Protein AF-0000000078669704 (afdb_homodimer)

Nearest PDB structures (foldseek):
  6pbd-assembly1_B  TM=8.732E-01  e=8.768E-22  Caulobacter vibrioides
  1g60-assembly1_A  TM=8.357E-01  e=9.131E-20  Moraxella bovis
  9c3u-assembly1_A  TM=8.288E-01  e=6.163E-18  Burkholderia cenocepacia
  8urk-assembly1_B  TM=8.280E-01  e=6.557E-18  Burkholderia cenocepacia
  9c3u-assembly2_D  TM=8.184E-01  e=2.239E-16  Burkholderia cenocepacia

Radius of gyration: 27.83 Å; Cα contacts (8 Å, |Δi|>4): 1128; chains: 2; bounding box: 75×80×88 Å

Solvent-accessible surface area (backbone atoms only — not comparable to full-atom values): 35049 Å² total; per-residue (Å²): 135,93,58,70,44,77,43,81,37,57,42,81,72,49,45,73,76,47,71,66,30,33,31,34,48,42,56,62,86,82,52,76,56,54,91,47,95,80,48,84,24,68,56,55,69,68,57,48,51,52,52,47,40,52,49,52,34,40,51,50,71,26,35,32,85,15,14,38,38,38,43,43,46,57,57,92,47,46,46,58,54,51,48,43,39,50,76,52,62,36,32,79,67,43,77,26,36,39,30,29,80,59,87,52,63,84,49,81,67,45,58,17,65,44,54,32,34,32,39,33,26,14,39,50,93,52,48,69,43,51,48,75,49,13,32,65,68,80,68,55,89,80,51,84,62,83,61,91,63,38,42,71,50,46,32,61,42,70,87,55,60,56,40,51,86,54,98,71,20,64,80,60,58,55,49,45,98,86,62,44,67,69,57,90,77,57,69,42,60,69,59,46,44,52,54,50,52,28,42,44,46,58,67,36,31,36,36,23,59,49,28,59,75,27,50,61,49,50,46,29,49,71,42,48,23,33,22,34,30,19,24,66,45,67,68,38,47,52,52,25,53,49,44,64,75,48,73,51,78,66,64,54,61,71,81,49,48,72,44,37,62,53,18,86,58,40,63,70,44,46,64,70,72,87,68,72,72,84,64,74,85,66,70,45,75,68,47,51,55,51,50,52,54,58,53,60,59,60,65,73,63,73,73,76,72,81,72,78,77,73,86,116,133,92,59,70,44,77,42,80,38,56,41,81,74,47,45,73,74,48,70,65,28,32,32,32,48,42,57,63,85,83,52,78,57,54,93,46,95,82,49,83,26,69,56,55,69,67,56,47,52,50,52,47,40,51,49,53,34,41,50,50,71,26,35,33,85,15,14,37,37,39,43,44,46,57,58,92,47,46,47,59,54,51,49,42,39,50,76,52,60,38,31,81,67,43,77,25,36,37,30,29,80,58,87,53,63,84,49,82,67,46,60,16,67,44,53,34,34,32,39,33,27,15,37,50,95,53,51,68,45,52,47,76,48,13,30,64,69,79,67,54,88,80,51,84,62,83,61,91,62,38,42,70,50,47,33,61,43,72,86,55,61,55,44,51,86,53,98,73,27,59,81,60,58,55,50,43,99,85,64,44,69,70,56,91,79,58,70,41,58,69,57,48,45,52,53,49,52,27,43,46,47,57,67,37,30,37,36,23,58,49,27,60,75,26,49,61,50,49,46,29,50,73,42,48,23,35,22,35,30,19,26,66,44,68,68,37,49,52,52,24,54,49,45,65,73,49,73,52,79,66,63,54,62,72,81,49,48,73,44,36,63,53,17,87,59,41,64,71,45,46,64,70,72,87,69,73,72,84,63,72,84,63,72,44,76,66,46,52,52,52,52,52,55,58,54,60,63,60,63,70,65,71,74,78,72,81,74,78,76,73,85,118

Sequence (624 aa):
MIIDEIILGDCLEWIPKLKGVHLSFLDPPFNQGKEYRFFNDNLSEEEYWGWMKEVVREIYKVTEKGGAIYFMQREKNTEWVLRILRETGWTLQNLIIWKKMASAVPQRYRFNKAYQIIAFATKGKKPRVFNKLRVDYPLAPWHKYPRENGIYLTDVWDDIRELTSGYFAGDEPLRDESGKRIHLQQSPVALLLRIILSSTMPGDLVLDPFAGTGTTLVVAKQLKRHYVGIEIDPHYVEVIKKRLSKLRKADDISRYREYYRFTENLEKIWPMPEKPLKIPKQKTLLDVELSKHSKHILKDGRATGIEENQLTMIIDEIILGDCLEWIPKLKGVHLSFLDPPFNQGKEYRFFNDNLSEEEYWGWMKEVVREIYKVTEKGGAIYFMQREKNTEWVLRILRETGWTLQNLIIWKKMASAVPQRYRFNKAYQIIAFATKGKKPRVFNKLRVDYPLAPWHKYPRENGIYLTDVWDDIRELTSGYFAGDEPLRDESGKRIHLQQSPVALLLRIILSSTMPGDLVLDPFAGTGTTLVVAKQLKRHYVGIEIDPHYVEVIKKRLSKLRKADDISRYREYYRFTENLEKIWPMPEKPLKIPKQKTLLDVELSKHSKHILKDGRATGIEENQLT

Foldseek 3Di:
DDWQDEAADALLVCLLVAAQAQEEEEDDQALPQDDDPQDGSPDDPVVVLVVVLSNLLSNLVRHDALGKYKHKYAPVCVVSVVVSCVVSQWAWDDFAWEQQPDDFDDDDPDDTGGTITITMTTRDDHHPFFFFFFFQDDDDPPPDDRDPQGHTDDRYHHPHHFCAPDPVVPPQFDAPPVRHGPDRGDDALVVLLVVCLGRHAQAHEYEYADCQQNSNSLSCVQQNYIYYYYHNDVVSSVNNVVCNVDPDPSSDCVVCLNRRVSRPCSCRRRPDDPDPPPPPPDQDPVRVVVVVVVVVVPPVPPPVPPPPPPPD/DDWQDEAADALLVCLLVAAQAQEEEEDDQALPQDDDPQDGSPDDPVVVLVVVLSNLLSNLVRHDALGKYKHKYAPVCVVSVVVSCVVSQWAWDDFAWEQQPDDFDDDDPDDTGGTITITMTTRDDHHPFFFFFFFQDDDDPPPDDRDPQGHTDDRYHHPHHFCAPDPVNPPQFDAPPVRHGPDRGDGALVVLLVVCLGRHFQAHEYEYADCQQNSNSLSCVQQNYIYYYYHNDVVSSVNNVVCNVDPDPSSDCVVCLNRRVSRPCSCRRRPDDPDPPPDPPDQDPVRVVVVVVVVVVPPVPPPPDPPPPPPD

pLDDT: mean 82.07, std 23.1, range [20.33, 98.94]

InterPro domains:
  IPR001091 Restriction/modification DNA-methyltransferase [PR00508] (20-34)
  IPR001091 Restriction/modification DNA-methyltransferase [PR00508] (55-75)
  IPR001091 Restriction/modification DNA-methyltransferase [PR00508] (183-200)
  IPR001091 Restriction/modification DNA-methyltransferase [PR00508] (202-220)
  IPR001091 Restriction/modification DNA-methyltransferase [PR00508] (225-245)
  IPR002941 DNA methylase N-4/N-6 [PF01555] (21-242)
  IPR029063 S-adenosyl-L-methionine-dependent methyltransferase superfamily [G3DSA:3.40.50.150] (1-250)
  IPR029063 S-adenosyl-L-methionine-dependent methyltransferase superfamily [SSF53335] (5-249)

Organism: Thermococcus barophilus (strain DSM 11836 / MP) (NCBI:txid391623)

Structure (mmCIF, N/CA/C/O backbone):
data_AF-0000000078669704-model_v1
#
loop_
_entity.id
_entity.type
_entity.pdbx_description
1 polymer 'Type II methyltransferase'
#
loop_
_atom_site.group_PDB
_atom_site.id
_atom_site.type_symbol
_atom_site.label_atom_id
_atom_site.label_alt_id
_atom_site.label_comp_id
_atom_site.label_asym_id
_atom_site.label_entity_id
_atom_site.label_seq_id
_atom_site.pdbx_PDB_ins_code
_atom_site.Cartn_x
_atom_site.Cartn_y
_atom_site.Cartn_z
_atom_site.occupancy
_atom_site.B_iso_or_equiv
_atom_site.auth_seq_id
_atom_site.auth_comp_id
_atom_site.auth_asym_id
_atom_site.auth_atom_id
_atom_site.pdbx_PDB_model_num
ATOM 1 N N . MET A 1 1 ? -2.561 38.312 5.742 1 80.81 1 MET A N 1
ATOM 2 C CA . MET A 1 1 ? -2.301 36.875 5.602 1 80.81 1 MET A CA 1
ATOM 3 C C . MET A 1 1 ? -3.109 36.094 6.613 1 80.81 1 MET A C 1
ATOM 5 O O . MET A 1 1 ? -3.195 36.469 7.785 1 80.81 1 MET A O 1
ATOM 9 N N . ILE A 1 2 ? -3.992 35.156 6.148 1 90.69 2 ILE A N 1
ATOM 10 C CA . ILE A 1 2 ? -4.848 34.344 7.012 1 90.69 2 ILE A CA 1
ATOM 11 C C . ILE A 1 2 ? -4.035 33.219 7.629 1 90.69 2 ILE A C 1
ATOM 13 O O . ILE A 1 2 ? -3.648 32.281 6.938 1 90.69 2 ILE A O 1
ATOM 17 N N . ILE A 1 3 ? -3.697 33.406 8.945 1 93.56 3 ILE A N 1
ATOM 18 C CA . ILE A 1 3 ? -2.943 32.344 9.633 1 93.56 3 ILE A CA 1
ATOM 19 C C . ILE A 1 3 ? -3.492 32.156 11.039 1 93.56 3 ILE A C 1
ATOM 21 O O . ILE A 1 3 ? -4.066 33.094 11.625 1 93.56 3 ILE A O 1
ATOM 25 N N . ASP A 1 4 ? -3.285 30.984 11.5 1 97.44 4 ASP A N 1
ATOM 26 C CA . ASP A 1 4 ? -3.66 30.594 12.859 1 97.44 4 ASP A CA 1
ATOM 27 C C . ASP A 1 4 ? -5.148 30.828 13.102 1 97.44 4 ASP A C 1
ATOM 29 O O . ASP A 1 4 ? -5.535 31.438 14.102 1 97.44 4 ASP A O 1
ATOM 33 N N .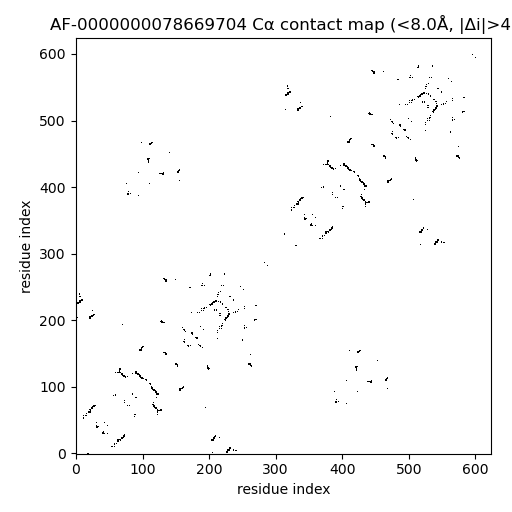 GLU A 1 5 ? -5.941 30.25 12.094 1 96.25 5 GLU A N 1
ATOM 34 C CA . GLU A 1 5 ? -7.391 30.438 12.133 1 96.25 5 GLU A CA 1
ATOM 35 C C . GLU A 1 5 ? -8.125 29.172 11.703 1 96.25 5 GLU A C 1
ATOM 37 O O . GLU A 1 5 ? -7.602 28.391 10.914 1 96.25 5 GLU A O 1
ATOM 42 N N . ILE A 1 6 ? -9.258 29 12.289 1 97.94 6 ILE A N 1
ATOM 43 C CA . ILE A 1 6 ? -10.25 28.062 11.781 1 97.94 6 ILE A CA 1
ATOM 44 C C . ILE A 1 6 ? -11.398 28.828 11.125 1 97.94 6 ILE A C 1
ATOM 46 O O . ILE A 1 6 ? -12.039 29.672 11.766 1 97.94 6 ILE A O 1
ATOM 50 N N . ILE A 1 7 ? -11.648 28.547 9.875 1 98.25 7 ILE A N 1
ATOM 51 C CA . ILE A 1 7 ? -12.625 29.266 9.07 1 98.25 7 ILE A CA 1
ATOM 52 C C . ILE A 1 7 ? -13.883 28.422 8.914 1 98.25 7 ILE A C 1
ATOM 54 O O . ILE A 1 7 ? -13.812 27.25 8.539 1 98.25 7 ILE A O 1
ATOM 58 N N . LEU A 1 8 ? -15 28.984 9.25 1 97.94 8 LEU A N 1
ATOM 59 C CA . LEU A 1 8 ? -16.281 28.375 8.945 1 97.94 8 LEU A CA 1
ATOM 60 C C . LEU A 1 8 ? -16.688 28.656 7.504 1 97.94 8 LEU A C 1
ATOM 62 O O . LEU A 1 8 ? -16.969 29.812 7.145 1 97.94 8 LEU A O 1
ATOM 66 N N . GLY A 1 9 ? -16.719 27.609 6.664 1 97.19 9 GLY A N 1
ATOM 67 C CA . GLY A 1 9 ? -17.109 27.844 5.285 1 97.19 9 GLY A CA 1
ATOM 68 C C . GLY A 1 9 ? -16.766 26.703 4.355 1 97.19 9 GLY A C 1
ATOM 69 O O . GLY A 1 9 ? -16.312 25.641 4.805 1 97.19 9 GLY A O 1
ATOM 70 N N . ASP A 1 10 ? -17.031 26.969 3.109 1 96.94 10 ASP A N 1
ATOM 71 C CA . ASP A 1 10 ? -16.719 26 2.051 1 96.94 10 ASP A CA 1
ATOM 72 C C . ASP A 1 10 ? -15.266 26.125 1.607 1 96.94 10 ASP A C 1
ATOM 74 O O . ASP A 1 10 ? -14.766 27.219 1.386 1 96.94 10 ASP A O 1
ATOM 78 N N . CYS A 1 11 ? -14.641 24.969 1.502 1 97.25 11 CYS A N 1
ATOM 79 C CA . CYS A 1 11 ? -13.211 24.984 1.216 1 97.25 11 CYS A CA 1
ATOM 80 C C . CYS A 1 11 ? -12.93 25.641 -0.132 1 97.25 11 CYS A C 1
ATOM 82 O O . CYS A 1 11 ? -11.938 26.359 -0.284 1 97.25 11 CYS A O 1
ATOM 84 N N . LEU A 1 12 ? -13.773 25.453 -1.139 1 97.75 12 LEU A N 1
ATOM 85 C CA . LEU A 1 12 ? -13.516 26 -2.469 1 97.75 12 LEU A CA 1
ATOM 86 C C . LEU A 1 12 ? -13.711 27.516 -2.482 1 97.75 12 LEU A C 1
ATOM 88 O O . LEU A 1 12 ? -13.203 28.203 -3.373 1 97.75 12 LEU A O 1
ATOM 92 N N . GLU A 1 13 ? -14.43 28.016 -1.547 1 97.88 13 GLU A N 1
ATOM 93 C CA . GLU A 1 13 ? -14.586 29.453 -1.401 1 97.88 13 GLU A CA 1
ATOM 94 C C . GLU A 1 13 ? -13.352 30.078 -0.75 1 97.88 13 GLU A C 1
ATOM 96 O O . GLU A 1 13 ? -12.961 31.203 -1.093 1 97.88 13 GLU A O 1
ATOM 101 N N . TRP A 1 14 ? -12.734 29.359 0.103 1 98.38 14 TRP A N 1
ATOM 102 C CA . TRP A 1 14 ? -11.75 29.984 0.977 1 98.38 14 TRP A CA 1
ATOM 103 C C . TRP A 1 14 ? -10.328 29.656 0.534 1 98.38 14 TRP A C 1
ATOM 105 O O . TRP A 1 14 ? -9.414 30.453 0.73 1 98.38 14 TRP A O 1
ATOM 115 N N . ILE A 1 15 ? -10.078 28.5 -0.101 1 98.62 15 ILE A N 1
ATOM 116 C CA . ILE A 1 15 ? -8.734 28.094 -0.474 1 98.62 15 ILE A CA 1
ATOM 117 C C . ILE A 1 15 ? -8.102 29.141 -1.386 1 98.62 15 ILE A C 1
ATOM 119 O O . ILE A 1 15 ? -6.977 29.578 -1.148 1 98.62 15 ILE A O 1
ATOM 123 N N . PRO A 1 16 ? -8.844 29.672 -2.387 1 98.19 16 PRO A N 1
ATOM 124 C CA . PRO A 1 16 ? -8.242 30.625 -3.322 1 98.19 16 PRO A CA 1
ATOM 125 C C . PRO A 1 16 ? -7.801 31.922 -2.646 1 98.19 16 PRO A C 1
ATOM 127 O O . PRO A 1 16 ? -7.027 32.688 -3.221 1 98.19 16 PRO A O 1
ATOM 130 N N . LYS A 1 17 ? -8.266 32.156 -1.464 1 98 17 LYS A N 1
ATOM 131 C CA . LYS A 1 17 ? -7.945 33.406 -0.748 1 98 17 LYS A CA 1
ATOM 132 C C . LYS A 1 17 ? -6.664 33.25 0.062 1 98 17 LYS A C 1
ATOM 134 O O . LYS A 1 17 ? -6.156 34.219 0.623 1 98 17 LYS A O 1
ATOM 139 N N . LEU A 1 18 ? -6.168 32.031 0.131 1 98.19 18 LEU A N 1
ATOM 140 C CA . LEU A 1 18 ? -4.961 31.75 0.9 1 98.19 18 LEU A CA 1
ATOM 141 C C . LEU A 1 18 ? -3.713 31.953 0.047 1 98.19 18 LEU A C 1
ATOM 143 O O . LEU A 1 18 ? -3.797 31.984 -1.183 1 98.19 18 LEU A O 1
ATOM 147 N N . LYS A 1 19 ? -2.59 32.156 0.708 1 96.81 19 LYS A N 1
ATOM 148 C CA . LYS A 1 19 ? -1.285 32.25 0.057 1 96.81 19 LYS A CA 1
ATOM 149 C C . LYS A 1 19 ? -0.19 31.641 0.936 1 96.81 19 LYS A C 1
ATOM 151 O O . LYS A 1 19 ? -0.318 31.609 2.162 1 96.81 19 LYS A O 1
ATOM 156 N N . GLY A 1 20 ? 0.812 31.109 0.262 1 97.44 20 GLY A N 1
ATOM 157 C CA . GLY A 1 20 ? 2.014 30.719 0.983 1 97.44 20 GLY A CA 1
ATOM 158 C C . GLY A 1 20 ? 1.855 29.422 1.762 1 97.44 20 GLY A C 1
ATOM 159 O O . GLY A 1 20 ? 2.453 29.266 2.826 1 97.44 20 GLY A O 1
ATOM 160 N N . VAL A 1 21 ? 1.009 28.531 1.265 1 98.75 21 VAL A N 1
ATOM 161 C CA . VAL A 1 21 ? 0.798 27.266 1.943 1 98.75 21 VAL A CA 1
ATOM 162 C C . VAL A 1 21 ? 2.008 26.359 1.73 1 98.75 21 VAL A C 1
ATOM 164 O O . VAL A 1 21 ? 2.508 26.234 0.61 1 98.75 21 VAL A O 1
ATOM 167 N N . HIS A 1 22 ? 2.498 25.766 2.818 1 98.94 22 HIS A N 1
ATOM 168 C CA . HIS A 1 22 ? 3.678 24.922 2.729 1 98.94 22 HIS A CA 1
ATOM 169 C C . HIS A 1 22 ? 3.293 23.438 2.746 1 98.94 22 HIS A C 1
ATOM 171 O O . HIS A 1 22 ? 3.973 22.609 2.137 1 98.94 22 HIS A O 1
ATOM 177 N N . LEU A 1 23 ? 2.271 23.094 3.451 1 98.94 23 LEU A N 1
ATOM 178 C CA . LEU A 1 23 ? 1.791 21.719 3.576 1 98.94 23 LEU A CA 1
ATOM 179 C C . LEU A 1 23 ? 0.269 21.688 3.664 1 98.94 23 LEU A C 1
ATOM 181 O O . LEU A 1 23 ? -0.334 22.469 4.391 1 98.94 23 LEU A O 1
ATOM 185 N N . SER A 1 24 ? -0.317 20.812 2.898 1 98.94 24 SER A N 1
ATOM 186 C CA . SER A 1 24 ? -1.743 20.531 3.031 1 98.94 24 SER A CA 1
ATOM 187 C C . SER A 1 24 ? -1.989 19.062 3.387 1 98.94 24 SER A C 1
ATOM 189 O O . SER A 1 24 ? -1.414 18.172 2.77 1 98.94 24 SER A O 1
ATOM 191 N N . PHE A 1 25 ? -2.723 18.891 4.418 1 98.81 25 PHE A N 1
ATOM 192 C CA . PHE A 1 25 ? -3.273 17.562 4.68 1 98.81 25 PHE A CA 1
ATOM 193 C C . PHE A 1 25 ? -4.715 17.469 4.199 1 98.81 25 PHE A C 1
ATOM 195 O O . PHE A 1 25 ? -5.582 18.203 4.676 1 98.81 25 PHE A O 1
ATOM 202 N N . LEU A 1 26 ? -4.938 16.594 3.279 1 98.38 26 LEU A N 1
ATOM 203 C CA . LEU A 1 26 ? -6.238 16.438 2.637 1 98.38 26 LEU A CA 1
ATOM 204 C C . LEU A 1 26 ? -6.887 15.117 3.043 1 98.38 26 LEU A C 1
ATOM 206 O O . LEU A 1 26 ? -6.555 14.062 2.496 1 98.38 26 LEU A O 1
ATOM 210 N N . ASP A 1 27 ? -7.793 15.18 3.957 1 96.75 27 ASP A N 1
ATOM 211 C CA . ASP A 1 27 ? -8.602 14.055 4.422 1 96.75 27 ASP A CA 1
ATOM 212 C C . ASP A 1 27 ? -10.086 14.305 4.188 1 96.75 27 ASP A C 1
ATOM 214 O O . ASP A 1 27 ? -10.828 14.586 5.129 1 96.75 27 ASP A O 1
ATOM 218 N N . PRO A 1 28 ? -10.586 14.133 3.031 1 95.31 28 PRO A N 1
ATOM 219 C CA . PRO A 1 28 ? -11.9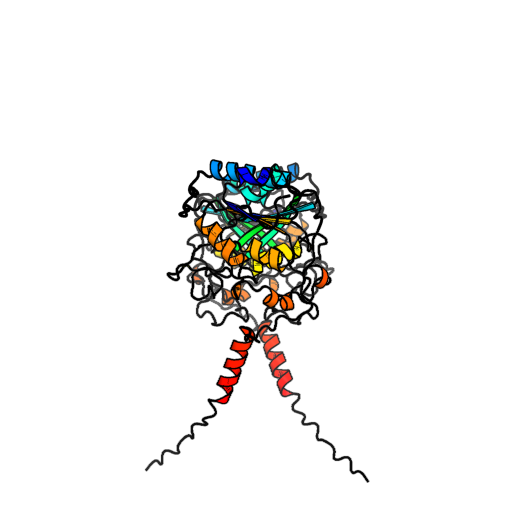69 14.445 2.676 1 95.31 28 PRO A CA 1
ATOM 220 C C . PRO A 1 28 ? -12.953 13.352 3.098 1 95.31 28 PRO A C 1
ATOM 222 O O . PRO A 1 28 ? -12.531 12.258 3.488 1 95.31 28 PRO A O 1
ATOM 225 N N . PRO A 1 29 ? -14.227 13.719 3.09 1 89.31 29 PRO A N 1
ATOM 226 C CA . PRO A 1 29 ? -15.195 12.633 3.176 1 89.31 29 PRO A CA 1
ATOM 227 C C . PRO A 1 29 ? -15.062 11.625 2.033 1 89.31 29 PRO A C 1
ATOM 229 O O . PRO A 1 29 ? -14.805 12.016 0.892 1 89.31 29 PRO A O 1
ATOM 232 N N . PHE A 1 30 ? -15.188 10.398 2.264 1 84.31 30 PHE A N 1
ATOM 233 C CA . PHE A 1 30 ? -14.836 9.359 1.303 1 84.31 30 PHE A CA 1
ATOM 234 C C . PHE A 1 30 ? -16.047 8.977 0.462 1 84.31 30 PHE A C 1
ATOM 236 O O . PHE A 1 30 ? -16 7.988 -0.275 1 84.31 30 PHE A O 1
ATOM 243 N N . ASN A 1 31 ? -17.109 9.703 0.492 1 83.75 31 ASN A N 1
ATOM 244 C CA . ASN A 1 31 ? -18.297 9.461 -0.327 1 83.75 31 ASN A CA 1
ATOM 245 C C . ASN A 1 31 ? -18.906 8.094 -0.047 1 83.75 31 ASN A C 1
ATOM 247 O O . ASN A 1 31 ? -19.219 7.348 -0.977 1 83.75 31 ASN A O 1
ATOM 251 N N . GLN A 1 32 ? -18.984 7.711 1.166 1 74.94 32 GLN A N 1
ATOM 252 C CA . GLN A 1 32 ? -19.469 6.398 1.577 1 74.94 32 GLN A CA 1
ATOM 253 C C . GLN A 1 32 ? -20.906 6.484 2.107 1 74.94 32 GLN A C 1
ATOM 255 O O . GLN A 1 32 ? -21.375 5.57 2.793 1 74.94 32 GLN A O 1
ATOM 260 N N . GLY A 1 33 ? -21.484 7.574 1.864 1 73.44 33 GLY A N 1
ATOM 261 C CA . GLY A 1 33 ? -22.859 7.723 2.277 1 73.44 33 GLY A CA 1
ATOM 262 C C . GLY A 1 33 ? -23.016 8 3.762 1 73.44 33 GLY A C 1
ATOM 263 O O . GLY A 1 33 ? -24.062 7.699 4.352 1 73.44 33 GLY A O 1
ATOM 264 N N . LYS A 1 34 ? -21.953 8.477 4.316 1 71.06 34 LYS A N 1
ATOM 265 C CA . LYS A 1 34 ? -22.047 8.844 5.727 1 71.06 34 LYS A CA 1
ATOM 266 C C . LYS A 1 34 ? -22.859 10.125 5.91 1 71.06 34 LYS A C 1
ATOM 268 O O . LYS A 1 34 ? -23.016 10.906 4.969 1 71.06 34 LYS A O 1
ATOM 273 N N . GLU A 1 35 ? -23.438 10.227 7.055 1 66.81 35 GLU A N 1
ATOM 274 C CA . GLU A 1 35 ? -24.297 11.375 7.344 1 66.81 35 GLU A CA 1
ATOM 275 C C . GLU A 1 35 ? -23.469 12.57 7.809 1 66.81 35 GLU A C 1
ATOM 277 O O . GLU A 1 35 ? -22.922 12.562 8.914 1 66.81 35 GLU A O 1
ATOM 282 N N . TYR A 1 36 ? -23.312 13.43 6.906 1 69.38 36 TYR A N 1
ATOM 283 C CA . TYR A 1 36 ? -22.766 14.734 7.262 1 69.38 36 TYR A CA 1
ATOM 284 C C . TYR A 1 36 ? -23.844 15.812 7.25 1 69.38 36 TYR A C 1
ATOM 286 O O . TYR A 1 36 ? -24.75 15.781 6.418 1 69.38 36 TYR A O 1
ATOM 294 N N . ARG A 1 37 ? -23.766 16.656 8.18 1 65.5 37 ARG A N 1
ATOM 295 C CA . ARG A 1 37 ? -24.812 17.656 8.312 1 65.5 37 ARG A CA 1
ATOM 296 C C . ARG A 1 37 ? -24.797 18.641 7.152 1 65.5 37 ARG A C 1
ATOM 298 O O . ARG A 1 37 ? -25.844 19.094 6.699 1 65.5 37 ARG A O 1
ATOM 305 N N . PHE A 1 38 ? -23.625 18.875 6.684 1 73.44 38 PHE A N 1
ATOM 306 C CA . PHE A 1 38 ? -23.547 19.984 5.734 1 73.44 38 PHE A CA 1
ATOM 307 C C . PHE A 1 38 ? -22.859 19.531 4.441 1 73.44 38 PHE A C 1
ATOM 309 O O . PHE A 1 38 ? -22.312 20.359 3.707 1 73.44 38 PHE A O 1
ATOM 316 N N . PHE A 1 39 ? -22.812 18.203 4.258 1 74.88 39 PHE A N 1
ATOM 317 C CA . PHE A 1 39 ? -22.172 17.656 3.064 1 74.88 39 PHE A CA 1
ATOM 318 C C . PHE A 1 39 ? -22.859 16.375 2.615 1 74.88 39 PHE A C 1
ATOM 320 O O . PHE A 1 39 ? -23.234 15.547 3.443 1 74.88 39 PHE A O 1
ATOM 327 N N . ASN A 1 40 ? -23.188 16.375 1.261 1 75.31 40 ASN A N 1
ATOM 328 C CA . ASN A 1 40 ? -23.719 15.141 0.681 1 75.31 40 ASN A CA 1
ATOM 329 C C . ASN A 1 40 ? -22.609 14.125 0.418 1 75.31 40 ASN A C 1
ATOM 331 O O . ASN A 1 40 ? -21.828 14.266 -0.533 1 75.31 40 ASN A O 1
ATOM 335 N N . ASP A 1 41 ? -22.562 13.07 1.158 1 77.88 41 ASP A N 1
ATOM 336 C CA . ASP A 1 41 ? -21.516 12.062 1.057 1 77.88 41 ASP A CA 1
ATOM 337 C C . ASP A 1 41 ? -21.953 10.898 0.171 1 77.88 41 ASP A C 1
ATOM 339 O O . ASP A 1 41 ? -21.562 9.75 0.397 1 77.88 41 ASP A O 1
ATOM 343 N N . ASN A 1 42 ? -22.875 11.133 -0.721 1 80.5 42 ASN A N 1
ATOM 344 C CA . ASN A 1 42 ? -23.391 10.133 -1.649 1 80.5 42 ASN A CA 1
ATOM 345 C C . ASN A 1 42 ? -23.531 10.695 -3.061 1 80.5 42 ASN A C 1
ATOM 347 O O . ASN A 1 42 ? -24.609 10.656 -3.643 1 80.5 42 ASN A O 1
ATOM 351 N N . LEU A 1 43 ? -22.469 11.164 -3.553 1 83.31 43 LEU A N 1
ATOM 352 C CA . LEU A 1 43 ? -22.406 11.688 -4.91 1 83.31 43 LEU A CA 1
ATOM 353 C C . LEU A 1 43 ? -22.016 10.594 -5.898 1 83.31 43 LEU A C 1
ATOM 355 O O . LEU A 1 43 ? -21.453 9.57 -5.508 1 83.31 43 LEU A O 1
ATOM 359 N N . SER A 1 44 ? -22.406 10.852 -7.109 1 88.75 44 SER A N 1
ATOM 360 C CA . SER A 1 44 ? -21.844 9.969 -8.133 1 88.75 44 SER A CA 1
ATOM 361 C C . SER A 1 44 ? -20.328 10.039 -8.148 1 88.75 44 SER A C 1
ATOM 363 O O . SER A 1 44 ? -19.734 11.039 -7.73 1 88.75 44 SER A O 1
ATOM 365 N N . GLU A 1 45 ? -19.719 8.992 -8.555 1 90.19 45 GLU A N 1
ATOM 366 C CA . GLU A 1 45 ? -18.266 8.945 -8.617 1 90.19 45 GLU A CA 1
ATOM 367 C C . GLU A 1 45 ? -17.703 10.109 -9.438 1 90.19 45 GLU A C 1
ATOM 369 O O . GLU A 1 45 ? -16.734 10.742 -9.031 1 90.19 45 GLU A O 1
ATOM 374 N N . GLU A 1 46 ? -18.281 10.375 -10.492 1 89.56 46 GLU A N 1
ATOM 375 C CA . GLU A 1 46 ? -17.828 11.445 -11.375 1 89.56 46 GLU A CA 1
ATOM 376 C C . GLU A 1 46 ? -17.953 12.805 -10.695 1 89.56 46 GLU A C 1
ATOM 378 O O . GLU A 1 46 ? -17.047 13.641 -10.781 1 89.56 46 GLU A O 1
ATOM 383 N N . GLU A 1 47 ? -19.016 13.039 -10.039 1 93.44 47 GLU A N 1
ATOM 384 C CA . GLU A 1 47 ? -19.234 14.312 -9.344 1 93.44 47 GLU A CA 1
ATOM 385 C C . GLU A 1 47 ? -18.25 14.477 -8.188 1 93.44 47 GLU A C 1
ATOM 387 O O . GLU A 1 47 ? -17.672 15.555 -8.016 1 93.44 47 GLU A O 1
ATOM 392 N N . TYR A 1 48 ? -18.141 13.438 -7.477 1 95.38 48 TYR A N 1
ATOM 393 C CA . TYR A 1 48 ? -17.25 13.492 -6.324 1 95.38 48 TYR A CA 1
ATOM 394 C C . TYR A 1 48 ? -15.812 13.766 -6.754 1 95.38 48 TYR A C 1
ATOM 396 O O . TYR A 1 48 ? -15.156 14.672 -6.227 1 95.38 48 TYR A O 1
ATOM 404 N N . TRP A 1 49 ? -15.367 13.047 -7.699 1 96.88 49 TRP A N 1
ATOM 405 C CA . TRP A 1 49 ? -13.969 13.172 -8.086 1 96.88 49 TRP A CA 1
ATOM 406 C C . TRP A 1 49 ? -13.742 14.422 -8.93 1 96.88 49 TRP A C 1
ATOM 408 O O . TRP A 1 49 ? -12.633 14.961 -8.961 1 96.88 49 TRP A O 1
ATOM 418 N N . GLY A 1 50 ? -14.758 14.906 -9.617 1 96.88 50 GLY A N 1
ATOM 419 C CA . GLY A 1 50 ? -14.672 16.219 -10.219 1 96.88 50 GLY A CA 1
ATOM 420 C C . GLY A 1 50 ? -14.477 17.328 -9.203 1 96.88 50 GLY A C 1
ATOM 421 O O . GLY A 1 50 ? -13.625 18.219 -9.391 1 96.88 50 GLY A O 1
ATOM 422 N N . TRP A 1 51 ? -15.297 17.281 -8.172 1 96.69 51 TRP A N 1
ATOM 423 C CA . TRP A 1 51 ? -15.18 18.219 -7.066 1 96.69 51 TRP A CA 1
ATOM 424 C C . TRP A 1 51 ? -13.805 18.125 -6.414 1 96.69 51 TRP A C 1
ATOM 426 O O . TRP A 1 51 ? -13.156 19.141 -6.164 1 96.69 51 TRP A O 1
ATOM 436 N N . MET A 1 52 ? -13.328 16.953 -6.211 1 97.88 52 MET A N 1
ATOM 437 C CA . MET A 1 52 ? -12.039 16.719 -5.578 1 97.88 52 MET A CA 1
ATOM 438 C C . MET A 1 52 ? -10.906 17.266 -6.445 1 97.88 52 MET A C 1
ATOM 440 O O . MET A 1 52 ? -9.922 17.797 -5.926 1 97.88 52 MET A O 1
ATOM 444 N N . LYS A 1 53 ? -11.016 17.062 -7.73 1 98.5 53 LYS A N 1
ATOM 445 C CA . LYS A 1 53 ? -10.023 17.594 -8.656 1 98.5 53 LYS A CA 1
ATOM 446 C C . LYS A 1 53 ? -9.922 19.125 -8.523 1 98.5 53 LYS A C 1
ATOM 448 O O . LYS A 1 53 ? -8.82 19.672 -8.523 1 98.5 53 LYS A O 1
ATOM 453 N N . GLU A 1 54 ? -11.047 19.75 -8.414 1 98.5 54 GLU A N 1
ATOM 454 C CA . GLU A 1 54 ? -11.062 21.203 -8.25 1 98.5 54 GLU A CA 1
ATOM 455 C C . GLU A 1 54 ? -10.391 21.609 -6.941 1 98.5 54 GLU A C 1
ATOM 457 O O . GLU A 1 54 ? -9.602 22.562 -6.918 1 98.5 54 GLU A O 1
ATOM 462 N N . VAL A 1 55 ? -10.703 20.906 -5.922 1 98.75 55 VAL A N 1
ATOM 463 C CA . VAL A 1 55 ? -10.117 21.188 -4.617 1 98.75 55 VAL A CA 1
ATOM 464 C C . VAL A 1 55 ? -8.602 21.062 -4.695 1 98.75 55 VAL A C 1
ATOM 466 O O . VAL A 1 55 ? -7.875 21.969 -4.273 1 98.75 55 VAL A O 1
ATOM 469 N N . VAL A 1 56 ? -8.125 19.984 -5.254 1 98.94 56 VAL A N 1
ATOM 470 C CA . VAL A 1 56 ? -6.691 19.703 -5.348 1 98.94 56 VAL A CA 1
ATOM 471 C C . VAL A 1 56 ? -6.016 20.734 -6.23 1 98.94 56 VAL A C 1
ATOM 473 O O . VAL A 1 56 ? -4.895 21.172 -5.949 1 98.94 56 VAL A O 1
ATOM 476 N N . ARG A 1 57 ? -6.676 21.172 -7.223 1 98.88 57 ARG A N 1
ATOM 477 C CA . ARG A 1 57 ? -6.168 22.203 -8.109 1 98.88 57 ARG A CA 1
ATOM 478 C C . ARG A 1 57 ? -5.996 23.531 -7.367 1 98.88 57 ARG A C 1
ATOM 480 O O . ARG A 1 57 ? -4.969 24.188 -7.504 1 98.88 57 ARG A O 1
ATOM 487 N N . GLU A 1 58 ? -7.016 23.938 -6.625 1 98.88 58 GLU A N 1
ATOM 488 C CA . GLU A 1 58 ? -6.941 25.188 -5.875 1 98.88 58 GLU A CA 1
ATOM 489 C C . GLU A 1 58 ? -5.836 25.125 -4.82 1 98.88 58 GLU A C 1
ATOM 491 O O . GLU A 1 58 ? -5.133 26.109 -4.598 1 98.88 58 GLU A O 1
ATOM 496 N N . ILE A 1 59 ? -5.688 23.953 -4.191 1 98.94 59 ILE A N 1
ATOM 497 C CA . ILE A 1 59 ? -4.605 23.781 -3.225 1 98.94 59 ILE A CA 1
ATOM 498 C C . ILE A 1 59 ? -3.26 23.969 -3.92 1 98.94 59 ILE A C 1
ATOM 500 O O . ILE A 1 59 ? -2.359 24.625 -3.383 1 98.94 59 ILE A O 1
ATOM 504 N N . TYR A 1 60 ? -3.111 23.391 -5.074 1 98.94 60 TYR A N 1
ATOM 505 C CA . TYR A 1 60 ? -1.877 23.516 -5.84 1 98.94 60 TYR A CA 1
ATOM 506 C C . TYR A 1 60 ? -1.526 24.984 -6.074 1 98.94 60 TYR A C 1
ATOM 508 O O . TYR A 1 60 ? -0.376 25.391 -5.895 1 98.94 60 TYR A O 1
ATOM 516 N N . LYS A 1 61 ? -2.49 25.797 -6.43 1 98.81 61 LYS A N 1
ATOM 517 C CA . LYS A 1 61 ? -2.281 27.203 -6.777 1 98.81 61 LYS A CA 1
ATOM 518 C C . LYS A 1 61 ? -1.742 27.984 -5.586 1 98.81 61 LYS A C 1
ATOM 520 O O . LYS A 1 61 ? -0.896 28.875 -5.75 1 98.81 61 LYS A O 1
ATOM 525 N N . VAL A 1 62 ? -2.18 27.672 -4.414 1 98.75 62 VAL A N 1
ATOM 526 C CA . VAL A 1 62 ? -1.837 28.5 -3.262 1 98.75 62 VAL A CA 1
ATOM 527 C C . VAL A 1 62 ? -0.614 27.906 -2.555 1 98.75 62 VAL A C 1
ATOM 529 O O . VAL A 1 62 ? -0.106 28.5 -1.597 1 98.75 62 VAL A O 1
ATOM 532 N N . THR A 1 63 ? -0.145 26.75 -2.957 1 98.88 63 THR A N 1
ATOM 533 C CA . THR A 1 63 ? 1 26.078 -2.352 1 98.88 63 THR A CA 1
ATOM 534 C C . THR A 1 63 ? 2.309 26.688 -2.852 1 98.88 63 THR A C 1
ATOM 536 O O . THR A 1 63 ? 2.453 26.969 -4.043 1 98.88 63 THR A O 1
ATOM 539 N N . GLU A 1 64 ? 3.238 26.891 -1.982 1 98.62 64 GLU A N 1
ATOM 540 C CA . GLU A 1 64 ? 4.566 27.391 -2.334 1 98.62 64 GLU A CA 1
ATOM 541 C C . GLU A 1 64 ? 5.336 26.359 -3.156 1 98.62 64 GLU A C 1
ATOM 543 O O . GLU A 1 64 ? 5.074 25.156 -3.064 1 98.62 64 GLU A O 1
ATOM 548 N N . LYS A 1 65 ? 6.293 26.875 -3.975 1 98.44 65 LYS A N 1
ATOM 549 C CA . LYS A 1 65 ? 7.18 25.953 -4.676 1 98.44 65 LYS A CA 1
ATOM 550 C C . LYS A 1 65 ? 7.863 24.984 -3.703 1 98.44 65 LYS A C 1
ATOM 552 O O . LYS A 1 65 ? 8.391 25.422 -2.676 1 98.44 65 LYS A O 1
ATOM 557 N N . GLY A 1 66 ? 7.77 23.688 -4.023 1 98.56 66 GLY A N 1
ATOM 558 C CA . GLY A 1 66 ? 8.344 22.672 -3.15 1 98.56 66 GLY A CA 1
ATOM 559 C C . GLY A 1 66 ? 7.43 22.281 -2.006 1 98.56 66 GLY A C 1
ATOM 560 O O . GLY A 1 66 ? 7.746 21.391 -1.23 1 98.56 66 GLY A O 1
ATOM 561 N N . GLY A 1 67 ? 6.301 23 -1.894 1 98.88 67 GLY A N 1
ATOM 562 C CA . GLY A 1 67 ? 5.328 22.625 -0.879 1 98.88 67 GLY A CA 1
ATOM 563 C C . GLY A 1 67 ? 4.727 21.25 -1.111 1 98.88 67 GLY A C 1
ATOM 564 O O . GLY A 1 67 ? 4.848 20.688 -2.203 1 98.88 67 GLY A O 1
ATOM 565 N N . ALA A 1 68 ? 4.078 20.703 -0.073 1 98.88 68 ALA A N 1
ATOM 566 C CA . ALA A 1 68 ? 3.658 19.312 -0.125 1 98.88 68 ALA A CA 1
ATOM 567 C C . ALA A 1 68 ? 2.156 19.188 0.11 1 98.88 68 ALA A C 1
ATOM 569 O O . ALA A 1 68 ? 1.54 20.062 0.722 1 98.88 68 ALA A O 1
ATOM 570 N N . ILE A 1 69 ? 1.59 18.094 -0.386 1 98.94 69 ILE A N 1
ATOM 571 C CA . ILE A 1 69 ? 0.237 17.641 -0.073 1 98.94 69 ILE A CA 1
ATOM 572 C C . ILE A 1 69 ? 0.26 16.172 0.345 1 98.94 69 ILE A C 1
ATOM 574 O O . ILE A 1 69 ? 1.004 15.375 -0.225 1 98.94 69 ILE A O 1
ATOM 578 N N . TYR A 1 70 ? -0.368 15.867 1.394 1 98.94 70 TYR A N 1
ATOM 579 C CA . TYR A 1 70 ? -0.687 14.5 1.795 1 98.94 70 TYR A CA 1
ATOM 580 C C . TYR A 1 70 ? -2.176 14.219 1.631 1 98.94 70 TYR A C 1
ATOM 582 O O . TYR A 1 70 ? -3 14.742 2.383 1 98.94 70 TYR A O 1
ATOM 590 N N . PHE A 1 71 ? -2.512 13.438 0.676 1 98.88 71 PHE A N 1
ATOM 591 C CA . PHE A 1 71 ? -3.877 13.141 0.262 1 98.88 71 PHE A CA 1
ATOM 592 C C . PHE A 1 71 ? -4.289 11.742 0.708 1 98.88 71 PHE A C 1
ATOM 594 O O . PHE A 1 71 ? -3.848 10.742 0.13 1 98.88 71 PHE A O 1
ATOM 601 N N . MET A 1 72 ? -5.129 11.695 1.69 1 98 72 MET A N 1
ATOM 602 C CA . MET A 1 72 ? -5.535 10.422 2.281 1 98 72 MET A CA 1
ATOM 603 C C . MET A 1 72 ? -6.848 9.938 1.674 1 98 72 MET A C 1
ATOM 605 O O . MET A 1 72 ? -7.777 10.719 1.479 1 98 72 MET A O 1
ATOM 609 N N . GLN A 1 73 ? -6.949 8.672 1.395 1 97.06 73 GLN A N 1
ATOM 610 C CA . GLN A 1 73 ? -8.141 8.039 0.828 1 97.06 73 GLN A CA 1
ATOM 611 C C . GLN A 1 73 ? -8.141 6.539 1.085 1 97.06 73 GLN A C 1
ATOM 613 O O . GLN A 1 73 ? -7.137 5.977 1.528 1 97.06 73 GLN A O 1
ATOM 618 N N . ARG A 1 74 ? -9.242 5.91 0.847 1 94.69 74 ARG A N 1
ATOM 619 C CA . ARG A 1 74 ? -9.328 4.453 0.829 1 94.69 74 ARG A CA 1
ATOM 620 C C . ARG A 1 74 ? -8.531 3.871 -0.331 1 94.69 74 ARG A C 1
ATOM 622 O O . ARG A 1 74 ? -8.406 4.5 -1.385 1 94.69 74 ARG A O 1
ATOM 629 N N . GLU A 1 75 ? -8.086 2.668 -0.127 1 95.31 75 GLU A N 1
ATOM 630 C CA . GLU A 1 75 ? -7.207 2.01 -1.088 1 95.31 75 GLU A CA 1
ATOM 631 C C . GLU A 1 75 ? -7.906 1.813 -2.432 1 95.31 75 GLU A C 1
ATOM 633 O O . GLU A 1 75 ? -7.266 1.86 -3.482 1 95.31 75 GLU A O 1
ATOM 638 N N . LYS A 1 76 ? -9.203 1.57 -2.451 1 93.5 76 LYS A N 1
ATOM 639 C CA . LYS A 1 76 ? -9.93 1.303 -3.684 1 93.5 76 LYS A CA 1
ATOM 640 C C . LYS A 1 76 ? -9.93 2.521 -4.602 1 93.5 76 LYS A C 1
ATOM 642 O O . LYS A 1 76 ? -10.188 2.402 -5.801 1 93.5 76 LYS A O 1
ATOM 647 N N . ASN A 1 77 ? -9.609 3.721 -4.062 1 96.69 77 ASN A N 1
ATOM 648 C CA . ASN A 1 77 ? -9.664 4.969 -4.816 1 96.69 77 ASN A CA 1
ATOM 649 C C . ASN A 1 77 ? -8.281 5.41 -5.277 1 96.69 77 ASN A C 1
ATOM 651 O O . ASN A 1 77 ? -8.109 6.535 -5.75 1 96.69 77 ASN A O 1
ATOM 655 N N . THR A 1 78 ? -7.34 4.562 -5.238 1 98.5 78 THR A N 1
ATOM 656 C CA . THR A 1 78 ? -5.945 4.902 -5.492 1 98.5 78 THR A CA 1
ATOM 657 C C . THR A 1 78 ? -5.77 5.441 -6.91 1 98.5 78 THR A C 1
ATOM 659 O O . THR A 1 78 ? -5.059 6.426 -7.121 1 98.5 78 THR A O 1
ATOM 662 N N . GLU A 1 79 ? -6.398 4.836 -7.863 1 98 79 GLU A N 1
ATOM 663 C CA . GLU A 1 79 ? -6.27 5.309 -9.234 1 98 79 GLU A CA 1
ATOM 664 C C . GLU A 1 79 ? -6.719 6.762 -9.367 1 98 79 GLU A C 1
ATOM 666 O O . GLU A 1 79 ? -6.031 7.578 -9.984 1 98 79 GLU A O 1
ATOM 671 N N . TRP A 1 80 ? -7.832 7.102 -8.812 1 98 80 TRP A N 1
ATOM 672 C CA . TRP A 1 80 ? -8.375 8.453 -8.859 1 98 80 TRP A CA 1
ATOM 673 C C . TRP A 1 80 ? -7.418 9.445 -8.203 1 98 80 TRP A C 1
ATOM 675 O O . TRP A 1 80 ? -7.137 10.508 -8.766 1 98 80 TRP A O 1
ATOM 685 N N . VAL A 1 81 ? -6.961 9.094 -7.062 1 98.69 81 VAL A N 1
ATOM 686 C CA . VAL A 1 81 ? -6.086 9.969 -6.285 1 98.69 81 VAL A CA 1
ATOM 687 C C . VAL A 1 81 ? -4.84 10.305 -7.098 1 98.69 81 VAL A C 1
ATOM 689 O O . VAL A 1 81 ? -4.492 11.477 -7.25 1 98.69 81 VAL A O 1
ATOM 692 N N . LEU A 1 82 ? -4.203 9.273 -7.629 1 98.81 82 LEU A N 1
ATOM 693 C CA . LEU A 1 82 ? -2.955 9.477 -8.359 1 98.81 82 LEU A CA 1
ATOM 694 C C . LEU A 1 82 ? -3.201 10.234 -9.656 1 98.81 82 LEU A C 1
ATOM 696 O O . LEU A 1 82 ? -2.408 11.102 -10.031 1 98.81 82 LEU A O 1
ATOM 700 N N . ARG A 1 83 ? -4.27 9.977 -10.297 1 98.25 83 ARG A N 1
ATOM 701 C CA . ARG A 1 83 ? -4.629 10.664 -11.531 1 98.25 83 ARG A CA 1
ATOM 702 C C . ARG A 1 83 ? -4.863 12.148 -11.281 1 98.25 83 ARG A C 1
ATOM 704 O O . ARG A 1 83 ? -4.359 13 -12.023 1 98.25 83 ARG A O 1
ATOM 711 N N . ILE A 1 84 ? -5.594 12.438 -10.273 1 98.69 84 ILE A N 1
ATOM 712 C CA . ILE A 1 84 ? -5.941 13.82 -9.961 1 98.69 84 ILE A CA 1
ATOM 713 C C . ILE A 1 84 ? -4.676 14.602 -9.602 1 98.69 84 ILE A C 1
ATOM 715 O O . ILE A 1 84 ? -4.492 15.734 -10.047 1 98.69 84 ILE A O 1
ATOM 719 N N . LEU A 1 85 ? -3.84 13.992 -8.805 1 98.81 85 LEU A N 1
ATOM 720 C CA . LEU A 1 85 ? -2.58 14.641 -8.461 1 98.81 85 LEU A CA 1
ATOM 721 C C . LEU A 1 85 ? -1.766 14.938 -9.719 1 98.81 85 LEU A C 1
ATOM 723 O O . LEU A 1 85 ? -1.274 16.047 -9.898 1 98.81 85 LEU A O 1
ATOM 727 N N . ARG A 1 86 ? -1.642 13.945 -10.562 1 98.31 86 ARG A N 1
ATOM 728 C CA . ARG A 1 86 ? -0.885 14.109 -11.797 1 98.31 86 ARG A CA 1
ATOM 729 C C . ARG A 1 86 ? -1.495 15.195 -12.672 1 98.31 86 ARG A C 1
ATOM 731 O O . ARG A 1 86 ? -0.789 16.094 -13.141 1 98.31 86 ARG A O 1
ATOM 738 N N . GLU A 1 87 ? -2.777 15.203 -12.844 1 98.5 87 GLU A N 1
ATOM 739 C CA . GLU A 1 87 ? -3.467 16.094 -13.766 1 98.5 87 GLU A CA 1
ATOM 740 C C . GLU A 1 87 ? -3.459 17.531 -13.242 1 98.5 87 GLU A C 1
ATOM 742 O O . GLU A 1 87 ? -3.65 18.484 -14.008 1 98.5 87 GLU A O 1
ATOM 747 N N . THR A 1 88 ? -3.346 17.703 -11.953 1 98.81 88 THR A N 1
ATOM 748 C CA . THR A 1 88 ? -3.373 19.047 -11.383 1 98.81 88 THR A CA 1
ATOM 749 C C . THR A 1 88 ? -1.956 19.562 -11.148 1 98.81 88 THR A C 1
ATOM 751 O O . THR A 1 88 ? -1.767 20.625 -10.555 1 98.81 88 THR A O 1
ATOM 754 N N . GLY A 1 89 ? -0.928 18.797 -11.484 1 98.62 89 GLY A N 1
ATOM 755 C CA . GLY A 1 89 ? 0.417 19.344 -11.578 1 98.62 89 GLY A CA 1
ATOM 756 C C . GLY A 1 89 ? 1.346 18.844 -10.492 1 98.62 89 GLY A C 1
ATOM 757 O O . GLY A 1 89 ? 2.531 19.172 -10.477 1 98.62 89 GLY A O 1
ATOM 758 N N . TRP A 1 90 ? 0.859 18.016 -9.609 1 98.81 90 TRP A N 1
ATOM 759 C CA . TRP A 1 90 ? 1.672 17.531 -8.5 1 98.81 90 TRP A CA 1
ATOM 760 C C . TRP A 1 90 ? 2.619 16.438 -8.953 1 98.81 90 TRP A C 1
ATOM 762 O O . TRP A 1 90 ? 2.303 15.68 -9.883 1 98.81 90 TRP A O 1
ATOM 772 N N . THR A 1 91 ? 3.748 16.312 -8.305 1 98.5 91 THR A N 1
ATOM 773 C CA . THR A 1 91 ? 4.672 15.203 -8.492 1 98.5 91 THR A CA 1
ATOM 774 C C . THR A 1 91 ? 4.598 14.227 -7.316 1 98.5 91 THR A C 1
ATOM 776 O O . THR A 1 91 ? 4.883 14.602 -6.176 1 98.5 91 THR A O 1
ATOM 779 N N . LEU A 1 92 ? 4.242 13.062 -7.645 1 98.38 92 LEU A N 1
ATOM 780 C CA . LEU A 1 92 ? 4.148 12.047 -6.598 1 98.38 92 LEU A CA 1
ATOM 781 C C . LEU A 1 92 ? 5.527 11.719 -6.035 1 98.38 92 LEU A C 1
ATOM 783 O O . LEU A 1 92 ? 6.473 11.492 -6.793 1 98.38 92 LEU A O 1
ATOM 787 N N . GLN A 1 93 ? 5.645 11.703 -4.719 1 97.94 93 GLN A N 1
ATOM 788 C CA . GLN A 1 93 ? 6.879 11.289 -4.062 1 97.94 93 GLN A CA 1
ATOM 789 C C . GLN A 1 93 ? 6.75 9.883 -3.477 1 97.94 93 GLN A C 1
ATOM 791 O O . GLN A 1 93 ? 7.594 9.023 -3.732 1 97.94 93 GLN A O 1
ATOM 796 N N . ASN A 1 94 ? 5.715 9.664 -2.73 1 97.81 94 ASN A N 1
ATOM 797 C CA . ASN A 1 94 ? 5.418 8.359 -2.148 1 97.81 94 ASN A CA 1
ATOM 798 C C . ASN A 1 94 ? 3.92 8.062 -2.168 1 97.81 94 ASN A C 1
ATOM 800 O O . ASN A 1 94 ? 3.102 8.969 -1.997 1 97.81 94 ASN A O 1
ATOM 804 N N . LEU A 1 95 ? 3.607 6.832 -2.418 1 98.56 95 LEU A N 1
ATOM 805 C CA . LEU A 1 95 ? 2.316 6.281 -2.021 1 98.56 95 LEU A CA 1
ATOM 806 C C . LEU A 1 95 ? 2.418 5.578 -0.671 1 98.56 95 LEU A C 1
ATOM 808 O O . LEU A 1 95 ? 2.791 4.402 -0.605 1 98.56 95 LEU A O 1
ATOM 812 N N . ILE A 1 96 ? 2.098 6.297 0.381 1 98.5 96 ILE A N 1
ATOM 813 C CA . ILE A 1 96 ? 2.279 5.812 1.746 1 98.5 96 ILE A CA 1
ATOM 814 C C . ILE A 1 96 ? 1.146 4.855 2.109 1 98.5 96 ILE A C 1
ATOM 816 O O . ILE A 1 96 ? -0.018 5.109 1.791 1 98.5 96 ILE A O 1
ATOM 820 N N . ILE A 1 97 ? 1.511 3.805 2.734 1 97.88 97 ILE A N 1
ATOM 821 C 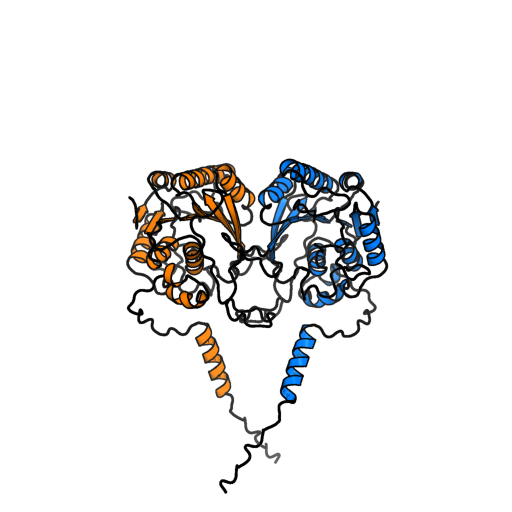CA . ILE A 1 97 ? 0.57 2.814 3.252 1 97.88 97 ILE A CA 1
ATOM 822 C C . ILE A 1 97 ? 0.43 2.977 4.762 1 97.88 97 ILE A C 1
ATOM 824 O O . ILE A 1 97 ? 1.387 2.752 5.508 1 97.88 97 ILE A O 1
ATOM 828 N N . TRP A 1 98 ? -0.727 3.387 5.207 1 96.62 98 TRP A N 1
ATOM 829 C CA . TRP A 1 98 ? -1.014 3.443 6.637 1 96.62 98 TRP A CA 1
ATOM 830 C C . TRP A 1 98 ? -1.83 2.232 7.078 1 96.62 98 TRP A C 1
ATOM 832 O O . TRP A 1 98 ? -3.043 2.182 6.859 1 96.62 98 TRP A O 1
ATOM 842 N N . LYS A 1 99 ? -1.203 1.253 7.621 1 93.12 99 LYS A N 1
ATOM 843 C CA . LYS A 1 99 ? -1.857 0.06 8.148 1 93.12 99 LYS A CA 1
ATOM 844 C C . LYS A 1 99 ? -2.543 0.352 9.477 1 93.12 99 LYS A C 1
ATOM 846 O O . LYS A 1 99 ? -1.88 0.502 10.508 1 93.12 99 LYS A O 1
ATOM 851 N N . LYS A 1 100 ? -3.771 0.528 9.57 1 83.5 100 LYS A N 1
ATOM 852 C CA . LYS A 1 100 ? -4.582 1.059 10.664 1 83.5 100 LYS A CA 1
ATOM 853 C C . LYS A 1 100 ? -4.605 0.097 11.852 1 83.5 100 LYS A C 1
ATOM 855 O O . LYS A 1 100 ? -4.84 0.51 12.984 1 83.5 100 LYS A O 1
ATOM 860 N N . MET A 1 101 ? -4.176 -1.097 11.859 1 69.12 101 MET A N 1
ATOM 861 C CA . MET A 1 101 ? -4.117 -2.107 12.914 1 69.12 101 MET A CA 1
ATOM 862 C C . MET A 1 101 ? -5.5 -2.34 13.516 1 69.12 101 MET A C 1
ATOM 864 O O . MET A 1 101 ? -5.633 -2.457 14.742 1 69.12 101 MET A O 1
ATOM 868 N N . ALA A 1 102 ? -6.535 -2.094 12.805 1 60.72 102 ALA A N 1
ATOM 869 C CA . ALA A 1 102 ? -7.895 -2.359 13.273 1 60.72 102 ALA A CA 1
ATOM 870 C C . ALA A 1 102 ? -8.359 -3.75 12.852 1 60.72 102 ALA A C 1
ATOM 872 O O . ALA A 1 102 ? -7.711 -4.402 12.023 1 60.72 102 ALA A O 1
ATOM 873 N N . SER A 1 103 ? -9.258 -4.234 13.648 1 58.97 103 SER A N 1
ATOM 874 C CA . SER A 1 103 ? -9.844 -5.516 13.273 1 58.97 103 SER A CA 1
ATOM 875 C C . SER A 1 103 ? -10.43 -5.465 11.859 1 58.97 103 SER A C 1
ATOM 877 O O . SER A 1 103 ? -11.203 -4.566 11.539 1 58.97 103 SER A O 1
ATOM 879 N N . ALA A 1 104 ? -9.781 -6.133 11.016 1 58.25 104 ALA A N 1
ATOM 880 C CA . ALA A 1 104 ? -10.281 -6.18 9.648 1 58.25 104 ALA A CA 1
ATOM 881 C C . ALA A 1 104 ? -11.609 -6.93 9.57 1 58.25 104 ALA A C 1
ATOM 883 O O . ALA A 1 104 ? -11.812 -7.922 10.281 1 58.25 104 ALA A O 1
ATOM 884 N N . VAL A 1 105 ? -12.625 -6.281 9.008 1 60.34 105 VAL A N 1
ATOM 885 C CA . VAL A 1 105 ? -13.875 -6.98 8.734 1 60.34 105 VAL A CA 1
ATOM 886 C C . VAL A 1 105 ? -13.641 -8.086 7.707 1 60.34 105 VAL A C 1
ATOM 888 O O . VAL A 1 105 ? -13.07 -7.84 6.641 1 60.34 105 VAL A O 1
ATOM 891 N N . PRO A 1 106 ? -14.008 -9.211 8.117 1 68.94 106 PRO A N 1
ATOM 892 C CA . PRO A 1 106 ? -13.781 -10.305 7.18 1 68.94 106 PRO A CA 1
ATOM 893 C C . PRO A 1 106 ? -14.508 -10.102 5.852 1 68.94 106 PRO A C 1
ATOM 895 O O . PRO A 1 106 ? -15.664 -9.664 5.836 1 68.94 106 PRO A O 1
ATOM 898 N N . GLN A 1 107 ? -13.828 -10.203 4.832 1 81.12 107 GLN A N 1
ATOM 899 C CA . GLN A 1 107 ? -14.359 -10.156 3.475 1 81.12 107 GLN A CA 1
ATOM 900 C C . GLN A 1 107 ? -14.609 -11.555 2.928 1 81.12 107 GLN A C 1
ATOM 902 O O . GLN A 1 107 ? -13.984 -12.523 3.365 1 81.12 107 GLN A O 1
ATOM 907 N N . ARG A 1 108 ? -15.5 -11.648 2.02 1 84.06 108 ARG A N 1
ATOM 908 C CA . ARG A 1 108 ? -15.914 -12.961 1.521 1 84.06 108 ARG A CA 1
ATOM 909 C C . ARG A 1 108 ? -15.055 -13.391 0.337 1 84.06 108 ARG A C 1
ATOM 911 O O . ARG A 1 108 ? -14.625 -14.547 0.257 1 84.06 108 ARG A O 1
ATOM 918 N N . TYR A 1 109 ? -14.758 -12.453 -0.491 1 92.25 109 TYR A N 1
ATOM 919 C CA . TYR A 1 109 ? -14.195 -12.914 -1.758 1 92.25 109 TYR A CA 1
ATOM 920 C C . TYR A 1 109 ? -12.883 -12.195 -2.064 1 92.25 109 TYR A C 1
ATOM 922 O O . TYR A 1 109 ? -12.438 -12.172 -3.213 1 92.25 109 TYR A O 1
ATOM 930 N N . ARG A 1 110 ? -12.336 -11.531 -1.04 1 95.44 110 ARG A N 1
ATOM 931 C CA . ARG A 1 110 ? -11.055 -10.844 -1.162 1 95.44 110 ARG A CA 1
ATOM 932 C C . ARG A 1 110 ? -10.359 -10.734 0.19 1 95.44 110 ARG A C 1
ATOM 934 O O . ARG A 1 110 ? -10.93 -11.102 1.219 1 95.44 110 ARG A O 1
ATOM 941 N N . PHE A 1 111 ? -9.18 -10.336 0.118 1 95.69 111 PHE A N 1
ATOM 942 C CA . PHE A 1 111 ? -8.438 -10.148 1.359 1 95.69 111 PHE A CA 1
ATOM 943 C C . PHE A 1 111 ? -9.047 -9.023 2.186 1 95.69 111 PHE A C 1
ATOM 945 O O . PHE A 1 111 ? -9.5 -8.016 1.635 1 95.69 111 PHE A O 1
ATOM 952 N N . ASN A 1 112 ? -8.984 -9.234 3.461 1 92.94 112 ASN A N 1
ATOM 953 C CA . ASN A 1 112 ? -9.453 -8.172 4.348 1 92.94 112 ASN A CA 1
ATOM 954 C C . ASN A 1 112 ? -8.617 -6.898 4.188 1 92.94 112 ASN A C 1
ATOM 956 O O . ASN A 1 112 ? -7.395 -6.961 4.098 1 92.94 112 ASN A O 1
ATOM 960 N N . LYS A 1 113 ? -9.281 -5.801 4.137 1 92.12 113 LYS A N 1
ATOM 961 C CA . LYS A 1 113 ? -8.625 -4.512 3.953 1 92.12 113 LYS A CA 1
ATOM 962 C C . LYS A 1 113 ? -8.023 -4.012 5.266 1 92.12 113 LYS A C 1
ATOM 964 O O . LYS A 1 113 ? -8.719 -3.908 6.273 1 92.12 113 LYS A O 1
ATOM 969 N N . ALA A 1 114 ? -6.758 -3.627 5.203 1 92.38 114 ALA A N 1
ATOM 970 C CA . ALA A 1 114 ? -6.086 -3.35 6.473 1 92.38 114 ALA A CA 1
ATOM 971 C C . ALA A 1 114 ? -5.457 -1.96 6.469 1 92.38 114 ALA A C 1
ATOM 973 O O . ALA A 1 114 ? -4.867 -1.535 7.465 1 92.38 114 ALA A O 1
ATOM 974 N N . TYR A 1 115 ? -5.617 -1.228 5.383 1 94.31 115 TYR A N 1
ATOM 975 C CA . TYR A 1 115 ? -4.848 0.012 5.328 1 94.31 115 TYR A CA 1
ATOM 976 C C . TYR A 1 115 ? -5.602 1.085 4.551 1 94.31 115 TYR A C 1
ATOM 978 O O . TYR A 1 115 ? -6.602 0.796 3.891 1 94.31 115 TYR A O 1
ATOM 986 N N . GLN A 1 116 ? -5.152 2.301 4.68 1 95.81 116 GLN A N 1
ATOM 987 C CA . GLN A 1 116 ? -5.484 3.438 3.83 1 95.81 116 GLN A CA 1
ATOM 988 C C . GLN A 1 116 ? -4.246 3.971 3.115 1 95.81 116 GLN A C 1
ATOM 990 O O . GLN A 1 116 ? -3.117 3.711 3.541 1 95.81 116 GLN A O 1
ATOM 995 N N . ILE A 1 117 ? -4.504 4.613 2.027 1 97.94 117 ILE A N 1
ATOM 996 C CA . ILE A 1 117 ? -3.379 5.223 1.326 1 97.94 117 ILE A CA 1
ATOM 997 C C . ILE A 1 117 ? -3.275 6.699 1.703 1 97.94 117 ILE A C 1
ATOM 999 O O . ILE A 1 117 ? -4.281 7.34 2.012 1 97.94 117 ILE A O 1
ATOM 1003 N N . ILE A 1 118 ? -2.105 7.203 1.713 1 98.75 118 ILE A N 1
ATOM 1004 C CA . ILE A 1 118 ? -1.781 8.625 1.79 1 98.75 118 ILE A CA 1
ATOM 1005 C C . ILE A 1 118 ? -0.788 8.984 0.689 1 98.75 118 ILE A C 1
ATOM 1007 O O . ILE A 1 118 ? 0.386 8.617 0.757 1 98.75 118 ILE A O 1
ATOM 1011 N N . ALA A 1 119 ? -1.255 9.703 -0.277 1 98.88 119 ALA A N 1
ATOM 1012 C CA . ALA A 1 119 ? -0.375 10.102 -1.371 1 98.88 119 ALA A CA 1
ATOM 1013 C C . ALA A 1 119 ? 0.384 11.383 -1.025 1 98.88 119 ALA A C 1
ATOM 1015 O O . ALA A 1 119 ? -0.219 12.445 -0.869 1 98.88 119 ALA A O 1
ATOM 1016 N N . PHE A 1 120 ? 1.698 11.266 -0.854 1 98.88 120 PHE A N 1
ATOM 1017 C CA . PHE A 1 120 ? 2.607 12.383 -0.648 1 98.88 120 PHE A CA 1
ATOM 1018 C C . PHE A 1 120 ? 3.113 12.922 -1.981 1 98.88 120 PHE A C 1
ATOM 1020 O O . PHE A 1 120 ? 3.793 12.219 -2.727 1 98.88 120 PHE A O 1
ATOM 1027 N N . ALA A 1 121 ? 2.795 14.18 -2.262 1 98.88 121 ALA A N 1
ATOM 1028 C CA . ALA A 1 121 ? 3.201 14.82 -3.512 1 98.88 121 ALA A CA 1
ATOM 1029 C C . ALA A 1 121 ? 3.684 16.25 -3.271 1 98.88 121 ALA A C 1
ATOM 1031 O O . ALA A 1 121 ? 3.404 16.828 -2.223 1 98.88 121 ALA A O 1
ATOM 1032 N N . THR A 1 122 ? 4.438 16.781 -4.25 1 98.75 122 THR A N 1
ATOM 1033 C CA . THR A 1 122 ? 5.02 18.109 -4.078 1 98.75 122 THR A CA 1
ATOM 1034 C C . THR A 1 122 ? 4.758 18.984 -5.309 1 98.75 122 THR A C 1
ATOM 1036 O O . THR A 1 122 ? 4.586 18.469 -6.414 1 98.75 122 THR A O 1
ATOM 1039 N N . LYS A 1 123 ? 4.637 20.234 -5.082 1 98.75 123 LYS A N 1
ATOM 1040 C CA . LYS A 1 123 ? 4.688 21.188 -6.184 1 98.75 123 LYS A CA 1
ATOM 1041 C C . LYS A 1 123 ? 6.113 21.359 -6.703 1 98.75 123 LYS A C 1
ATOM 1043 O O . LYS A 1 123 ? 6.957 21.953 -6.023 1 98.75 123 LYS A O 1
ATOM 1048 N N . GLY A 1 124 ? 6.316 20.828 -7.875 1 97.88 124 GLY A N 1
ATOM 1049 C CA . GLY A 1 124 ? 7.68 20.703 -8.367 1 97.88 124 GLY A CA 1
ATOM 1050 C C . GLY A 1 124 ? 8.25 19.312 -8.211 1 97.88 124 GLY A C 1
ATOM 1051 O O . GLY A 1 124 ? 7.605 18.422 -7.633 1 97.88 124 GLY A O 1
ATOM 1052 N N . LYS A 1 125 ? 9.469 19.031 -8.602 1 95.5 125 LYS A N 1
ATOM 1053 C CA . LYS A 1 125 ? 10.07 17.703 -8.664 1 95.5 125 LYS A CA 1
ATOM 1054 C C . LYS A 1 125 ? 10.562 17.25 -7.289 1 95.5 125 LYS A C 1
ATOM 1056 O O . LYS A 1 125 ? 10.57 16.062 -6.984 1 95.5 125 LYS A O 1
ATOM 1061 N N . LYS A 1 126 ? 10.93 18.297 -6.516 1 95.69 126 LYS A N 1
ATOM 1062 C CA . LYS A 1 126 ? 11.492 17.984 -5.203 1 95.69 126 LYS A CA 1
ATOM 1063 C C . LYS A 1 126 ? 10.828 18.812 -4.109 1 95.69 126 LYS A C 1
ATOM 1065 O O . LYS A 1 126 ? 10.43 19.969 -4.352 1 95.69 126 LYS A O 1
ATOM 1070 N N . PRO A 1 127 ? 10.781 18.281 -2.908 1 98.12 127 PRO A N 1
ATOM 1071 C CA . PRO A 1 127 ? 10.242 19.062 -1.798 1 98.12 127 PRO A CA 1
ATOM 1072 C C . PRO A 1 127 ? 11.211 20.141 -1.314 1 98.12 127 PRO A C 1
ATOM 1074 O O . PRO A 1 127 ? 12.422 19.938 -1.32 1 98.12 127 PRO A O 1
ATOM 1077 N N . ARG A 1 128 ? 10.609 21.203 -0.944 1 97.81 128 ARG A N 1
ATOM 1078 C CA . ARG A 1 128 ? 11.391 22.25 -0.276 1 97.81 128 ARG A CA 1
ATOM 1079 C C . ARG A 1 128 ? 11.922 21.75 1.066 1 97.81 128 ARG A C 1
ATOM 1081 O O . ARG A 1 128 ? 13.055 22.047 1.438 1 97.81 128 ARG A O 1
ATOM 1088 N N . VAL A 1 129 ? 11.117 21.016 1.728 1 98.06 129 VAL A N 1
ATOM 1089 C CA . VAL A 1 129 ? 11.453 20.469 3.037 1 98.06 129 VAL A CA 1
ATOM 1090 C C . VAL A 1 129 ? 11.133 18.969 3.076 1 98.06 129 VAL A C 1
ATOM 1092 O O . VAL A 1 129 ? 10.047 18.562 2.668 1 98.06 129 VAL A O 1
ATOM 1095 N N . PHE A 1 130 ? 12.047 18.203 3.52 1 98.25 130 PHE A N 1
ATOM 1096 C CA . PHE A 1 130 ? 11.836 16.812 3.891 1 98.25 130 PHE A CA 1
ATOM 1097 C C . PHE A 1 130 ? 12.797 16.391 5 1 98.25 130 PHE A C 1
ATOM 1099 O O . PHE A 1 130 ? 13.992 16.219 4.758 1 98.25 130 PHE A O 1
ATOM 1106 N N . ASN A 1 131 ? 12.273 16.25 6.113 1 97.5 131 ASN A N 1
ATOM 1107 C CA . ASN A 1 131 ? 13.062 15.812 7.258 1 97.5 131 ASN A CA 1
ATOM 1108 C C . ASN A 1 131 ? 13.094 14.289 7.379 1 97.5 131 ASN A C 1
ATOM 1110 O O . ASN A 1 131 ? 12.055 13.664 7.562 1 97.5 131 ASN A O 1
ATOM 1114 N N . LYS A 1 132 ? 14.227 13.734 7.289 1 95.38 132 LYS A N 1
ATOM 1115 C CA . LYS A 1 132 ? 14.375 12.281 7.367 1 95.38 132 LYS A CA 1
ATOM 1116 C C . LYS A 1 132 ? 14.219 11.789 8.805 1 95.38 132 LYS A C 1
ATOM 1118 O O . LYS A 1 132 ? 15.203 11.648 9.531 1 95.38 132 LYS A O 1
ATOM 1123 N N . LEU A 1 133 ? 13.055 11.438 9.109 1 95.62 133 LEU A N 1
ATOM 1124 C CA . LEU A 1 133 ? 12.758 11.008 10.477 1 95.62 133 LEU A CA 1
ATOM 1125 C C . LEU A 1 133 ? 13.328 9.617 10.742 1 95.62 133 LEU A C 1
ATOM 1127 O O . LEU A 1 133 ? 13.289 8.75 9.867 1 95.62 133 LEU A O 1
ATOM 1131 N N . ARG A 1 134 ? 13.797 9.445 11.875 1 93 134 ARG A N 1
ATOM 1132 C CA . ARG A 1 134 ? 14.25 8.156 12.391 1 93 134 ARG A CA 1
ATOM 1133 C C . ARG A 1 134 ? 13.492 7.777 13.656 1 93 134 ARG A C 1
ATOM 1135 O O . ARG A 1 134 ? 13.367 8.586 14.578 1 93 134 ARG A O 1
ATOM 1142 N N . VAL A 1 135 ? 12.977 6.562 13.641 1 91.62 135 VAL A N 1
ATOM 1143 C CA . VAL A 1 135 ? 12.094 6.188 14.742 1 91.62 135 VAL A CA 1
ATOM 1144 C C . VAL A 1 135 ? 12.672 4.977 15.477 1 91.62 135 VAL A C 1
ATOM 1146 O O . VAL A 1 135 ? 13.461 4.219 14.914 1 91.62 135 VAL A O 1
ATOM 1149 N N . ASP A 1 136 ? 12.297 4.91 16.703 1 85.19 136 ASP A N 1
ATOM 1150 C CA . ASP A 1 136 ? 12.672 3.775 17.547 1 85.19 136 ASP A CA 1
ATOM 1151 C C . ASP A 1 136 ? 11.648 2.648 17.422 1 85.19 136 ASP A C 1
ATOM 1153 O O . ASP A 1 136 ? 10.922 2.361 18.375 1 85.19 136 ASP A O 1
ATOM 1157 N N . TYR A 1 137 ? 11.586 2.049 16.297 1 75.38 137 TYR A N 1
ATOM 1158 C CA . TYR A 1 137 ? 10.609 1.021 15.953 1 75.38 137 TYR A CA 1
ATOM 1159 C C . TYR A 1 137 ? 10.844 -0.247 16.766 1 75.38 137 TYR A C 1
ATOM 1161 O O . TYR A 1 137 ? 11.977 -0.721 16.875 1 75.38 137 TYR A O 1
ATOM 1169 N N . PRO A 1 138 ? 9.805 -0.651 17.547 1 61.88 138 PRO A N 1
ATOM 1170 C CA . PRO A 1 138 ? 10.039 -1.929 18.219 1 61.88 138 PRO A CA 1
ATOM 1171 C C . PRO A 1 138 ? 10.344 -3.066 17.25 1 61.88 138 PRO A C 1
ATOM 1173 O O . PRO A 1 138 ? 9.805 -3.1 16.141 1 61.88 138 PRO A O 1
ATOM 1176 N N . LEU A 1 139 ? 11.438 -3.656 17.375 1 56.41 139 LEU A N 1
ATOM 1177 C CA . LEU A 1 139 ? 11.883 -4.695 16.453 1 56.41 139 LEU A CA 1
ATOM 1178 C C . LEU A 1 139 ? 10.992 -5.93 16.547 1 56.41 139 LEU A C 1
ATOM 1180 O O . LEU A 1 139 ? 10.5 -6.258 17.641 1 56.41 139 LEU A O 1
ATOM 1184 N N . ALA A 1 140 ? 10.516 -6.293 15.391 1 54.75 140 ALA A N 1
ATOM 1185 C CA . ALA A 1 140 ? 9.906 -7.617 15.367 1 54.75 140 ALA A CA 1
ATOM 1186 C C . ALA A 1 140 ? 10.828 -8.664 15.984 1 54.75 140 ALA A C 1
ATOM 1188 O O . ALA A 1 140 ? 12.047 -8.484 16.016 1 54.75 140 ALA A O 1
ATOM 1189 N N . PRO A 1 141 ? 10.203 -9.602 16.641 1 46.59 141 PRO A N 1
ATOM 1190 C CA . PRO A 1 141 ? 11 -10.641 17.312 1 46.59 141 PRO A CA 1
ATOM 1191 C C . PRO A 1 141 ? 12.133 -11.172 16.438 1 46.59 141 PRO A C 1
ATOM 1193 O O . PRO A 1 141 ? 13.148 -11.641 16.953 1 46.59 141 PRO A O 1
ATOM 1196 N N . TRP A 1 142 ? 11.922 -11.039 15.133 1 46.44 142 TRP A N 1
ATOM 1197 C CA . TRP A 1 142 ? 12.898 -11.68 14.266 1 46.44 142 TRP A CA 1
ATOM 1198 C C . TRP A 1 142 ? 14.086 -10.758 14.008 1 46.44 142 TRP A C 1
ATOM 1200 O O . TRP A 1 142 ? 15.07 -11.164 13.383 1 46.44 142 TRP A O 1
ATOM 1210 N N . HIS A 1 143 ? 13.812 -9.578 14.438 1 50.44 143 HIS A N 1
ATOM 1211 C CA . HIS A 1 143 ? 14.945 -8.695 14.234 1 50.44 143 HIS A CA 1
ATOM 1212 C C . HIS A 1 143 ? 16.016 -8.914 15.297 1 50.44 143 HIS A C 1
ATOM 1214 O O . HIS A 1 143 ? 15.734 -8.852 16.5 1 50.44 143 HIS A O 1
ATOM 1220 N N . LYS A 1 144 ? 17.094 -9.469 14.906 1 47.97 144 LYS A N 1
ATOM 1221 C CA . LYS A 1 144 ? 18.188 -9.945 15.75 1 47.97 144 LYS A CA 1
ATOM 1222 C C . LYS A 1 144 ? 18.781 -8.805 16.562 1 47.97 144 LYS A C 1
ATOM 1224 O O . LYS A 1 144 ? 19.203 -9 17.719 1 47.97 144 LYS A O 1
ATOM 1229 N N . TYR A 1 145 ? 19 -7.66 16 1 51.38 145 TYR A N 1
ATOM 1230 C CA . TYR A 1 145 ? 19.828 -6.672 16.688 1 51.38 145 TYR A CA 1
ATOM 1231 C C . TYR A 1 145 ? 19.078 -5.355 16.844 1 51.38 145 TYR A C 1
ATOM 1233 O O . TYR A 1 145 ? 18.406 -4.902 15.914 1 51.38 145 TYR A O 1
ATOM 1241 N N . PRO A 1 146 ? 18.875 -5.09 18.156 1 53.09 146 PRO A N 1
ATOM 1242 C CA . PRO A 1 146 ? 18.375 -3.727 18.312 1 53.09 146 PRO A CA 1
ATOM 1243 C C . PRO A 1 146 ? 19.125 -2.709 17.469 1 53.09 146 PRO A C 1
ATOM 1245 O O . PRO A 1 146 ? 20.344 -2.814 17.312 1 53.09 146 PRO A O 1
ATOM 1248 N N . ARG A 1 147 ? 18.391 -2.078 16.656 1 61.97 147 ARG A N 1
ATOM 1249 C CA . ARG A 1 147 ? 19.094 -1.067 15.883 1 61.97 147 ARG A CA 1
ATOM 1250 C C . ARG A 1 147 ? 19.484 0.119 16.766 1 61.97 147 ARG A C 1
ATOM 1252 O O . ARG A 1 147 ? 18.625 0.764 17.359 1 61.97 147 ARG A O 1
ATOM 1259 N N . GLU A 1 148 ? 20.781 0.317 17.094 1 66.44 148 GLU A N 1
ATOM 1260 C CA . GLU A 1 148 ? 21.344 1.327 17.984 1 66.44 148 GLU A CA 1
ATOM 1261 C C . GLU A 1 148 ? 20.938 2.732 17.547 1 66.44 148 GLU A C 1
ATOM 1263 O O . GLU A 1 148 ? 20.828 3.637 18.375 1 66.44 148 GLU A O 1
ATOM 1268 N N . ASN A 1 149 ? 20.516 2.949 16.312 1 79.94 149 ASN A N 1
ATOM 1269 C CA . ASN A 1 149 ? 20.312 4.32 15.852 1 79.94 149 ASN A CA 1
ATOM 1270 C C . ASN A 1 149 ? 18.938 4.5 15.211 1 79.94 149 ASN A C 1
ATOM 1272 O O . ASN A 1 149 ? 18.75 5.383 14.375 1 79.94 149 ASN A O 1
ATOM 1276 N N . GLY A 1 150 ? 17.984 3.619 15.656 1 85.62 150 GLY A N 1
ATOM 1277 C CA . GLY A 1 150 ? 16.672 3.738 15.062 1 85.62 150 GLY A CA 1
ATOM 1278 C C . GLY A 1 150 ? 16.641 3.363 13.594 1 85.62 150 GLY A C 1
ATOM 1279 O O . GLY A 1 150 ? 17.625 2.852 13.055 1 85.62 150 GLY A O 1
ATOM 1280 N N . ILE A 1 151 ? 15.516 3.498 13.008 1 86.25 151 ILE A N 1
ATOM 1281 C CA . ILE A 1 151 ? 15.367 3.172 11.594 1 86.25 151 ILE A CA 1
ATOM 1282 C C . ILE A 1 151 ? 14.703 4.34 10.859 1 86.25 151 ILE A C 1
ATOM 1284 O O . ILE A 1 151 ? 13.781 4.969 11.391 1 86.25 151 ILE A O 1
ATOM 1288 N N . TYR A 1 152 ? 15.195 4.578 9.711 1 91.06 152 TYR A N 1
ATOM 1289 C CA . TYR A 1 152 ? 14.555 5.586 8.875 1 91.06 152 TYR A CA 1
ATOM 1290 C C . TYR A 1 152 ? 13.117 5.191 8.555 1 91.06 152 TYR A C 1
ATOM 1292 O O . TYR A 1 152 ? 12.836 4.023 8.273 1 91.06 152 TYR A O 1
ATOM 1300 N N . LEU A 1 153 ? 12.312 6.133 8.625 1 92.38 153 LEU A N 1
ATOM 1301 C CA . LEU A 1 153 ? 10.914 5.891 8.273 1 92.38 153 LEU A CA 1
ATOM 1302 C C . LEU A 1 153 ? 10.789 5.5 6.805 1 92.38 153 LEU A C 1
ATOM 1304 O O . LEU A 1 153 ? 11.445 6.09 5.941 1 92.38 153 LEU A O 1
ATOM 1308 N N . THR A 1 154 ? 9.922 4.543 6.602 1 93.5 154 THR A N 1
ATOM 1309 C CA . THR A 1 154 ? 9.609 4.109 5.242 1 93.5 154 THR A CA 1
ATOM 1310 C C . THR A 1 154 ? 8.203 4.535 4.848 1 93.5 154 THR A C 1
ATOM 1312 O O . THR A 1 154 ? 7.539 5.266 5.586 1 93.5 154 THR A O 1
ATOM 1315 N N . ASP A 1 155 ? 7.762 4.113 3.678 1 95.81 155 ASP A N 1
ATOM 1316 C CA . ASP A 1 155 ? 6.441 4.5 3.186 1 95.81 155 ASP A CA 1
ATOM 1317 C C . ASP A 1 155 ? 5.379 3.49 3.607 1 95.81 155 ASP A C 1
ATOM 1319 O O . ASP A 1 155 ? 4.25 3.521 3.107 1 95.81 155 ASP A O 1
ATOM 1323 N N . VAL A 1 156 ? 5.684 2.633 4.492 1 95.31 156 VAL A N 1
ATOM 1324 C CA . VAL A 1 156 ? 4.703 1.777 5.152 1 95.31 156 VAL A CA 1
ATOM 1325 C C . VAL A 1 156 ? 4.645 2.107 6.641 1 95.31 156 VAL A C 1
ATOM 1327 O O . VAL A 1 156 ? 5.613 1.875 7.371 1 95.31 156 VAL A O 1
ATOM 1330 N N . TRP A 1 157 ? 3.553 2.65 7.062 1 95.19 157 TRP A N 1
ATOM 1331 C CA . TRP A 1 157 ? 3.348 3.062 8.445 1 95.19 157 TRP A CA 1
ATOM 1332 C C . TRP A 1 157 ? 2.428 2.088 9.172 1 95.19 157 TRP A C 1
ATOM 1334 O O . TRP A 1 157 ? 1.204 2.158 9.031 1 95.19 157 TRP A O 1
ATOM 1344 N N . ASP A 1 158 ? 2.965 1.206 9.938 1 91.12 158 ASP A N 1
ATOM 1345 C CA . ASP A 1 158 ? 2.189 0.18 10.625 1 91.12 158 ASP A CA 1
ATOM 1346 C C . ASP A 1 158 ? 2.314 0.324 12.141 1 91.12 158 ASP A C 1
ATOM 1348 O O . ASP A 1 158 ? 2.035 -0.618 12.883 1 91.12 158 ASP A O 1
ATOM 1352 N N . ASP A 1 159 ? 2.73 1.46 12.609 1 90.06 159 ASP A N 1
ATOM 1353 C CA . ASP A 1 159 ? 2.986 1.689 14.031 1 90.06 159 ASP A CA 1
ATOM 1354 C C . ASP A 1 159 ? 2.031 2.738 14.594 1 90.06 159 ASP A C 1
ATOM 1356 O O . ASP A 1 159 ? 2.195 3.186 15.734 1 90.06 159 ASP A O 1
ATOM 1360 N N . ILE A 1 160 ? 1.089 3.199 13.789 1 91.38 160 ILE A N 1
ATOM 1361 C CA . ILE A 1 160 ? 0.101 4.176 14.227 1 91.38 160 ILE A CA 1
ATOM 1362 C C . ILE A 1 160 ? -1.298 3.57 14.141 1 91.38 160 ILE A C 1
ATOM 1364 O O . ILE A 1 160 ? -1.782 3.264 13.047 1 91.38 160 ILE A O 1
ATOM 1368 N N . ARG A 1 161 ? -1.937 3.475 15.18 1 86.62 161 ARG A N 1
ATOM 1369 C CA . ARG A 1 161 ? -3.254 2.852 15.234 1 86.62 161 ARG A CA 1
ATOM 1370 C C . ARG A 1 161 ? -4.352 3.857 14.898 1 86.62 161 ARG A C 1
ATOM 1372 O O . ARG A 1 161 ? -4.273 5.023 15.289 1 86.62 161 ARG A O 1
ATOM 1379 N N . GLU A 1 162 ? -5.324 3.342 14.211 1 85.75 162 GLU A N 1
ATOM 1380 C CA . GLU A 1 162 ? -6.523 4.145 14.008 1 85.75 162 GLU A CA 1
ATOM 1381 C C . GLU A 1 162 ? -7.301 4.32 15.305 1 85.75 162 GLU A C 1
ATOM 1383 O O . GLU A 1 162 ? -7.258 3.451 16.188 1 85.75 162 GLU A O 1
ATOM 1388 N N . LEU A 1 163 ? -8.008 5.488 15.469 1 74.5 163 LEU A N 1
ATOM 1389 C CA . LEU A 1 163 ? -8.742 5.773 16.703 1 74.5 163 LEU A CA 1
ATOM 1390 C C . LEU A 1 163 ? -10.07 5.035 16.719 1 74.5 163 LEU A C 1
ATOM 1392 O O . LEU A 1 163 ? -10.805 5.094 17.703 1 74.5 163 LEU A O 1
ATOM 1396 N N . THR A 1 164 ? -10.281 3.939 15.992 1 61.03 164 THR A N 1
ATOM 1397 C CA . THR A 1 164 ? -11.57 3.287 15.812 1 61.03 164 THR A CA 1
ATOM 1398 C C . THR A 1 164 ? -12.203 2.953 17.172 1 61.03 164 THR A C 1
ATOM 1400 O O . THR A 1 164 ? -11.523 2.994 18.188 1 61.03 164 THR A O 1
ATOM 1403 N N . SER A 1 165 ? -13.578 2.861 17.125 1 51.44 165 SER A N 1
ATOM 1404 C CA . SER A 1 165 ? -14.633 2.844 18.141 1 51.44 165 SER A CA 1
ATOM 1405 C C . SER A 1 165 ? -14.336 1.818 19.234 1 51.44 165 SER A C 1
ATOM 1407 O O . SER A 1 165 ? -14.867 1.908 20.344 1 51.44 165 SER A O 1
ATOM 1409 N N . GLY A 1 166 ? -13.516 0.876 18.859 1 45.38 166 GLY A N 1
ATOM 1410 C CA . GLY A 1 166 ? -13.719 -0.144 19.875 1 45.38 166 GLY A CA 1
ATOM 1411 C C . GLY A 1 166 ? -13.023 0.177 21.188 1 45.38 166 GLY A C 1
ATOM 1412 O O . GLY A 1 166 ? -12.648 1.326 21.438 1 45.38 166 GLY A O 1
ATOM 1413 N N . TYR A 1 167 ? -13 -0.688 22.047 1 44.22 167 TYR A N 1
ATOM 1414 C CA . TYR A 1 167 ? -12.43 -0.737 23.391 1 44.22 167 TYR A CA 1
ATOM 1415 C C . TYR A 1 167 ? -11.047 -0.091 23.422 1 44.22 167 TYR A C 1
ATOM 1417 O O . TYR A 1 167 ? -10.609 0.401 24.453 1 44.22 167 TYR A O 1
ATOM 1425 N N . PHE A 1 168 ? -10.656 0.211 22.141 1 43.5 168 PHE A N 1
ATOM 1426 C CA . PHE A 1 168 ? -9.25 0.598 22.203 1 43.5 168 PHE A CA 1
ATOM 1427 C C . PHE A 1 168 ? -9.07 2.057 21.797 1 43.5 168 PHE A C 1
ATOM 1429 O O . PHE A 1 168 ? -7.945 2.518 21.609 1 43.5 168 PHE A O 1
ATOM 1436 N N . ALA A 1 169 ? -10.234 2.699 21.469 1 52.62 169 ALA A N 1
ATOM 1437 C CA . ALA A 1 169 ? -10.117 4.078 21 1 52.62 169 ALA A CA 1
ATOM 1438 C C . ALA A 1 169 ? -9.617 4.992 22.125 1 52.62 169 ALA A C 1
ATOM 1440 O O . ALA A 1 169 ? -9.141 6.098 21.859 1 52.62 169 ALA A O 1
ATOM 1441 N N . GLY A 1 170 ? -8.969 4.512 22.969 1 55.81 170 GLY A N 1
ATOM 1442 C CA . GLY A 1 170 ? -8.422 5.285 24.078 1 55.81 170 GLY A CA 1
ATOM 1443 C C . GLY A 1 170 ? -9.109 6.621 24.266 1 55.81 170 GLY A C 1
ATOM 1444 O O . GLY A 1 170 ? -10.281 6.781 23.906 1 55.81 170 GLY A O 1
ATOM 1445 N N . ASP A 1 171 ? -8.523 7.59 24.859 1 64 171 ASP A N 1
ATOM 1446 C CA . ASP A 1 171 ? -9.055 8.891 25.266 1 64 171 ASP A CA 1
ATOM 1447 C C . ASP A 1 171 ? -8.914 9.914 24.141 1 64 171 ASP A C 1
ATOM 1449 O O . ASP A 1 171 ? -9.391 11.039 24.266 1 64 171 ASP A O 1
ATOM 1453 N N . GLU A 1 172 ? -8.492 9.43 23.031 1 74.06 172 GLU A N 1
ATOM 1454 C CA . GLU A 1 172 ? -8.172 10.406 21.984 1 74.06 172 GLU A CA 1
ATOM 1455 C C . GLU A 1 172 ? -9.414 10.789 21.188 1 74.06 172 GLU A C 1
ATOM 1457 O O . GLU A 1 172 ? -9.609 11.953 20.844 1 74.06 172 GLU A O 1
ATOM 1462 N N . PRO A 1 173 ? -10.227 9.805 20.922 1 71.81 173 PRO A N 1
ATOM 1463 C CA . PRO A 1 173 ? -11.422 10.219 20.188 1 71.81 173 PRO A CA 1
ATOM 1464 C C . PRO A 1 173 ? -12.242 11.266 20.922 1 71.81 173 PRO A C 1
ATOM 1466 O O . PRO A 1 173 ? -12.414 11.18 22.141 1 71.81 173 PRO A O 1
ATOM 1469 N N . LEU A 1 174 ? -12.703 12.297 20.203 1 72.75 174 LEU A N 1
ATOM 1470 C CA . LEU A 1 174 ? -13.531 13.328 20.812 1 72.75 174 LEU A CA 1
ATOM 1471 C C . LEU A 1 174 ? -14.953 12.828 21.016 1 72.75 174 LEU A C 1
ATOM 1473 O O . LEU A 1 174 ? -15.516 12.156 20.156 1 72.75 174 LEU A O 1
ATOM 1477 N N . ARG A 1 175 ? -15.359 13 22.172 1 69.38 175 ARG A N 1
ATOM 1478 C CA . ARG A 1 175 ? -16.703 12.586 22.547 1 69.38 175 ARG A CA 1
ATOM 1479 C C . ARG A 1 175 ? -17.531 13.781 23.016 1 69.38 175 ARG A C 1
ATOM 1481 O O . ARG A 1 175 ? -17 14.742 23.562 1 69.38 175 ARG A O 1
ATOM 1488 N N . ASP A 1 176 ? -18.734 13.805 22.625 1 65.69 176 ASP A N 1
ATOM 1489 C CA . ASP A 1 176 ? -19.625 14.859 23.109 1 65.69 176 ASP A CA 1
ATOM 1490 C C . ASP A 1 176 ? -20.031 14.625 24.562 1 65.69 176 ASP A C 1
ATOM 1492 O O . ASP A 1 176 ? -19.484 13.734 25.219 1 65.69 176 ASP A O 1
ATOM 1496 N N . GLU A 1 177 ? -20.844 15.547 25.047 1 65.81 177 GLU A N 1
ATOM 1497 C CA . GLU A 1 177 ? -21.25 15.516 26.438 1 65.81 177 GLU A CA 1
ATOM 1498 C C . GLU A 1 177 ? -21.922 14.188 26.797 1 65.81 177 GLU A C 1
ATOM 1500 O O . GLU A 1 177 ? -21.906 13.766 27.953 1 65.81 177 GLU A O 1
ATOM 1505 N N . SER A 1 178 ? -22.438 13.523 25.781 1 66.44 178 SER A N 1
ATOM 1506 C CA . SER A 1 178 ? -23.141 12.258 26 1 66.44 178 SER A CA 1
ATOM 1507 C C . SER A 1 178 ? -22.188 11.078 25.859 1 66.44 178 SER A C 1
ATOM 1509 O O . SER A 1 178 ? -22.578 9.922 26.031 1 66.44 178 SER A O 1
ATOM 1511 N N . GLY A 1 179 ? -20.922 11.383 25.609 1 65.25 179 GLY A N 1
ATOM 1512 C CA . GLY A 1 179 ? -19.906 10.344 25.5 1 65.25 179 GLY A CA 1
ATOM 1513 C C . GLY A 1 179 ? -19.797 9.766 24.094 1 65.25 179 GLY A C 1
ATOM 1514 O O . GLY A 1 179 ? -18.984 8.875 23.844 1 65.25 179 GLY A O 1
ATOM 1515 N N . LYS A 1 180 ? -20.656 10.219 23.266 1 65.25 180 LYS A N 1
ATOM 1516 C CA . LYS A 1 180 ? -20.641 9.719 21.891 1 65.25 180 LYS A CA 1
ATOM 1517 C C . LYS A 1 180 ? -19.531 10.391 21.078 1 65.25 180 LYS A C 1
ATOM 1519 O O . LYS A 1 180 ? -19.266 11.586 21.266 1 65.25 180 LYS A O 1
ATOM 1524 N N . ARG A 1 181 ? -19.031 9.562 20.234 1 67.12 181 ARG A N 1
ATOM 1525 C CA . ARG A 1 181 ? -17.984 10.109 19.375 1 67.12 181 ARG A CA 1
ATOM 1526 C C . ARG A 1 181 ? -18.531 11.242 18.5 1 67.12 181 ARG A C 1
ATOM 1528 O O . ARG A 1 181 ? -19.609 11.125 17.938 1 67.12 181 ARG A O 1
ATOM 1535 N N . ILE A 1 182 ? -17.781 12.297 18.531 1 60.72 182 ILE A N 1
ATOM 1536 C CA . ILE A 1 182 ? -18.188 13.477 17.766 1 60.72 182 ILE A CA 1
ATOM 1537 C C . ILE A 1 182 ? -17.969 13.211 16.281 1 60.72 182 ILE A C 1
ATOM 1539 O O . ILE A 1 182 ? -18.781 13.625 15.445 1 60.72 182 ILE A O 1
ATOM 1543 N N . HIS A 1 183 ? -16.875 12.539 15.992 1 66.44 183 HIS A N 1
ATOM 1544 C CA . HIS A 1 183 ? -16.5 12.242 14.617 1 66.44 183 HIS A CA 1
ATOM 1545 C C . HIS A 1 183 ? -16.016 10.805 14.477 1 66.44 183 HIS A C 1
ATOM 1547 O O . HIS A 1 183 ? -15.164 10.352 15.234 1 66.44 183 HIS A O 1
ATOM 1553 N N . LEU A 1 184 ? -16.578 10.203 13.531 1 60.81 184 LEU A N 1
ATOM 1554 C CA . LEU A 1 184 ? -16.312 8.781 13.367 1 60.81 184 LEU A CA 1
ATOM 1555 C C . LEU A 1 184 ? -14.914 8.555 12.789 1 60.81 184 LEU A C 1
ATOM 1557 O O . LEU A 1 184 ? -14.297 7.512 13.031 1 60.81 184 LEU A O 1
ATOM 1561 N N . GLN A 1 185 ? -14.32 9.555 12.156 1 72.81 185 GLN A N 1
ATOM 1562 C CA . GLN A 1 185 ? -13.078 9.297 11.445 1 72.81 185 GLN A CA 1
ATOM 1563 C C . GLN A 1 185 ? -12 10.312 11.828 1 72.81 185 GLN A C 1
ATOM 1565 O O . GLN A 1 185 ? -11.406 10.961 10.961 1 72.81 185 GLN A O 1
ATOM 1570 N N . GLN A 1 186 ? -11.758 10.414 13.039 1 82.19 186 GLN A N 1
ATOM 1571 C CA . GLN A 1 186 ? -10.711 11.305 13.523 1 82.19 186 GLN A CA 1
ATOM 1572 C C . GLN A 1 186 ? -9.32 10.719 13.281 1 82.19 186 GLN A C 1
ATOM 1574 O O . GLN A 1 186 ? -9.062 9.562 13.633 1 82.19 186 GLN A O 1
ATOM 1579 N N . SER A 1 187 ? -8.484 11.477 12.625 1 91.44 187 SER A N 1
ATOM 1580 C CA . SER A 1 187 ? -7.102 11.055 12.453 1 91.44 187 SER A CA 1
ATOM 1581 C C . SER A 1 187 ? -6.32 11.148 13.758 1 91.44 187 SER A C 1
ATOM 1583 O O . SER A 1 187 ? -6.488 12.102 14.516 1 91.44 187 SER A O 1
ATOM 1585 N N . PRO A 1 188 ? -5.469 10.227 14.062 1 93.31 188 PRO A N 1
ATOM 1586 C CA . PRO A 1 188 ? -4.68 10.266 15.297 1 93.31 188 PRO A CA 1
ATOM 1587 C C . PRO A 1 188 ? -3.65 11.391 15.305 1 93.31 188 PRO A C 1
ATOM 1589 O O . PRO A 1 188 ? -3.105 11.742 14.25 1 93.31 188 PRO A O 1
ATOM 1592 N N . VAL A 1 189 ? -3.373 11.844 16.453 1 95.5 189 VAL A N 1
ATOM 1593 C CA . VAL A 1 189 ? -2.365 12.875 16.672 1 95.5 189 VAL A CA 1
ATOM 1594 C C . VAL A 1 189 ? -1.018 12.398 16.125 1 95.5 189 VAL A C 1
ATOM 1596 O O . VAL A 1 189 ? -0.308 13.156 15.461 1 95.5 189 VAL A O 1
ATOM 1599 N N . ALA A 1 190 ? -0.684 11.141 16.297 1 96.19 190 ALA A N 1
ATOM 1600 C CA . ALA A 1 190 ? 0.594 10.578 15.883 1 96.19 190 ALA A CA 1
ATOM 1601 C C . ALA A 1 190 ? 0.754 10.641 14.367 1 96.19 190 ALA A C 1
ATOM 1603 O O . ALA A 1 190 ? 1.862 10.836 13.859 1 96.19 190 ALA A O 1
ATOM 1604 N N . LEU A 1 191 ? -0.304 10.453 13.68 1 97 191 LEU A N 1
ATOM 1605 C CA . LEU A 1 191 ? -0.272 10.492 12.227 1 97 191 LEU A CA 1
ATOM 1606 C C . LEU A 1 191 ? 0.088 11.891 11.727 1 97 191 LEU A C 1
ATOM 1608 O O . LEU A 1 191 ? 0.997 12.039 10.906 1 97 191 LEU A O 1
ATOM 1612 N N . LEU A 1 192 ? -0.622 12.898 12.211 1 98.38 192 LEU A N 1
ATOM 1613 C CA . LEU A 1 192 ? -0.386 14.266 11.766 1 98.38 192 LEU A CA 1
ATOM 1614 C C . LEU A 1 192 ? 0.968 14.773 12.258 1 98.38 192 LEU A C 1
ATOM 1616 O O . LEU A 1 192 ? 1.625 15.562 11.578 1 98.38 192 LEU A O 1
ATOM 1620 N N . LEU A 1 193 ? 1.331 14.336 13.477 1 98.5 193 LEU A N 1
ATOM 1621 C CA . LEU A 1 193 ? 2.664 14.656 13.977 1 98.5 193 LEU A CA 1
ATOM 1622 C C . LEU A 1 193 ? 3.736 14.219 12.977 1 98.5 193 LEU A C 1
ATOM 1624 O O . LEU A 1 193 ? 4.605 15.008 12.609 1 98.5 193 LEU A O 1
ATOM 1628 N N . ARG A 1 194 ? 3.672 13.023 12.508 1 98.62 194 ARG A N 1
ATOM 1629 C CA . ARG A 1 194 ? 4.645 12.469 11.57 1 98.62 194 ARG A CA 1
ATOM 1630 C C . ARG A 1 194 ? 4.648 13.25 10.258 1 98.62 194 ARG A C 1
ATOM 1632 O O . ARG A 1 194 ? 5.715 13.586 9.734 1 98.62 194 ARG A O 1
ATOM 1639 N N . ILE A 1 195 ? 3.494 13.523 9.766 1 98.88 195 ILE A N 1
ATOM 1640 C CA . ILE A 1 195 ? 3.355 14.203 8.477 1 98.88 195 ILE A CA 1
ATOM 1641 C C . ILE A 1 195 ? 3.943 15.609 8.57 1 98.88 195 ILE A C 1
ATOM 1643 O O . ILE A 1 195 ? 4.742 16.016 7.727 1 98.88 195 ILE A O 1
ATOM 1647 N N . ILE A 1 196 ? 3.594 16.344 9.586 1 98.88 196 ILE A N 1
ATOM 1648 C CA . ILE A 1 196 ? 4.031 17.734 9.719 1 98.88 196 ILE A CA 1
ATOM 1649 C C . ILE A 1 196 ? 5.531 17.766 9.992 1 98.88 196 ILE A C 1
ATOM 1651 O O . ILE A 1 196 ? 6.25 18.594 9.422 1 98.88 196 ILE A O 1
ATOM 1655 N N . LEU A 1 197 ? 6.059 16.859 10.82 1 98.69 197 LEU A N 1
ATOM 1656 C CA . LEU A 1 197 ? 7.492 16.797 11.078 1 98.69 197 LEU A CA 1
ATOM 1657 C C . LEU A 1 197 ? 8.266 16.484 9.797 1 98.69 197 LEU A C 1
ATOM 1659 O O . LEU A 1 197 ? 9.359 17.016 9.586 1 98.69 197 LEU A O 1
ATOM 1663 N N . SER A 1 198 ? 7.742 15.719 8.984 1 98.5 198 SER A N 1
ATOM 1664 C CA . SER A 1 198 ? 8.445 15.242 7.793 1 98.5 198 SER A CA 1
ATOM 1665 C C . SER A 1 198 ? 8.562 16.344 6.742 1 98.5 198 SER A C 1
ATOM 1667 O O . SER A 1 198 ? 9.57 16.422 6.035 1 98.5 198 SER A O 1
ATOM 1669 N N . SER A 1 199 ? 7.539 17.266 6.711 1 98.75 199 SER A N 1
ATOM 1670 C CA . SER A 1 199 ? 7.441 18.047 5.48 1 98.75 199 SER A CA 1
ATOM 1671 C C . SER A 1 199 ? 7.402 19.547 5.781 1 98.75 199 SER A C 1
ATOM 1673 O O . SER A 1 199 ? 7.082 20.359 4.902 1 98.75 199 SER A O 1
ATOM 1675 N N . THR A 1 200 ? 7.645 19.953 7.051 1 98.75 200 THR A N 1
ATOM 1676 C CA . THR A 1 200 ? 7.598 21.375 7.367 1 98.75 200 THR A CA 1
ATOM 1677 C C . THR A 1 200 ? 8.695 21.75 8.359 1 98.75 200 THR A C 1
ATOM 1679 O O . THR A 1 200 ? 9.367 20.875 8.906 1 98.75 200 THR A O 1
ATOM 1682 N N . MET A 1 201 ? 8.93 22.969 8.492 1 98.69 201 MET A N 1
ATOM 1683 C CA . MET A 1 201 ? 9.75 23.625 9.508 1 98.69 201 MET A CA 1
ATOM 1684 C C . MET A 1 201 ? 8.906 24.562 10.375 1 98.69 201 MET A C 1
ATOM 1686 O O . MET A 1 201 ? 7.848 25.016 9.945 1 98.69 201 MET A O 1
ATOM 1690 N N . PRO A 1 202 ? 9.406 24.781 11.648 1 98.62 202 PRO A N 1
ATOM 1691 C CA . PRO A 1 202 ? 8.703 25.797 12.43 1 98.62 202 PRO A CA 1
ATOM 1692 C C . PRO A 1 202 ? 8.5 27.094 11.648 1 98.62 202 PRO A C 1
ATOM 1694 O O . PRO A 1 202 ? 9.406 27.531 10.922 1 98.62 202 PRO A O 1
ATOM 1697 N N . GLY A 1 203 ? 7.285 27.641 11.734 1 98.44 203 GLY A N 1
ATOM 1698 C CA . GLY A 1 203 ? 6.965 28.875 11.031 1 98.44 203 GLY A CA 1
ATOM 1699 C C . GLY A 1 203 ? 6.227 28.641 9.727 1 98.44 203 GLY A C 1
ATOM 1700 O O . GLY A 1 203 ? 5.617 29.562 9.172 1 98.44 203 GLY A O 1
ATOM 1701 N N . ASP A 1 204 ? 6.254 27.406 9.195 1 98.81 204 ASP A N 1
ATOM 1702 C CA . ASP A 1 204 ? 5.566 27.078 7.949 1 98.81 204 ASP A CA 1
ATOM 1703 C C . ASP A 1 204 ? 4.051 27.094 8.141 1 98.81 204 ASP A C 1
ATOM 1705 O O . ASP A 1 204 ? 3.561 26.891 9.258 1 98.81 204 ASP A O 1
ATOM 1709 N N . LEU A 1 205 ? 3.311 27.234 7.078 1 98.88 205 LEU A N 1
ATOM 1710 C CA . LEU A 1 205 ? 1.854 27.266 7.117 1 98.88 205 LEU A CA 1
ATOM 1711 C C . LEU A 1 205 ? 1.27 25.922 6.695 1 98.88 205 LEU A C 1
ATOM 1713 O O . LEU A 1 205 ? 1.538 25.438 5.59 1 98.88 205 LEU A O 1
ATOM 1717 N N . VAL A 1 206 ? 0.458 25.344 7.555 1 98.94 206 VAL A N 1
ATOM 1718 C CA . VAL A 1 206 ? -0.21 24.062 7.32 1 98.94 206 VAL A CA 1
ATOM 1719 C C . VAL A 1 206 ? -1.696 24.297 7.059 1 98.94 206 VAL A C 1
ATOM 1721 O O . VAL A 1 206 ? -2.367 24.984 7.828 1 98.94 206 VAL A O 1
ATOM 1724 N N . LEU A 1 207 ? -2.189 23.703 5.984 1 98.94 207 LEU A N 1
ATOM 1725 C CA . LEU A 1 207 ? -3.592 23.828 5.605 1 98.94 207 LEU A CA 1
ATOM 1726 C C . LEU A 1 207 ? -4.332 22.516 5.785 1 98.94 207 LEU A C 1
ATOM 1728 O O . LEU A 1 207 ? -3.84 21.453 5.363 1 98.94 207 LEU A O 1
ATOM 1732 N N . ASP A 1 208 ? -5.465 22.578 6.406 1 98.81 208 ASP A N 1
ATOM 1733 C CA . ASP A 1 208 ? -6.441 21.484 6.434 1 98.81 208 ASP A CA 1
ATOM 1734 C C . ASP A 1 208 ? -7.801 21.953 5.922 1 98.81 208 ASP A C 1
AT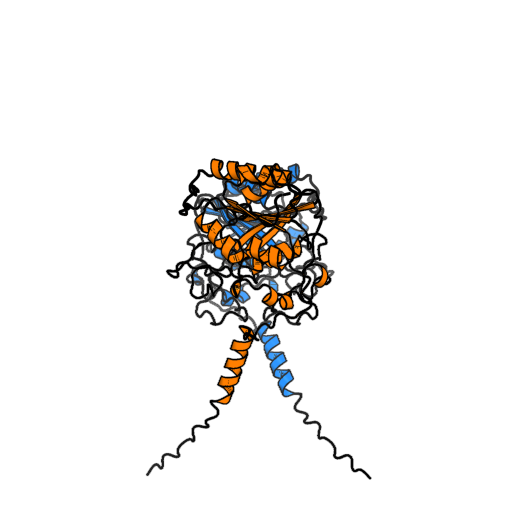OM 1736 O O . ASP A 1 208 ? -8.57 22.578 6.66 1 98.81 208 ASP A O 1
ATOM 1740 N N . PRO A 1 209 ? -8.094 21.656 4.703 1 98.56 209 PRO A N 1
ATOM 1741 C CA . PRO A 1 209 ? -9.336 22.172 4.125 1 98.56 209 PRO A CA 1
ATOM 1742 C C . PRO A 1 209 ? -10.562 21.391 4.578 1 98.56 209 PRO A C 1
ATOM 1744 O O . PRO A 1 209 ? -11.695 21.75 4.238 1 98.56 209 PRO A O 1
ATOM 1747 N N . PHE A 1 210 ? -10.375 20.297 5.242 1 96.94 210 PHE A N 1
ATOM 1748 C CA . PHE A 1 210 ? -11.398 19.469 5.879 1 96.94 210 PHE A CA 1
ATOM 1749 C C . PHE A 1 210 ? -11.055 19.219 7.344 1 96.94 210 PHE A C 1
ATOM 1751 O O . PHE A 1 210 ? -10.773 18.094 7.734 1 96.94 210 PHE A O 1
ATOM 1758 N N . ALA A 1 211 ? -11.219 20.203 8.141 1 96.31 211 ALA A N 1
ATOM 1759 C CA . ALA A 1 211 ? -10.555 20.25 9.438 1 96.31 211 ALA A CA 1
ATOM 1760 C C . ALA A 1 211 ? -11.156 19.25 10.406 1 96.31 211 ALA A C 1
ATOM 1762 O O . ALA A 1 211 ? -10.477 18.766 11.312 1 96.31 211 ALA A O 1
ATOM 1763 N N . GLY A 1 212 ? -12.477 18.953 10.195 1 92.5 212 GLY A N 1
ATOM 1764 C CA . GLY A 1 212 ? -13.094 17.953 11.062 1 92.5 212 GLY A CA 1
ATOM 1765 C C . GLY A 1 212 ? -12.961 18.281 12.539 1 92.5 212 GLY A C 1
ATOM 1766 O O . GLY A 1 212 ? -13.445 19.312 13 1 92.5 212 GLY A O 1
ATOM 1767 N N . THR A 1 213 ? -12.109 17.5 13.258 1 91.19 213 THR A N 1
ATOM 1768 C CA . THR A 1 213 ? -11.945 17.688 14.695 1 91.19 213 THR A CA 1
ATOM 1769 C C . THR A 1 213 ? -10.695 18.516 14.992 1 91.19 213 THR A C 1
ATOM 1771 O O . THR A 1 213 ? -10.359 18.734 16.156 1 91.19 213 THR A O 1
ATOM 1774 N N . GLY A 1 214 ? -9.977 18.844 14.031 1 95.81 214 GLY A N 1
ATOM 1775 C CA . GLY A 1 214 ? -8.93 19.844 14.164 1 95.81 214 GLY A CA 1
ATOM 1776 C C . GLY A 1 214 ? -7.59 19.25 14.562 1 95.81 214 GLY A C 1
ATOM 1777 O O . GLY A 1 214 ? -6.699 19.969 15.016 1 95.81 214 GLY A O 1
ATOM 1778 N N . THR A 1 215 ? -7.414 17.953 14.383 1 95.94 215 THR A N 1
ATOM 1779 C CA . THR A 1 215 ? -6.172 17.312 14.789 1 95.94 215 THR A CA 1
ATOM 1780 C C . THR A 1 215 ? -4.973 17.969 14.109 1 95.94 215 THR A C 1
ATOM 1782 O O . THR A 1 215 ? -3.955 18.234 14.758 1 95.94 215 THR A O 1
ATOM 1785 N N . THR A 1 216 ? -5.113 18.281 12.875 1 98.19 216 THR A N 1
ATOM 1786 C CA . THR A 1 216 ? -4.043 18.906 12.109 1 98.19 216 THR A CA 1
ATOM 1787 C C . THR A 1 216 ? -3.639 20.234 12.75 1 98.19 216 THR A C 1
ATOM 1789 O O . THR A 1 216 ? -2.449 20.516 12.938 1 98.19 216 THR A O 1
ATOM 1792 N N . LEU A 1 217 ? -4.582 21.047 13.109 1 98.25 217 LEU A N 1
ATOM 1793 C CA . LEU A 1 217 ? -4.332 22.391 13.648 1 98.25 217 LEU A CA 1
ATOM 1794 C C . LEU A 1 217 ? -3.682 22.297 15.023 1 98.25 217 LEU A C 1
ATOM 1796 O O . LEU A 1 217 ? -2.736 23.031 15.312 1 98.25 217 LEU A O 1
ATOM 1800 N N . VAL A 1 218 ? -4.18 21.406 15.812 1 97.12 218 VAL A N 1
ATOM 1801 C CA . VAL A 1 218 ? -3.68 21.234 17.172 1 97.12 218 VAL A CA 1
ATOM 1802 C C . VAL A 1 218 ? -2.211 20.812 17.141 1 97.12 218 VAL A C 1
ATOM 1804 O O . VAL A 1 218 ? -1.386 21.359 17.875 1 97.12 218 VAL A O 1
ATOM 1807 N N . VAL A 1 219 ? -1.892 19.891 16.281 1 98.06 219 VAL A N 1
ATOM 1808 C CA . VAL A 1 219 ? -0.526 19.391 16.172 1 98.06 219 VAL A CA 1
ATOM 1809 C C . VAL A 1 219 ? 0.378 20.469 15.586 1 98.06 219 VAL A C 1
ATOM 1811 O O . VAL A 1 219 ? 1.487 20.703 16.078 1 98.06 219 VAL A O 1
ATOM 1814 N N . ALA A 1 220 ? -0.068 21.156 14.57 1 98.62 220 ALA A N 1
ATOM 1815 C CA . ALA A 1 220 ? 0.704 22.234 13.953 1 98.62 220 ALA A CA 1
ATOM 1816 C C . ALA A 1 220 ? 1.066 23.312 14.984 1 98.62 220 ALA A C 1
ATOM 1818 O O . ALA A 1 220 ? 2.219 23.75 15.055 1 98.62 220 ALA A O 1
ATOM 1819 N N . LYS A 1 221 ? 0.107 23.688 15.773 1 97.94 221 LYS A N 1
ATOM 1820 C CA . LYS A 1 221 ? 0.313 24.703 16.797 1 97.94 221 LYS A CA 1
ATOM 1821 C C . LYS A 1 221 ? 1.405 24.281 17.781 1 97.94 221 LYS A C 1
ATOM 1823 O O . LYS A 1 221 ? 2.312 25.062 18.078 1 97.94 221 LYS A O 1
ATOM 1828 N N . GLN A 1 222 ? 1.314 23.062 18.219 1 97.25 222 GLN A N 1
ATOM 1829 C CA . GLN A 1 222 ? 2.27 22.578 19.203 1 97.25 222 GLN A CA 1
ATOM 1830 C C . GLN A 1 222 ? 3.676 22.5 18.609 1 97.25 222 GLN A C 1
ATOM 1832 O O . GLN A 1 222 ? 4.664 22.641 19.328 1 97.25 222 GLN A O 1
ATOM 1837 N N . LEU A 1 223 ? 3.791 22.312 17.328 1 98.25 223 LEU A N 1
ATOM 1838 C CA . LEU A 1 223 ? 5.078 22.203 16.656 1 98.25 223 LEU A CA 1
ATOM 1839 C C . LEU A 1 223 ? 5.562 23.578 16.188 1 98.25 223 LEU A C 1
ATOM 1841 O O . LEU A 1 223 ? 6.547 23.672 15.445 1 98.25 223 LEU A O 1
ATOM 1845 N N . LYS A 1 224 ? 4.836 24.641 16.516 1 97.94 224 LYS A N 1
ATOM 1846 C CA . LYS A 1 224 ? 5.168 26.031 16.219 1 97.94 224 LYS A CA 1
ATOM 1847 C C . LYS A 1 224 ? 5.078 26.297 14.719 1 97.94 224 LYS A C 1
ATOM 1849 O O . LYS A 1 224 ? 5.922 27 14.156 1 97.94 224 LYS A O 1
ATOM 1854 N N . ARG A 1 225 ? 4.199 25.594 14.086 1 98.56 225 ARG A N 1
ATOM 1855 C CA . ARG A 1 225 ? 3.801 25.938 12.727 1 98.56 225 ARG A CA 1
ATOM 1856 C C . ARG A 1 225 ? 2.549 26.812 12.727 1 98.56 225 ARG A C 1
ATOM 1858 O O . ARG A 1 225 ? 1.744 26.75 13.664 1 98.56 225 ARG A O 1
ATOM 1865 N N . HIS A 1 226 ? 2.438 27.672 11.742 1 98.69 226 HIS A N 1
ATOM 1866 C CA . HIS A 1 226 ? 1.156 28.312 11.5 1 98.69 226 HIS A CA 1
ATOM 1867 C C . HIS A 1 226 ? 0.15 27.344 10.891 1 98.69 226 HIS A C 1
ATOM 1869 O O . HIS A 1 226 ? 0.535 26.328 10.305 1 98.69 226 HIS A O 1
ATOM 1875 N N . TYR A 1 227 ? -1.161 27.641 11.062 1 98.75 227 TYR A N 1
ATOM 1876 C CA . TYR A 1 227 ? -2.184 26.734 10.57 1 98.75 227 TYR A CA 1
ATOM 1877 C C . TYR A 1 227 ? -3.396 27.5 10.055 1 98.75 227 TYR A C 1
ATOM 1879 O O . TYR A 1 227 ? -3.643 28.625 10.469 1 98.75 227 TYR A O 1
ATOM 1887 N N . VAL A 1 228 ? -4.078 26.906 9.125 1 98.81 228 VAL A N 1
ATOM 1888 C CA . VAL A 1 228 ? -5.406 27.344 8.695 1 98.81 228 VAL A CA 1
ATOM 1889 C C . VAL A 1 228 ? -6.289 26.109 8.453 1 98.81 228 VAL A C 1
ATOM 1891 O O . VAL A 1 228 ? -5.891 25.188 7.75 1 98.81 228 VAL A O 1
ATOM 1894 N N . GLY A 1 229 ? -7.371 26.047 9.078 1 98.62 229 GLY A N 1
ATOM 1895 C CA . GLY A 1 229 ? -8.391 25.031 8.859 1 98.62 229 GLY A CA 1
ATOM 1896 C C . GLY A 1 229 ? -9.672 25.594 8.273 1 98.62 229 GLY A C 1
ATOM 1897 O O . GLY A 1 229 ? -10.047 26.734 8.562 1 98.62 229 GLY A O 1
ATOM 1898 N N . ILE A 1 230 ? -10.305 24.844 7.441 1 98.5 230 ILE A N 1
ATOM 1899 C CA . ILE A 1 230 ? -11.617 25.172 6.906 1 98.5 230 ILE A CA 1
ATOM 1900 C C . ILE A 1 230 ? -12.609 24.062 7.23 1 98.5 230 ILE A C 1
ATOM 1902 O O . ILE A 1 230 ? -12.297 22.875 7.051 1 98.5 230 ILE A O 1
ATOM 1906 N N . GLU A 1 231 ? -13.664 24.422 7.754 1 96.88 231 GLU A N 1
ATOM 1907 C CA . GLU A 1 231 ? -14.703 23.469 8.141 1 96.88 231 GLU A CA 1
ATOM 1908 C C . GLU A 1 231 ? -16.094 24.031 7.887 1 96.88 231 GLU A C 1
ATOM 1910 O O . GLU A 1 231 ? -16.375 25.188 8.242 1 96.88 231 GLU A O 1
ATOM 1915 N N . ILE A 1 232 ? -16.906 23.203 7.328 1 95.56 232 ILE A N 1
ATOM 1916 C CA . ILE A 1 232 ? -18.219 23.672 6.883 1 95.56 232 ILE A CA 1
ATOM 1917 C C . ILE A 1 232 ? -19.234 23.547 8.023 1 95.56 232 ILE A C 1
ATOM 1919 O O . ILE A 1 232 ? -20.234 24.25 8.039 1 95.56 232 ILE A O 1
ATOM 1923 N N . ASP A 1 233 ? -19.031 22.641 8.938 1 93.06 233 ASP A N 1
ATOM 1924 C CA . ASP A 1 233 ? -19.953 22.391 10.039 1 93.06 233 ASP A CA 1
ATOM 1925 C C . ASP A 1 233 ? -19.641 23.297 11.234 1 93.06 233 ASP A C 1
ATOM 1927 O O . ASP A 1 233 ? -18.578 23.172 11.852 1 93.06 233 ASP A O 1
ATOM 1931 N N . PRO A 1 234 ? -20.547 24.156 11.641 1 94.62 234 PRO A N 1
ATOM 1932 C CA . PRO A 1 234 ? -20.297 25.062 12.75 1 94.62 234 PRO A CA 1
ATOM 1933 C C . PRO A 1 234 ? -20.016 24.344 14.062 1 94.62 234 PRO A C 1
ATOM 1935 O O . PRO A 1 234 ? -19.25 24.844 14.891 1 94.62 234 PRO A O 1
ATOM 1938 N N . HIS A 1 235 ? -20.609 23.25 14.211 1 91.31 235 HIS A N 1
ATOM 1939 C CA . HIS A 1 235 ? -20.375 22.484 15.422 1 91.31 235 HIS A CA 1
ATOM 1940 C C . HIS A 1 235 ? -18.906 22.062 15.531 1 91.31 235 HIS A C 1
ATOM 1942 O O . HIS A 1 235 ? -18.297 22.203 16.594 1 91.31 235 HIS A O 1
ATOM 1948 N N . TYR A 1 236 ? -18.359 21.594 14.461 1 92.25 236 TYR A N 1
ATOM 1949 C CA . TYR A 1 236 ? -16.969 21.172 14.453 1 92.25 236 TYR A CA 1
ATOM 1950 C C . TYR A 1 236 ? -16.031 22.359 14.641 1 92.25 236 TYR A C 1
ATOM 1952 O O . TYR A 1 236 ? -14.992 22.25 15.297 1 92.25 236 TYR A O 1
ATOM 1960 N N . VAL A 1 237 ? -16.406 23.438 14.102 1 95.69 237 VAL A N 1
ATOM 1961 C CA . VAL A 1 237 ? -15.609 24.641 14.242 1 95.69 237 VAL A CA 1
ATOM 1962 C C . VAL A 1 237 ? -15.484 25.016 15.719 1 95.69 237 VAL A C 1
ATOM 1964 O O . VAL A 1 237 ? -14.398 25.328 16.188 1 95.69 237 VAL A O 1
ATOM 1967 N N . GLU A 1 238 ? -16.578 24.906 16.422 1 94.12 238 GLU A N 1
ATOM 1968 C CA . GLU A 1 238 ? -16.578 25.219 17.844 1 94.12 238 GLU A CA 1
ATOM 1969 C C . GLU A 1 238 ? -15.711 24.234 18.625 1 94.12 238 GLU A C 1
ATOM 1971 O O . GLU A 1 238 ? -14.977 24.625 19.531 1 94.12 238 GLU A O 1
ATOM 1976 N N . VAL A 1 239 ? -15.828 23 18.234 1 91.12 239 VAL A N 1
ATOM 1977 C CA . VAL A 1 239 ? -15.039 21.953 18.875 1 91.12 239 VAL A CA 1
ATOM 1978 C C . VAL A 1 239 ? -13.547 22.234 18.672 1 91.12 239 VAL A C 1
ATOM 1980 O O . VAL A 1 239 ? -12.758 22.141 19.625 1 91.12 239 VAL A O 1
ATOM 1983 N N . ILE A 1 240 ? -13.188 22.641 17.547 1 95.31 240 ILE A N 1
ATOM 1984 C CA . ILE A 1 240 ? -11.797 22.906 17.203 1 95.31 240 ILE A CA 1
ATOM 1985 C C . ILE A 1 240 ? -11.297 24.109 17.969 1 95.31 240 ILE A C 1
ATOM 1987 O O . ILE A 1 240 ? -10.188 24.094 18.516 1 95.31 240 ILE A O 1
ATOM 1991 N N . LYS A 1 241 ? -12.086 25.156 18.031 1 95.75 241 LYS A N 1
ATOM 1992 C CA . LYS A 1 241 ? -11.703 26.359 18.766 1 95.75 241 LYS A CA 1
ATOM 1993 C C . LYS A 1 241 ? -11.414 26.031 20.219 1 95.75 241 LYS A C 1
ATOM 1995 O O . LYS A 1 241 ? -10.422 26.5 20.781 1 95.75 241 LYS A O 1
ATOM 2000 N N . LYS A 1 242 ? -12.258 25.297 20.766 1 93.06 242 LYS A N 1
ATOM 2001 C CA . LYS A 1 242 ? -12.078 24.891 22.156 1 93.06 242 LYS A CA 1
ATOM 2002 C C . LYS A 1 242 ? -10.797 24.078 22.328 1 93.06 242 LYS A C 1
ATOM 2004 O O . LYS A 1 242 ? -10.031 24.297 23.266 1 93.06 242 LYS A O 1
ATOM 2009 N N . ARG A 1 243 ? -10.641 23.125 21.406 1 91.12 243 ARG A N 1
ATOM 2010 C CA . ARG A 1 243 ? -9.469 22.266 21.422 1 91.12 243 ARG A CA 1
ATOM 2011 C C . ARG A 1 243 ? -8.188 23.062 21.297 1 91.12 243 ARG A C 1
ATOM 2013 O O . ARG A 1 243 ? -7.184 22.766 21.953 1 91.12 243 ARG A O 1
ATOM 2020 N N . LEU A 1 244 ? -8.203 24.109 20.516 1 95.25 244 LEU A N 1
ATOM 2021 C CA . LEU A 1 244 ? -7.039 24.953 20.281 1 95.25 244 LEU A CA 1
ATOM 2022 C C . LEU A 1 244 ? -6.777 25.859 21.484 1 95.25 244 LEU A C 1
ATOM 2024 O O . LEU A 1 244 ? -5.629 26.219 21.766 1 95.25 244 LEU A O 1
ATOM 2028 N N . SER A 1 245 ? -7.82 26.219 22.188 1 94.56 245 SER A N 1
ATOM 2029 C CA . SER A 1 245 ? -7.691 27.094 23.344 1 94.56 245 SER A CA 1
ATOM 2030 C C . SER A 1 245 ? -7.164 26.328 24.562 1 94.56 245 SER A C 1
ATOM 2032 O O . SER A 1 245 ? -6.41 26.875 25.359 1 94.56 245 SER A O 1
ATOM 2034 N N . LYS A 1 246 ? -7.629 25.047 24.641 1 92.56 246 LYS A N 1
ATOM 2035 C CA . LYS A 1 246 ? -7.211 24.203 25.75 1 92.56 246 LYS A CA 1
ATOM 2036 C C . LYS A 1 246 ? -6.914 22.781 25.266 1 92.56 246 LYS A C 1
ATOM 2038 O O . LYS A 1 246 ? -7.832 21.984 25.078 1 92.56 246 LYS A O 1
ATOM 2043 N N . LEU A 1 247 ? -5.742 22.562 25.25 1 89.56 247 LEU A N 1
ATOM 2044 C CA . LEU A 1 247 ? -5.316 21.25 24.797 1 89.56 247 LEU A CA 1
ATOM 2045 C C . LEU A 1 247 ? -5.715 20.172 25.781 1 89.56 247 LEU A C 1
ATOM 2047 O O . LEU A 1 247 ? -5.602 20.359 27 1 89.56 247 LEU A O 1
ATOM 2051 N N . ARG A 1 248 ? -6.164 19.078 25.25 1 88.06 248 ARG A N 1
ATOM 2052 C CA . ARG A 1 248 ? -6.418 17.891 26.062 1 88.06 248 ARG A CA 1
ATOM 2053 C C . ARG A 1 248 ? -5.145 17.078 26.266 1 88.06 248 ARG A C 1
ATOM 2055 O O . ARG A 1 248 ? -4.172 17.25 25.531 1 88.06 248 ARG A O 1
ATOM 2062 N N . LYS A 1 249 ? -5.156 16.203 27.203 1 87.81 249 LYS A N 1
ATOM 2063 C CA . LYS A 1 249 ? -4.027 15.305 27.453 1 87.81 249 LYS A CA 1
ATOM 2064 C C . LYS A 1 249 ? -3.711 14.461 26.219 1 87.81 249 LYS A C 1
ATOM 2066 O O . LYS A 1 249 ? -2.543 14.266 25.891 1 87.81 249 LYS A O 1
ATOM 2071 N N . ALA A 1 250 ? -4.754 14.039 25.578 1 88.31 250 ALA A N 1
ATOM 2072 C CA . ALA A 1 250 ? -4.598 13.172 24.406 1 88.31 250 ALA A CA 1
ATOM 2073 C C . ALA A 1 250 ? -4 13.945 23.234 1 88.31 250 ALA A C 1
ATOM 2075 O O . ALA A 1 250 ? -3.529 13.344 22.266 1 88.31 250 ALA A O 1
ATOM 2076 N N . ASP A 1 251 ? -4.016 15.234 23.344 1 92.38 251 ASP A N 1
ATOM 2077 C CA . ASP A 1 251 ? -3.494 16.078 22.266 1 92.38 251 ASP A CA 1
ATOM 2078 C C . ASP A 1 251 ? -1.994 16.312 22.438 1 92.38 251 ASP A C 1
ATOM 2080 O O . ASP A 1 251 ? -1.333 16.797 21.516 1 92.38 251 ASP A O 1
ATOM 2084 N N . ASP A 1 252 ? -1.429 15.953 23.562 1 93.5 252 ASP A N 1
ATOM 2085 C CA . ASP A 1 252 ? -0.044 16.281 23.906 1 93.5 252 ASP A CA 1
ATOM 2086 C C . ASP A 1 252 ? 0.928 15.484 23.031 1 93.5 252 ASP A C 1
ATOM 2088 O O . ASP A 1 252 ? 1.048 14.266 23.172 1 93.5 252 ASP A O 1
ATOM 2092 N N . ILE A 1 253 ? 1.645 16.156 22.25 1 95.62 253 ILE A N 1
ATOM 2093 C CA . ILE A 1 253 ? 2.516 15.484 21.297 1 95.62 253 ILE A CA 1
ATOM 2094 C C . ILE A 1 253 ? 3.857 15.172 21.953 1 95.62 253 ILE A C 1
ATOM 2096 O O . ILE A 1 253 ? 4.652 14.391 21.422 1 95.62 253 ILE A O 1
ATOM 2100 N N . SER A 1 254 ? 4.164 15.781 23.031 1 94.56 254 SER A N 1
ATOM 2101 C CA . SER A 1 254 ? 5.461 15.594 23.672 1 94.56 254 SER A CA 1
ATOM 2102 C C . SER A 1 254 ? 5.703 14.133 24.031 1 94.56 254 SER A C 1
ATOM 2104 O O . SER A 1 254 ? 6.852 13.688 24.109 1 94.56 254 SER A O 1
ATOM 2106 N N . ARG A 1 255 ? 4.648 13.406 24.188 1 91.94 255 ARG A N 1
ATOM 2107 C CA . ARG A 1 255 ? 4.766 12 24.562 1 91.94 255 ARG A CA 1
ATOM 2108 C C . ARG A 1 255 ? 5.426 11.195 23.438 1 91.94 255 ARG A C 1
ATOM 2110 O O . ARG A 1 255 ? 5.875 10.07 23.656 1 91.94 255 ARG A O 1
ATOM 2117 N N . TYR A 1 256 ? 5.504 11.797 22.266 1 94.94 256 TYR A N 1
ATOM 2118 C CA . TYR A 1 256 ? 6.055 11.078 21.125 1 94.94 256 TYR A CA 1
ATOM 2119 C C . TYR A 1 256 ? 7.504 11.484 20.875 1 94.94 256 TYR A C 1
ATOM 2121 O O . TYR A 1 256 ? 8.172 10.93 20 1 94.94 256 TYR A O 1
ATOM 2129 N N . ARG A 1 257 ? 7.992 12.398 21.531 1 95.44 257 ARG A N 1
ATOM 2130 C CA . ARG A 1 257 ? 9.297 12.977 21.203 1 95.44 257 ARG A CA 1
ATOM 2131 C C . ARG A 1 257 ? 10.391 11.922 21.281 1 95.44 257 ARG A C 1
ATOM 2133 O O . ARG A 1 257 ? 11.281 11.875 20.438 1 95.44 257 ARG A O 1
ATOM 2140 N N . GLU A 1 258 ? 10.359 11.094 22.328 1 92.94 258 GLU A N 1
ATOM 2141 C CA . GLU A 1 258 ? 11.367 10.047 22.5 1 92.94 258 GLU A CA 1
ATOM 2142 C C . GLU A 1 258 ? 11.367 9.078 21.328 1 92.94 258 GLU A C 1
ATOM 2144 O O . GLU A 1 258 ? 12.414 8.547 20.953 1 92.94 258 GLU A O 1
ATOM 2149 N N . TYR A 1 259 ? 10.273 8.891 20.781 1 93.62 259 TYR A N 1
ATOM 2150 C CA . TYR A 1 259 ? 10.125 7.977 19.656 1 93.62 259 TYR A CA 1
ATOM 2151 C C . TYR A 1 259 ? 10.922 8.461 18.453 1 93.62 259 TYR A C 1
ATOM 2153 O O . TYR A 1 259 ? 11.406 7.656 17.656 1 93.62 259 TYR A O 1
ATOM 2161 N N . TYR A 1 260 ? 11.148 9.742 18.344 1 95.88 260 TYR A N 1
ATOM 2162 C CA . TYR A 1 260 ? 11.828 10.336 17.203 1 95.88 260 TYR A CA 1
ATOM 2163 C C . TYR A 1 260 ? 13.242 10.781 17.578 1 95.88 260 TYR A C 1
ATOM 2165 O O . TYR A 1 260 ? 13.883 11.516 16.828 1 95.88 260 TYR A O 1
ATOM 2173 N N . ARG A 1 261 ? 13.75 10.305 18.656 1 94 261 ARG A N 1
ATOM 2174 C CA . ARG A 1 261 ? 14.977 10.828 19.25 1 94 261 ARG A CA 1
ATOM 2175 C C . ARG A 1 261 ? 16.172 10.609 18.328 1 94 261 ARG A C 1
ATOM 2177 O O . ARG A 1 261 ? 17.172 11.32 18.438 1 94 261 ARG A O 1
ATOM 2184 N N . PHE A 1 262 ? 16.094 9.688 17.422 1 93 262 PHE A N 1
ATOM 2185 C CA . PHE A 1 262 ? 17.234 9.367 16.562 1 93 262 PHE A CA 1
ATOM 2186 C C . PHE A 1 262 ? 17.234 10.25 15.32 1 93 262 PHE A C 1
ATOM 2188 O O . PHE A 1 262 ? 18.141 10.172 14.5 1 93 262 PHE A O 1
ATOM 2195 N N . THR A 1 263 ? 16.25 11.109 15.164 1 95.06 263 THR A N 1
ATOM 2196 C CA . THR A 1 263 ? 16.203 12.047 14.047 1 95.06 263 THR A CA 1
ATOM 2197 C C . THR A 1 263 ? 17.281 13.117 14.188 1 95.06 263 THR A C 1
ATOM 2199 O O . THR A 1 263 ? 17.344 13.812 15.203 1 95.06 263 THR A O 1
ATOM 2202 N N . GLU A 1 264 ? 18.094 13.281 13.242 1 94.12 264 GLU A N 1
ATOM 2203 C CA . GLU A 1 264 ? 19.297 14.109 13.312 1 94.12 264 GLU A CA 1
ATOM 2204 C C . GLU A 1 264 ? 18.938 15.562 13.617 1 94.12 264 GLU A C 1
ATOM 2206 O O . GLU A 1 264 ? 19.594 16.203 14.445 1 94.12 264 GLU A O 1
ATOM 2211 N N . ASN A 1 265 ? 17.938 16.094 13.023 1 96.38 265 ASN A N 1
ATOM 2212 C CA . ASN A 1 265 ? 17.609 17.5 13.18 1 96.38 265 ASN A CA 1
ATOM 2213 C C . ASN A 1 265 ? 16.375 17.703 14.047 1 96.38 265 ASN A C 1
ATOM 2215 O O . ASN A 1 265 ? 15.609 18.656 13.844 1 96.38 265 ASN A O 1
ATOM 2219 N N . LEU A 1 266 ? 16.125 16.828 14.93 1 96.94 266 LEU A N 1
ATOM 2220 C CA . LEU A 1 266 ? 14.891 16.844 15.711 1 96.94 266 LEU A CA 1
ATOM 2221 C C . LEU A 1 266 ? 14.711 18.172 16.438 1 96.94 266 LEU A C 1
ATOM 2223 O O . LEU A 1 266 ? 13.617 18.734 16.422 1 96.94 266 LEU A O 1
ATOM 2227 N N . GLU A 1 267 ? 15.711 18.766 17.062 1 96.56 267 GLU A N 1
ATOM 2228 C CA . GLU A 1 267 ? 15.609 20 17.828 1 96.56 267 GLU A CA 1
ATOM 2229 C C . GLU A 1 267 ? 15.219 21.172 16.922 1 96.56 267 GLU A C 1
ATOM 2231 O O . GLU A 1 267 ? 14.516 22.078 17.359 1 96.56 267 GLU A O 1
ATOM 2236 N N . LYS A 1 268 ? 15.68 21.047 15.719 1 97.5 268 LYS A N 1
ATOM 2237 C CA . LYS A 1 268 ? 15.398 22.109 14.773 1 97.5 268 LYS A CA 1
ATOM 2238 C C . LYS A 1 268 ? 13.938 22.078 14.312 1 97.5 268 LYS A C 1
ATOM 2240 O O . LYS A 1 268 ? 13.305 23.109 14.164 1 97.5 268 LYS A O 1
ATOM 2245 N N . ILE A 1 269 ? 13.43 20.859 14.164 1 98.25 269 ILE A N 1
ATOM 2246 C CA . ILE A 1 269 ? 12.109 20.75 13.562 1 98.25 269 ILE A CA 1
ATOM 2247 C C . ILE A 1 269 ? 11.047 20.656 14.656 1 98.25 269 ILE A C 1
ATOM 2249 O O . ILE A 1 269 ? 9.852 20.812 14.391 1 98.25 269 ILE A O 1
ATOM 2253 N N . TRP A 1 270 ? 11.398 20.391 15.789 1 97.69 270 TRP A N 1
ATOM 2254 C CA . TRP A 1 270 ? 10.539 20.297 16.969 1 97.69 270 TRP A CA 1
ATOM 2255 C C . TRP A 1 270 ? 11.172 21.031 18.156 1 97.69 270 TRP A C 1
ATOM 2257 O O . TRP A 1 270 ? 11.562 20.391 19.141 1 97.69 270 TRP A O 1
ATOM 2267 N N . PRO A 1 271 ? 11.18 22.312 18.109 1 93 271 PRO A N 1
ATOM 2268 C CA . PRO A 1 271 ? 11.789 23.062 19.219 1 93 271 PRO A CA 1
ATOM 2269 C C . PRO A 1 271 ? 10.992 22.984 20.516 1 93 271 PRO A C 1
ATOM 2271 O O . PRO A 1 271 ? 9.758 23.047 20.484 1 93 271 PRO A O 1
ATOM 2274 N N . MET A 1 272 ? 11.531 22.5 21.609 1 82.31 272 MET A N 1
ATOM 2275 C CA . MET A 1 272 ? 10.875 22.391 22.906 1 82.31 272 MET A CA 1
ATOM 2276 C C . MET A 1 272 ? 11.039 23.688 23.719 1 82.31 272 MET A C 1
ATOM 2278 O O . MET A 1 272 ? 12.047 24.375 23.578 1 82.31 272 MET A O 1
ATOM 2282 N N . PRO A 1 273 ? 9.883 24.078 24.375 1 67.81 273 PRO A N 1
ATOM 2283 C CA . PRO A 1 273 ? 10.039 25.25 25.234 1 67.81 273 PRO A CA 1
ATOM 2284 C C . PRO A 1 273 ? 11.07 25.031 26.344 1 67.81 273 PRO A C 1
ATOM 2286 O O . PRO A 1 273 ? 11.32 23.891 26.734 1 67.81 273 PRO A O 1
ATOM 2289 N N . GLU A 1 274 ? 12.016 25.891 26.578 1 56.12 274 GLU A N 1
ATOM 2290 C CA . GLU A 1 274 ? 13.008 25.859 27.656 1 56.12 274 GLU A CA 1
ATOM 2291 C C . GLU A 1 274 ? 12.422 25.25 28.922 1 56.12 274 GLU A C 1
ATOM 2293 O O . GLU A 1 274 ? 13.156 24.703 29.75 1 56.12 274 GLU A O 1
ATOM 2298 N N . LYS A 1 275 ? 11.219 25.578 29.453 1 50.16 275 LYS A N 1
ATOM 2299 C CA . LYS A 1 275 ? 10.766 25.094 30.75 1 50.16 275 LYS A CA 1
ATOM 2300 C C . LYS A 1 275 ? 10.078 23.734 30.594 1 50.16 275 LYS A C 1
ATOM 2302 O O . LYS A 1 275 ? 9.133 23.578 29.828 1 50.16 275 LYS A O 1
ATOM 2307 N N . PRO A 1 276 ? 10.711 22.625 30.969 1 46.03 276 PRO A N 1
ATOM 2308 C CA . PRO A 1 276 ? 10.102 21.312 30.844 1 46.03 276 PRO A CA 1
ATOM 2309 C C . PRO A 1 276 ? 8.664 21.266 31.344 1 46.03 276 PRO A C 1
ATOM 2311 O O . PRO A 1 276 ? 8.375 21.797 32.438 1 46.03 276 PRO A O 1
ATOM 2314 N N . LEU A 1 277 ? 7.727 21.234 30.562 1 41.41 277 LEU A N 1
ATOM 2315 C CA . LEU A 1 277 ? 6.406 21.031 31.141 1 41.41 277 LEU A CA 1
ATOM 2316 C C . LEU A 1 277 ? 6.434 19.906 32.188 1 41.41 277 LEU A C 1
ATOM 2318 O O . LEU A 1 277 ? 7.051 18.859 31.938 1 41.41 277 LEU A O 1
ATOM 2322 N N . LYS A 1 278 ? 6.348 20.172 33.438 1 39.03 278 LYS A N 1
ATOM 2323 C CA . LYS A 1 278 ? 6.195 19.172 34.469 1 39.03 278 LYS A CA 1
ATOM 2324 C C . LYS A 1 278 ? 5.164 18.125 34.062 1 39.03 278 LYS A C 1
ATOM 2326 O O . LYS A 1 278 ? 3.959 18.359 34.156 1 39.03 278 LYS A O 1
ATOM 2331 N N . ILE A 1 279 ? 5.488 17.422 33.094 1 37.69 279 ILE A N 1
ATOM 2332 C CA . ILE A 1 279 ? 4.5 16.406 32.781 1 37.69 279 ILE A CA 1
ATOM 2333 C C . ILE A 1 279 ? 4.516 15.305 33.844 1 37.69 279 ILE A C 1
ATOM 2335 O O . ILE A 1 279 ? 5.574 14.758 34.156 1 37.69 279 ILE A O 1
ATOM 2339 N N . PRO A 1 280 ? 3.486 15.203 34.594 1 32.69 280 PRO A N 1
ATOM 2340 C CA . PRO A 1 280 ? 3.484 14.094 35.531 1 32.69 280 PRO A CA 1
ATOM 2341 C C . PRO A 1 280 ? 3.801 12.75 34.875 1 32.69 280 PRO A C 1
ATOM 2343 O O . PRO A 1 280 ? 3.494 12.547 33.719 1 32.69 280 PRO A O 1
ATOM 2346 N N . LYS A 1 281 ? 4.746 12.094 35.375 1 35.72 281 LYS A N 1
ATOM 2347 C CA . LYS A 1 281 ? 5.188 10.773 34.969 1 35.72 281 LYS A CA 1
ATOM 2348 C C . LYS A 1 281 ? 3.998 9.867 34.656 1 35.72 281 LYS A C 1
ATOM 2350 O O . LYS A 1 281 ? 3.293 9.43 35.562 1 35.72 281 LYS A O 1
ATOM 2355 N N . GLN A 1 282 ? 3.232 10.203 33.719 1 29.38 282 GLN A N 1
ATOM 2356 C CA . GLN A 1 282 ? 2.215 9.18 33.469 1 29.38 282 GLN A CA 1
ATOM 2357 C C . GLN A 1 282 ? 2.844 7.883 32.969 1 29.38 282 GLN A C 1
ATOM 2359 O O . GLN A 1 282 ? 3.738 7.906 32.125 1 29.38 282 GLN A O 1
ATOM 2364 N N . LYS A 1 283 ? 2.664 6.77 33.531 1 34.12 283 LYS A N 1
ATOM 2365 C CA . LYS A 1 283 ? 3.117 5.414 33.25 1 34.12 283 LYS A CA 1
ATOM 2366 C C . LYS A 1 283 ? 2.809 5.027 31.812 1 34.12 283 LYS A C 1
ATOM 2368 O O . LYS A 1 283 ? 1.671 5.168 31.359 1 34.12 283 LYS A O 1
ATOM 2373 N N . THR A 1 284 ? 3.754 5.16 30.984 1 31.47 284 THR A N 1
ATOM 2374 C CA . THR A 1 284 ? 3.559 4.742 29.609 1 31.47 284 THR A CA 1
ATOM 2375 C C . THR A 1 284 ? 2.932 3.355 29.547 1 31.47 284 THR A C 1
ATOM 2377 O O . THR A 1 284 ? 3.049 2.57 30.484 1 31.47 284 THR A O 1
ATOM 2380 N N . LEU A 1 285 ? 2.092 3.125 28.562 1 33.38 285 LEU A N 1
ATOM 2381 C CA . LEU A 1 285 ? 1.482 1.802 28.484 1 33.38 285 LEU A CA 1
ATOM 2382 C C . LEU A 1 285 ? 2.539 0.709 28.609 1 33.38 285 LEU A C 1
ATOM 2384 O O . LEU A 1 285 ? 2.234 -0.412 29.016 1 33.38 285 LEU A O 1
ATOM 2388 N N . LEU A 1 286 ? 3.744 1.039 28.219 1 33.81 286 LEU A N 1
ATOM 2389 C CA . LEU A 1 286 ? 4.832 0.093 28.438 1 33.81 286 LEU A CA 1
ATOM 2390 C C . LEU A 1 286 ? 5.113 -0.06 29.938 1 33.81 286 LEU A C 1
ATOM 2392 O O . LEU A 1 286 ? 5.391 -1.165 30.406 1 33.81 286 LEU A O 1
ATOM 2396 N N . ASP A 1 287 ? 4.996 0.988 30.609 1 35.34 287 ASP A N 1
ATOM 2397 C CA . ASP A 1 287 ? 5.297 0.956 32.031 1 35.34 287 ASP A CA 1
ATOM 2398 C C . ASP A 1 287 ? 4.191 0.248 32.812 1 35.34 287 ASP A C 1
ATOM 2400 O O . ASP A 1 287 ? 4.457 -0.396 33.844 1 35.34 287 ASP A O 1
ATOM 2404 N N . VAL A 1 288 ? 3.031 0.41 32.438 1 34.28 288 VAL A N 1
ATOM 2405 C CA . VAL A 1 288 ? 1.922 -0.226 33.125 1 34.28 288 VAL A CA 1
ATOM 2406 C C . VAL A 1 288 ? 1.992 -1.74 32.938 1 34.28 288 VAL A C 1
ATOM 2408 O O . VAL A 1 288 ? 1.746 -2.5 33.875 1 34.28 288 VAL A O 1
ATOM 2411 N N . GLU A 1 289 ? 2.383 -2.154 31.703 1 34 289 GLU A N 1
ATOM 2412 C CA . GLU A 1 289 ? 2.475 -3.596 31.5 1 34 289 GLU A CA 1
ATOM 2413 C C . GLU A 1 289 ? 3.713 -4.176 32.156 1 34 289 GLU A C 1
ATOM 2415 O O . GLU A 1 289 ? 3.668 -5.285 32.719 1 34 289 GLU A O 1
ATOM 2420 N N . LEU A 1 290 ? 4.746 -3.424 32.25 1 33.06 290 LEU A N 1
ATOM 2421 C CA . LEU A 1 290 ? 5.895 -3.926 33 1 33.06 290 LEU A CA 1
ATOM 2422 C C . LEU A 1 290 ? 5.582 -3.998 34.5 1 33.06 290 LEU A C 1
ATOM 2424 O O . LEU A 1 290 ? 6.035 -4.91 35.188 1 33.06 290 LEU A O 1
ATOM 2428 N N . SER A 1 291 ? 4.852 -3.057 34.938 1 34.78 291 SER A N 1
ATOM 2429 C CA . SER A 1 291 ? 4.586 -3.023 36.375 1 34.78 291 SER A CA 1
ATOM 2430 C C . SER A 1 291 ? 3.631 -4.137 36.781 1 34.78 291 SER A C 1
ATOM 2432 O O . SER A 1 291 ? 3.697 -4.637 37.906 1 34.78 291 SER A O 1
ATOM 2434 N N . LYS A 1 292 ? 2.713 -4.473 35.938 1 35.78 292 LYS A N 1
ATOM 2435 C CA . LYS A 1 292 ? 1.815 -5.562 36.344 1 35.78 292 LYS A CA 1
ATOM 2436 C C . LYS A 1 292 ? 2.533 -6.906 36.281 1 35.78 292 LYS A C 1
ATOM 2438 O O . LYS A 1 292 ? 2.211 -7.816 37.062 1 35.78 292 LYS A O 1
ATOM 2443 N N . HIS A 1 293 ? 3.436 -7.027 35.344 1 32.69 293 HIS A N 1
ATOM 2444 C CA . HIS A 1 293 ? 4.172 -8.289 35.312 1 32.69 293 HIS A CA 1
ATOM 2445 C C . HIS A 1 293 ? 5.09 -8.43 36.5 1 32.69 293 HIS A C 1
ATOM 2447 O O . HIS A 1 293 ? 5.316 -9.539 37 1 32.69 293 HIS A O 1
ATOM 2453 N N . SER A 1 294 ? 5.578 -7.32 36.938 1 32.66 294 SER A N 1
ATOM 2454 C CA . SER A 1 294 ? 6.445 -7.453 38.094 1 32.66 294 SER A CA 1
ATOM 2455 C C . SER A 1 294 ? 5.645 -7.812 39.344 1 32.66 294 SER A C 1
ATOM 2457 O O . SER A 1 294 ? 6.18 -8.398 40.281 1 32.66 294 SER A O 1
ATOM 2459 N N . LYS A 1 295 ? 4.43 -7.254 39.406 1 34.72 295 LYS A N 1
ATOM 2460 C CA . LYS A 1 295 ? 3.713 -7.512 40.656 1 34.72 295 LYS A CA 1
ATOM 2461 C C . LYS A 1 295 ? 3.201 -8.945 40.719 1 34.72 295 LYS A C 1
ATOM 2463 O O . LYS A 1 295 ? 2.951 -9.477 41.812 1 34.72 295 LYS A O 1
ATOM 2468 N N . HIS A 1 296 ? 2.863 -9.469 39.5 1 32 296 HIS A N 1
ATOM 2469 C CA . HIS A 1 296 ? 2.271 -10.805 39.594 1 32 296 HIS A CA 1
ATOM 2470 C C . HIS A 1 296 ? 3.326 -11.852 39.938 1 32 296 HIS A C 1
ATOM 2472 O O . HIS A 1 296 ? 3 -13.023 40.125 1 32 296 HIS A O 1
ATOM 2478 N N . ILE A 1 297 ? 4.59 -11.453 39.625 1 31.72 297 ILE A N 1
ATOM 2479 C CA . ILE A 1 297 ? 5.551 -12.484 40 1 31.72 297 ILE A CA 1
ATOM 2480 C C . ILE A 1 297 ? 5.586 -12.656 41.5 1 31.72 297 ILE A C 1
ATOM 2482 O O . ILE A 1 297 ? 5.816 -13.758 42 1 31.72 297 ILE A O 1
ATOM 2486 N N . LEU A 1 298 ? 5.414 -11.508 42.125 1 28.55 298 LEU A N 1
ATOM 2487 C CA . LEU A 1 298 ? 5.785 -11.648 43.531 1 28.55 298 LEU A CA 1
ATOM 2488 C C . LEU A 1 298 ? 4.711 -12.414 44.312 1 28.55 298 LEU A C 1
ATOM 2490 O O . LEU A 1 298 ? 4.945 -12.844 45.438 1 28.55 298 LEU A O 1
ATOM 2494 N N . LYS A 1 299 ? 3.518 -12.211 43.906 1 30.33 299 LYS A N 1
ATOM 2495 C CA . LYS A 1 299 ? 2.615 -12.609 45 1 30.33 299 LYS A CA 1
ATOM 2496 C C . LYS A 1 299 ? 2.514 -14.133 45.094 1 30.33 299 LYS A C 1
ATOM 2498 O O . LYS A 1 299 ? 2.098 -14.664 46.125 1 30.33 299 LYS A O 1
ATOM 2503 N N . ASP A 1 300 ? 2.59 -14.812 43.875 1 26.78 300 ASP A N 1
ATOM 2504 C CA . ASP A 1 300 ? 2.146 -16.188 44.031 1 26.78 300 ASP A CA 1
ATOM 2505 C C . ASP A 1 300 ? 3.238 -17.047 44.656 1 26.78 300 ASP A C 1
ATOM 2507 O O . ASP A 1 300 ? 3.977 -17.75 43.969 1 26.78 300 ASP A O 1
ATOM 2511 N N . GLY A 1 301 ? 4.031 -16.562 45.594 1 28.16 301 GLY A N 1
ATOM 2512 C CA . GLY A 1 301 ? 4.941 -17.312 46.438 1 28.16 301 GLY A CA 1
ATOM 2513 C C . GLY A 1 301 ? 4.281 -18.5 47.125 1 28.16 301 GLY A C 1
ATOM 2514 O O . GLY A 1 301 ? 4.828 -19.047 48.094 1 28.16 301 GLY A O 1
ATOM 2515 N N . ARG A 1 302 ? 2.938 -18.625 47.25 1 26.75 302 ARG A N 1
ATOM 2516 C CA . ARG A 1 302 ? 2.492 -19.609 48.219 1 26.75 302 ARG A CA 1
ATOM 2517 C C . ARG A 1 302 ? 2.875 -21.016 47.781 1 26.75 302 ARG A C 1
ATOM 2519 O O . ARG A 1 302 ? 2.529 -21.438 46.656 1 26.75 302 ARG A O 1
ATOM 2526 N N . ALA A 1 303 ? 4.07 -21.516 48.062 1 26.89 303 ALA A N 1
ATOM 2527 C CA . ALA A 1 303 ? 4.445 -22.938 48.156 1 26.89 303 ALA A CA 1
ATOM 2528 C C . ALA A 1 303 ? 3.342 -23.75 48.844 1 26.89 303 ALA A C 1
ATOM 2530 O O . ALA A 1 303 ? 3.033 -23.531 50 1 26.89 303 ALA A O 1
ATOM 2531 N N . THR A 1 304 ? 2.16 -23.844 48.188 1 24.97 304 THR A N 1
ATOM 2532 C CA . THR A 1 304 ? 1.162 -24.703 48.812 1 24.97 304 THR A CA 1
ATOM 2533 C C . THR A 1 304 ? 1.791 -26 49.281 1 24.97 304 THR A C 1
ATOM 2535 O O . THR A 1 304 ? 2.521 -26.656 48.531 1 24.97 304 THR A O 1
ATOM 2538 N N . GLY A 1 305 ? 2.164 -26.062 50.531 1 24.81 305 GLY A N 1
ATOM 2539 C CA . GLY A 1 305 ? 2.572 -27.172 51.375 1 24.81 305 GLY A CA 1
ATOM 2540 C C . GLY A 1 305 ? 1.729 -28.422 51.156 1 24.81 305 GLY A C 1
ATOM 2541 O O . GLY A 1 305 ? 0.499 -28.344 51.156 1 24.81 305 GLY A O 1
ATOM 2542 N N . ILE A 1 306 ? 2.135 -29.375 50.219 1 25.44 306 ILE A N 1
ATOM 2543 C CA . ILE A 1 306 ? 1.674 -30.75 50.062 1 25.44 306 ILE A CA 1
ATOM 2544 C C . ILE A 1 306 ? 1.452 -31.375 51.438 1 25.44 306 ILE A C 1
ATOM 2546 O O . ILE A 1 306 ? 2.383 -31.469 52.25 1 25.44 306 ILE A O 1
ATOM 2550 N N . GLU A 1 307 ? 0.374 -30.938 52.125 1 22.06 307 GLU A N 1
ATOM 2551 C CA . GLU A 1 307 ? -0.04 -31.609 53.344 1 22.06 307 GLU A CA 1
ATOM 2552 C C . GLU A 1 307 ? -0.044 -33.125 53.188 1 22.06 307 GLU A C 1
ATOM 2554 O O . GLU A 1 307 ? -0.47 -33.625 52.156 1 22.06 307 GLU A O 1
ATOM 2559 N N . GLU A 1 308 ? 0.92 -33.781 53.844 1 24.28 308 GLU A N 1
ATOM 2560 C CA . GLU A 1 308 ? 1.119 -35.188 54.219 1 24.28 308 GLU A CA 1
ATOM 2561 C C . GLU A 1 308 ? -0.181 -35.812 54.688 1 24.28 308 GLU A C 1
ATOM 2563 O O . GLU A 1 308 ? -0.726 -35.406 55.719 1 24.28 308 GLU A O 1
ATOM 2568 N N . ASN A 1 309 ? -1.245 -35.875 53.844 1 23.5 309 ASN A N 1
ATOM 2569 C CA . ASN A 1 309 ? -2.385 -36.656 54.281 1 23.5 309 ASN A CA 1
ATOM 2570 C C . ASN A 1 309 ? -1.938 -37.969 54.906 1 23.5 309 ASN A C 1
ATOM 2572 O O . ASN A 1 309 ? -1.178 -38.719 54.312 1 23.5 309 ASN A O 1
ATOM 2576 N N . GLN A 1 310 ? -1.846 -38 56.281 1 22.06 310 GLN A N 1
ATOM 2577 C CA . GLN A 1 310 ? -1.82 -39.094 57.25 1 22.06 310 GLN A CA 1
ATOM 2578 C C . GLN A 1 310 ? -2.887 -40.156 56.938 1 22.06 310 GLN A C 1
ATOM 2580 O O . GLN A 1 310 ? -4.078 -39.844 56.906 1 22.06 310 GLN A O 1
ATOM 2585 N N . LEU A 1 311 ? -2.658 -41.031 56 1 20.33 311 LEU A N 1
ATOM 2586 C CA . LEU A 1 311 ? -3.256 -42.375 55.875 1 20.33 311 LEU A CA 1
ATOM 2587 C C . LEU A 1 311 ? -3.43 -43 57.25 1 20.33 311 LEU A C 1
ATOM 2589 O O . LEU A 1 311 ? -2.445 -43.344 57.906 1 20.33 311 LEU A O 1
ATOM 2593 N N . THR A 1 312 ? -4.09 -42.25 58.219 1 20.98 312 THR A N 1
ATOM 2594 C CA . THR A 1 312 ? -4.922 -43.094 59.062 1 20.98 312 THR A CA 1
ATOM 2595 C C . THR A 1 312 ? -6.156 -43.594 58.312 1 20.98 312 THR A C 1
ATOM 2597 O O . THR A 1 312 ? -6.73 -42.844 57.531 1 20.98 312 THR A O 1
ATOM 2600 N N . MET B 1 1 ? -4.941 -29.172 -25.359 1 80.75 1 MET B N 1
ATOM 2601 C CA . MET B 1 1 ? -4.832 -28.203 -24.281 1 80.75 1 MET B CA 1
ATOM 2602 C C . MET B 1 1 ? -3.402 -28.125 -23.766 1 80.75 1 MET B C 1
ATOM 2604 O O . MET B 1 1 ? -2.76 -29.156 -23.547 1 80.75 1 MET B O 1
ATOM 2608 N N . ILE B 1 2 ? -2.746 -26.953 -23.844 1 90.56 2 ILE B N 1
ATOM 2609 C CA . ILE B 1 2 ? -1.368 -26.75 -23.406 1 90.56 2 ILE B CA 1
ATOM 2610 C C . ILE B 1 2 ? -1.319 -26.641 -21.891 1 90.56 2 ILE B C 1
ATOM 2612 O O . ILE B 1 2 ? -1.762 -25.641 -21.328 1 90.56 2 ILE B O 1
ATOM 2616 N N . ILE B 1 3 ? -0.87 -27.75 -21.234 1 93.56 3 ILE B N 1
ATOM 2617 C CA . ILE B 1 3 ? -0.759 -27.719 -19.781 1 93.56 3 ILE B CA 1
ATOM 2618 C C . ILE B 1 3 ? 0.537 -28.406 -19.344 1 93.56 3 ILE B C 1
ATOM 2620 O O . ILE B 1 3 ? 1.055 -29.266 -20.062 1 93.56 3 ILE B O 1
ATOM 2624 N N . ASP B 1 4 ? 0.99 -27.969 -18.219 1 97.38 4 ASP B N 1
ATOM 2625 C CA . ASP B 1 4 ? 2.176 -28.531 -17.578 1 97.38 4 ASP B CA 1
ATOM 2626 C C . ASP B 1 4 ? 3.391 -28.438 -18.5 1 97.38 4 ASP B C 1
ATOM 2628 O O . ASP B 1 4 ? 4.098 -29.438 -18.703 1 97.38 4 ASP B O 1
ATOM 2632 N N . GLU B 1 5 ? 3.555 -27.156 -19.016 1 96.19 5 GLU B N 1
ATOM 2633 C CA . GLU B 1 5 ? 4.629 -26.906 -19.984 1 96.19 5 GLU B CA 1
ATOM 2634 C C . GLU B 1 5 ? 5.293 -25.547 -19.719 1 96.19 5 GLU B C 1
ATOM 2636 O O . GLU B 1 5 ? 4.652 -24.625 -19.219 1 96.19 5 GLU B O 1
ATOM 2641 N N . ILE B 1 6 ? 6.551 -25.531 -20 1 98 6 ILE B N 1
ATOM 2642 C CA . ILE B 1 6 ? 7.281 -24.266 -20.156 1 98 6 ILE B CA 1
ATOM 2643 C C . ILE B 1 6 ? 7.562 -24.031 -21.641 1 98 6 ILE B C 1
ATOM 2645 O O . ILE B 1 6 ? 8.188 -24.859 -22.297 1 98 6 ILE B O 1
ATOM 2649 N N . ILE B 1 7 ? 7.109 -22.906 -22.156 1 98.25 7 ILE B N 1
ATOM 2650 C CA . ILE B 1 7 ? 7.188 -22.578 -23.562 1 98.25 7 ILE B CA 1
ATOM 2651 C C . ILE B 1 7 ? 8.297 -21.547 -23.797 1 98.25 7 ILE B C 1
ATOM 2653 O O . ILE B 1 7 ? 8.344 -20.516 -23.109 1 98.25 7 ILE B O 1
ATOM 2657 N N . LEU B 1 8 ? 9.188 -21.859 -24.672 1 97.94 8 LEU B N 1
ATOM 2658 C CA . LEU B 1 8 ? 10.156 -20.875 -25.141 1 97.94 8 LEU B CA 1
ATOM 2659 C C . LEU B 1 8 ? 9.547 -19.969 -26.203 1 97.94 8 LEU B C 1
ATOM 2661 O O . LEU B 1 8 ? 9.227 -20.422 -27.297 1 97.94 8 LEU B O 1
ATOM 2665 N N . GLY B 1 9 ? 9.359 -18.672 -25.859 1 97.12 9 GLY B N 1
ATOM 2666 C CA . GLY B 1 9 ? 8.789 -17.781 -26.859 1 97.12 9 GLY B CA 1
ATOM 2667 C C . GLY B 1 9 ? 8.297 -16.469 -26.281 1 97.12 9 GLY B C 1
ATOM 2668 O O . GLY B 1 9 ? 8.516 -16.188 -25.094 1 97.12 9 GLY B O 1
ATOM 2669 N N . ASP B 1 10 ? 7.711 -15.719 -27.172 1 96.94 10 ASP B N 1
ATOM 2670 C CA . ASP B 1 10 ? 7.125 -14.438 -26.797 1 96.94 10 ASP B CA 1
ATOM 2671 C C . ASP B 1 10 ? 5.723 -14.609 -26.219 1 96.94 10 ASP B C 1
ATOM 2673 O O . ASP B 1 10 ? 4.906 -15.344 -26.781 1 96.94 10 ASP B O 1
ATOM 2677 N N . CYS B 1 11 ? 5.496 -13.938 -25.125 1 97.25 11 CYS B N 1
ATOM 2678 C CA . CYS B 1 11 ? 4.234 -14.148 -24.422 1 97.25 11 CYS B CA 1
ATOM 2679 C C . CYS B 1 11 ? 3.053 -13.75 -25.297 1 97.25 11 CYS B C 1
ATOM 2681 O O . CYS B 1 11 ? 2.012 -14.406 -25.281 1 97.25 11 CYS B O 1
ATOM 2683 N N . LEU B 1 12 ? 3.158 -12.695 -26.109 1 97.69 12 LEU B N 1
ATOM 2684 C CA . LEU B 1 12 ? 2.039 -12.227 -26.922 1 97.69 12 LEU B CA 1
ATOM 2685 C C . LEU B 1 12 ? 1.763 -13.188 -28.062 1 97.69 12 LEU B C 1
ATOM 2687 O O . LEU B 1 12 ? 0.669 -13.18 -28.641 1 97.69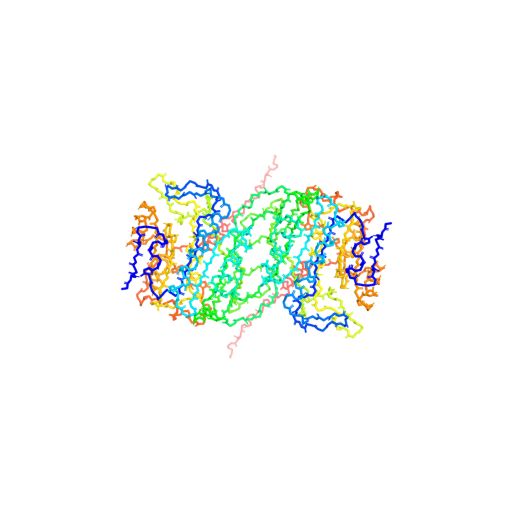 12 LEU B O 1
ATOM 2691 N N . GLU B 1 13 ? 2.725 -13.969 -28.406 1 97.88 13 GLU B N 1
ATOM 2692 C CA . GLU B 1 13 ? 2.531 -15 -29.422 1 97.88 13 GLU B CA 1
ATOM 2693 C C . GLU B 1 13 ? 1.798 -16.203 -28.859 1 97.88 13 GLU B C 1
ATOM 2695 O O . GLU B 1 13 ? 0.998 -16.844 -29.547 1 97.88 13 GLU B O 1
ATOM 2700 N N . TRP B 1 14 ? 2.021 -16.469 -27.625 1 98.38 14 TRP B N 1
ATOM 2701 C CA . TRP B 1 14 ? 1.606 -17.766 -27.109 1 98.38 14 TRP B CA 1
ATOM 2702 C C . TRP B 1 14 ? 0.353 -17.641 -26.25 1 98.38 14 TRP B C 1
ATOM 2704 O O . TRP B 1 14 ? -0.456 -18.562 -26.188 1 98.38 14 TRP B O 1
ATOM 2714 N N . ILE B 1 15 ? 0.108 -16.5 -25.594 1 98.62 15 ILE B N 1
ATOM 2715 C CA . ILE B 1 15 ? -1.024 -16.344 -24.688 1 98.62 15 ILE B CA 1
ATOM 2716 C C . ILE B 1 15 ? -2.328 -16.594 -25.438 1 98.62 15 ILE B C 1
ATOM 2718 O O . ILE B 1 15 ? -3.172 -17.375 -24.969 1 98.62 15 ILE B O 1
ATOM 2722 N N . PRO B 1 16 ? -2.486 -16.062 -26.672 1 98.19 16 PRO B N 1
ATOM 2723 C CA . PRO B 1 16 ? -3.76 -16.234 -27.375 1 98.19 16 PRO B CA 1
ATOM 2724 C C . PRO B 1 16 ? -4.059 -17.688 -27.703 1 98.19 16 PRO B C 1
ATOM 2726 O O . PRO B 1 16 ? -5.195 -18.031 -28.031 1 98.19 16 PRO B O 1
ATOM 2729 N N . LYS B 1 17 ? -3.082 -18.547 -27.625 1 97.94 17 LYS B N 1
ATOM 2730 C CA . LYS B 1 17 ? -3.25 -19.953 -27.969 1 97.94 17 LYS B CA 1
ATOM 2731 C C . LYS B 1 17 ? -3.717 -20.766 -26.766 1 97.94 17 LYS B C 1
ATOM 2733 O O . LYS B 1 17 ? -4.039 -21.938 -26.891 1 97.94 17 LYS B O 1
ATOM 2738 N N . LEU B 1 18 ? -3.723 -20.125 -25.609 1 98.19 18 LEU B N 1
ATOM 2739 C CA . LEU B 1 18 ? -4.121 -20.797 -24.375 1 98.19 18 LEU B CA 1
ATOM 2740 C C . LEU B 1 18 ? -5.629 -20.703 -24.172 1 98.19 18 LEU B C 1
ATOM 2742 O O . LEU B 1 18 ? -6.293 -19.859 -24.781 1 98.19 18 LEU B O 1
ATOM 2746 N N . LYS B 1 19 ? -6.148 -21.594 -23.359 1 96.75 19 LYS B N 1
ATOM 2747 C CA . LYS B 1 19 ? -7.551 -21.578 -22.938 1 96.75 19 LYS B CA 1
ATOM 2748 C C . LYS B 1 19 ? -7.711 -22.078 -21.516 1 96.75 19 LYS B C 1
ATOM 2750 O O . LYS B 1 19 ? -6.887 -22.844 -21.016 1 96.75 19 LYS B O 1
ATOM 2755 N N . GLY B 1 20 ? -8.727 -21.531 -20.859 1 97.44 20 GLY B N 1
ATOM 2756 C CA . GLY B 1 20 ? -9.117 -22.094 -19.578 1 97.44 20 GLY B CA 1
ATOM 2757 C C . GLY B 1 20 ? -8.188 -21.703 -18.438 1 97.44 20 GLY B C 1
ATOM 2758 O O . GLY B 1 20 ? -7.98 -22.484 -17.5 1 97.44 20 GLY B O 1
ATOM 2759 N N . VAL B 1 21 ? -7.586 -20.531 -18.547 1 98.75 21 VAL B N 1
ATOM 2760 C CA . VAL B 1 21 ? -6.68 -20.078 -17.5 1 98.75 21 VAL B CA 1
ATOM 2761 C C . VAL B 1 21 ? -7.48 -19.656 -16.266 1 98.75 21 VAL B C 1
ATOM 2763 O O . VAL B 1 21 ? -8.484 -18.938 -16.391 1 98.75 21 VAL B O 1
ATOM 2766 N N . HIS B 1 22 ? -7.051 -20.141 -15.109 1 98.94 22 HIS B N 1
ATOM 2767 C CA . HIS B 1 22 ? -7.77 -19.828 -13.875 1 98.94 22 HIS B CA 1
ATOM 2768 C C . HIS B 1 22 ? -7.059 -18.734 -13.086 1 98.94 22 HIS B C 1
ATOM 2770 O O . HIS B 1 22 ? -7.707 -17.938 -12.383 1 98.94 22 HIS B O 1
ATOM 2776 N N . LEU B 1 23 ? -5.777 -18.688 -13.133 1 98.94 23 LEU B N 1
ATOM 2777 C CA . LEU B 1 23 ? -4.961 -17.719 -12.422 1 98.94 23 LEU B CA 1
ATOM 2778 C C . LEU B 1 23 ? -3.734 -17.328 -13.242 1 98.94 23 LEU B C 1
ATOM 2780 O O . LEU B 1 23 ? -3.066 -18.203 -13.812 1 98.94 23 LEU B O 1
ATOM 2784 N N . SER B 1 24 ? -3.488 -16.062 -13.328 1 98.94 24 SER B N 1
ATOM 2785 C CA . SER B 1 24 ? -2.242 -15.57 -13.906 1 98.94 24 SER B CA 1
ATOM 2786 C C . SER B 1 24 ? -1.445 -14.758 -12.891 1 98.94 24 SER B C 1
ATOM 2788 O O . SER B 1 24 ? -1.996 -13.883 -12.219 1 98.94 24 SER B O 1
ATOM 2790 N N . PHE B 1 25 ? -0.241 -15.125 -12.734 1 98.81 25 PHE B N 1
ATOM 2791 C CA . PHE B 1 25 ? 0.697 -14.258 -12.031 1 98.81 25 PHE B CA 1
ATOM 2792 C C . PHE B 1 25 ? 1.547 -13.469 -13.016 1 98.81 25 PHE B C 1
ATOM 2794 O O . PHE B 1 25 ? 2.285 -14.047 -13.812 1 98.81 25 PHE B O 1
ATOM 2801 N N . LEU B 1 26 ? 1.421 -12.18 -12.953 1 98.38 26 LEU B N 1
ATOM 2802 C CA . LEU B 1 26 ? 2.082 -11.273 -13.883 1 98.38 26 LEU B CA 1
ATOM 2803 C C . LEU B 1 26 ? 3.178 -10.484 -13.188 1 98.38 26 LEU B C 1
ATOM 2805 O O . LEU B 1 26 ? 2.895 -9.484 -12.508 1 98.38 26 LEU B O 1
ATOM 2809 N N . ASP B 1 27 ? 4.395 -10.906 -13.352 1 96.69 27 ASP B N 1
ATOM 2810 C CA . ASP B 1 27 ? 5.59 -10.234 -12.844 1 96.69 27 ASP B CA 1
ATOM 2811 C C . ASP B 1 27 ? 6.516 -9.828 -13.984 1 96.69 27 ASP B C 1
ATOM 2813 O O . ASP B 1 27 ? 7.559 -10.453 -14.195 1 96.69 27 ASP B O 1
ATOM 2817 N N . PRO B 1 28 ? 6.266 -8.773 -14.672 1 95.25 28 PRO B N 1
ATOM 2818 C CA . PRO B 1 28 ? 7.031 -8.359 -15.852 1 95.25 28 PRO B CA 1
ATOM 2819 C C . PRO B 1 28 ? 8.328 -7.641 -15.492 1 95.25 28 PRO B C 1
ATOM 2821 O O . PRO B 1 28 ? 8.539 -7.289 -14.328 1 95.25 28 PRO B O 1
ATOM 2824 N N . PRO B 1 29 ? 9.188 -7.531 -16.484 1 89 29 PRO B N 1
ATOM 2825 C CA . PRO B 1 29 ? 10.289 -6.586 -16.266 1 89 29 PRO B CA 1
ATOM 2826 C C . PRO B 1 29 ? 9.797 -5.164 -15.992 1 89 29 PRO B C 1
ATOM 2828 O O . PRO B 1 29 ? 8.828 -4.719 -16.609 1 89 29 PRO B O 1
ATOM 2831 N N . PHE B 1 30 ? 10.367 -4.461 -15.125 1 84 30 PHE B N 1
ATOM 2832 C CA . PHE B 1 30 ? 9.828 -3.195 -14.641 1 84 30 PHE B CA 1
ATOM 2833 C C . PHE B 1 30 ? 10.375 -2.025 -15.453 1 84 30 PHE B C 1
ATOM 2835 O O . PHE B 1 30 ? 10.188 -0.865 -15.078 1 84 30 PHE B O 1
ATOM 2842 N N . ASN B 1 31 ? 10.992 -2.24 -16.547 1 83.12 31 ASN B N 1
ATOM 2843 C CA . ASN B 1 31 ? 11.492 -1.194 -17.438 1 83.12 31 ASN B CA 1
ATOM 2844 C C . ASN B 1 31 ? 12.5 -0.29 -16.734 1 83.12 31 ASN B C 1
ATOM 2846 O O . ASN B 1 31 ? 12.406 0.936 -16.828 1 83.12 31 ASN B O 1
ATOM 2850 N N . GLN B 1 32 ? 13.375 -0.834 -15.984 1 73.81 32 GLN B N 1
ATOM 2851 C CA . GLN B 1 32 ? 14.344 -0.09 -15.195 1 73.81 32 GLN B CA 1
ATOM 2852 C C . GLN B 1 32 ? 15.719 -0.109 -15.852 1 73.81 32 GLN B C 1
ATOM 2854 O O . GLN B 1 32 ? 16.734 0.166 -15.195 1 73.81 32 GLN B O 1
ATOM 2859 N N . GLY B 1 33 ? 15.711 -0.508 -17.047 1 72.12 33 GLY B N 1
ATOM 2860 C CA . GLY B 1 33 ? 16.969 -0.507 -17.781 1 72.12 33 GLY B CA 1
ATOM 2861 C C . GLY B 1 33 ? 17.875 -1.662 -17.406 1 72.12 33 GLY B C 1
ATOM 2862 O O . GLY B 1 33 ? 19.094 -1.568 -17.547 1 72.12 33 GLY B O 1
ATOM 2863 N N . LYS B 1 34 ? 17.25 -2.676 -16.875 1 70.75 34 LYS B N 1
ATOM 2864 C CA . LYS B 1 34 ? 18.047 -3.857 -16.547 1 70.75 34 LYS B CA 1
ATOM 2865 C C . LYS B 1 34 ? 18.422 -4.625 -17.812 1 70.75 34 LYS B C 1
ATOM 2867 O O . LYS B 1 34 ? 17.781 -4.48 -18.844 1 70.75 34 LYS B O 1
ATOM 2872 N N . GLU B 1 35 ? 19.516 -5.301 -17.719 1 65.88 35 GLU B N 1
ATOM 2873 C CA . GLU B 1 35 ? 20.031 -6.035 -18.875 1 65.88 35 GLU B CA 1
ATOM 2874 C C . GLU B 1 35 ? 19.344 -7.391 -19.016 1 65.88 35 GLU B C 1
ATOM 2876 O O . GLU B 1 35 ? 19.594 -8.305 -18.219 1 65.88 35 GLU B O 1
ATOM 2881 N N . TYR B 1 36 ? 18.438 -7.387 -19.906 1 68.44 36 TYR B N 1
ATOM 2882 C CA . TYR B 1 36 ? 17.859 -8.656 -20.312 1 68.44 36 TYR B CA 1
ATOM 2883 C C . TYR B 1 36 ? 18.391 -9.078 -21.672 1 68.44 36 TYR B C 1
ATOM 2885 O O . TYR B 1 36 ? 18.609 -8.234 -22.547 1 68.44 36 TYR B O 1
ATOM 2893 N N . ARG B 1 37 ? 18.656 -10.305 -21.781 1 64.75 37 ARG B N 1
ATOM 2894 C CA . ARG B 1 37 ? 19.266 -10.773 -23.031 1 64.75 37 ARG B CA 1
ATOM 2895 C C . ARG B 1 37 ? 18.297 -10.656 -24.203 1 64.75 37 ARG B C 1
ATOM 2897 O O . ARG B 1 37 ? 18.703 -10.367 -25.328 1 64.75 37 ARG B O 1
ATOM 2904 N N . PHE B 1 38 ? 17.062 -10.82 -23.891 1 72.5 38 PHE B N 1
ATOM 2905 C CA . PHE B 1 38 ? 16.141 -10.945 -25.016 1 72.5 38 PHE B CA 1
ATOM 2906 C C . PHE B 1 38 ? 15 -9.953 -24.891 1 72.5 38 PHE B C 1
ATOM 2908 O O . PHE B 1 38 ? 13.93 -10.156 -25.469 1 72.5 38 PHE B O 1
ATOM 2915 N N . PHE B 1 39 ? 15.203 -8.953 -24.031 1 73.75 39 PHE B N 1
ATOM 2916 C CA . PHE B 1 39 ? 14.164 -7.953 -23.812 1 73.75 39 PHE B CA 1
ATOM 2917 C C . PHE B 1 39 ? 14.781 -6.586 -23.547 1 73.75 39 PHE B C 1
ATOM 2919 O O . PHE B 1 39 ? 15.781 -6.48 -22.828 1 73.75 39 PHE B O 1
ATOM 2926 N N . ASN B 1 40 ? 14.242 -5.559 -24.328 1 73 40 ASN B N 1
ATOM 2927 C CA . ASN B 1 40 ? 14.648 -4.184 -24.047 1 73 40 ASN B CA 1
ATOM 2928 C C . ASN B 1 40 ? 13.93 -3.625 -22.828 1 73 40 ASN B C 1
ATOM 2930 O O . ASN B 1 40 ? 12.75 -3.291 -22.891 1 73 40 ASN B O 1
ATOM 2934 N N . ASP B 1 41 ? 14.625 -3.434 -21.766 1 77.31 41 ASP B N 1
ATOM 2935 C CA . ASP B 1 41 ? 14.047 -2.969 -20.5 1 77.31 41 ASP B CA 1
ATOM 2936 C C . ASP B 1 41 ? 14.195 -1.455 -20.359 1 77.31 41 ASP B C 1
ATOM 2938 O O . ASP B 1 41 ? 14.336 -0.944 -19.25 1 77.31 41 ASP B O 1
ATOM 2942 N N . ASN B 1 42 ? 14.305 -0.752 -21.453 1 79.94 42 ASN B N 1
ATOM 2943 C CA . ASN B 1 42 ? 14.43 0.701 -21.469 1 79.94 42 ASN B CA 1
ATOM 2944 C C . ASN B 1 42 ? 13.555 1.323 -22.562 1 79.94 42 ASN B C 1
ATOM 2946 O O . ASN B 1 42 ? 14.047 2.047 -23.422 1 79.94 42 ASN B O 1
ATOM 2950 N N . LEU B 1 43 ? 12.336 1.057 -22.469 1 83.12 43 LEU B N 1
ATOM 2951 C CA . LEU B 1 43 ? 11.336 1.61 -23.391 1 83.12 43 LEU B CA 1
ATOM 2952 C C . LEU B 1 43 ? 10.766 2.912 -22.844 1 83.12 43 LEU B C 1
ATOM 2954 O O . LEU B 1 43 ? 10.859 3.182 -21.641 1 83.12 43 LEU B O 1
ATOM 2958 N N . SER B 1 44 ? 10.281 3.674 -23.766 1 88.38 44 SER B N 1
ATOM 2959 C CA . SER B 1 44 ? 9.508 4.809 -23.281 1 88.38 44 SER B CA 1
ATOM 2960 C C . SER B 1 44 ? 8.312 4.352 -22.453 1 88.38 44 SER B C 1
ATOM 2962 O O . SER B 1 44 ? 7.844 3.221 -22.594 1 88.38 44 SER B O 1
ATOM 2964 N N . GLU B 1 45 ? 7.91 5.152 -21.562 1 89.94 45 GLU B N 1
ATOM 2965 C CA . GLU B 1 45 ? 6.777 4.82 -20.703 1 89.94 45 GLU B CA 1
ATOM 2966 C C . GLU B 1 45 ? 5.555 4.438 -21.531 1 89.94 45 GLU B C 1
ATOM 2968 O O . GLU B 1 45 ? 4.875 3.455 -21.219 1 89.94 45 GLU B O 1
ATOM 2973 N N . GLU B 1 46 ? 5.301 5.141 -22.516 1 89.38 46 GLU B N 1
ATOM 2974 C CA . GLU B 1 46 ? 4.141 4.891 -23.359 1 89.38 46 GLU B CA 1
ATOM 2975 C C . GLU B 1 46 ? 4.258 3.541 -24.062 1 89.38 46 GLU B C 1
ATOM 2977 O O . GLU B 1 46 ? 3.283 2.791 -24.156 1 89.38 46 GLU B O 1
ATOM 2982 N N . GLU B 1 47 ? 5.395 3.234 -24.562 1 93.31 47 GLU B N 1
ATOM 2983 C CA . GLU B 1 47 ? 5.617 1.97 -25.25 1 93.31 47 GLU B CA 1
ATOM 2984 C C . GLU B 1 47 ? 5.496 0.788 -24.297 1 93.31 47 GLU B C 1
ATOM 2986 O O . GLU B 1 47 ? 4.855 -0.215 -24.625 1 93.31 47 GLU B O 1
ATOM 2991 N N . TYR B 1 48 ? 6.105 0.971 -23.203 1 95.31 48 TYR B N 1
ATOM 2992 C CA . TYR B 1 48 ? 6.082 -0.103 -22.219 1 95.31 48 TYR B CA 1
ATOM 2993 C C . TYR B 1 48 ? 4.656 -0.395 -21.766 1 95.31 48 TYR B C 1
ATOM 2995 O O . TYR B 1 48 ? 4.219 -1.548 -21.766 1 95.31 48 TYR B O 1
ATOM 3003 N N . TRP B 1 49 ? 3.965 0.604 -21.438 1 96.88 49 TRP B N 1
ATOM 3004 C CA . TRP B 1 49 ? 2.635 0.398 -20.859 1 96.88 49 TRP B CA 1
ATOM 3005 C C . TRP B 1 49 ? 1.625 0.065 -21.953 1 96.88 49 TRP B C 1
ATOM 3007 O O . TRP B 1 49 ? 0.616 -0.596 -21.703 1 96.88 49 TRP B O 1
ATOM 3017 N N . GLY B 1 50 ? 1.872 0.493 -23.172 1 96.81 50 GLY B N 1
ATOM 3018 C CA . GLY B 1 50 ? 1.089 -0.007 -24.297 1 96.81 50 GLY B CA 1
ATOM 3019 C C . GLY B 1 50 ? 1.226 -1.504 -24.5 1 96.81 50 GLY B C 1
ATOM 3020 O O . GLY B 1 50 ? 0.227 -2.205 -24.688 1 96.81 50 GLY B O 1
ATOM 3021 N N . TRP B 1 51 ? 2.467 -1.937 -24.5 1 96.62 51 TRP B N 1
ATOM 3022 C CA . TRP B 1 51 ? 2.762 -3.361 -24.594 1 96.62 51 TRP B CA 1
ATOM 3023 C C . TRP B 1 51 ? 2.119 -4.129 -23.438 1 96.62 51 TRP B C 1
ATOM 3025 O O . TRP B 1 51 ? 1.494 -5.168 -23.641 1 96.62 51 TRP B O 1
ATOM 3035 N N . MET B 1 52 ? 2.205 -3.605 -22.266 1 97.88 52 MET B N 1
ATOM 3036 C CA . MET B 1 52 ? 1.65 -4.246 -21.078 1 97.88 52 MET B CA 1
ATOM 3037 C C . MET B 1 52 ? 0.131 -4.336 -21.172 1 97.88 52 MET B C 1
ATOM 3039 O O . MET B 1 52 ? -0.463 -5.328 -20.734 1 97.88 52 MET B O 1
ATOM 3043 N N . LYS B 1 53 ? -0.482 -3.295 -21.656 1 98.5 53 LYS B N 1
ATOM 3044 C CA . LYS B 1 53 ? -1.93 -3.309 -21.844 1 98.5 53 LYS B CA 1
ATOM 3045 C C . LYS B 1 53 ? -2.35 -4.449 -22.766 1 98.5 53 LYS B C 1
ATOM 3047 O O . LYS B 1 53 ? -3.34 -5.137 -22.516 1 98.5 53 LYS B O 1
ATOM 3052 N N . GLU B 1 54 ? -1.596 -4.629 -23.812 1 98.5 54 GLU B N 1
ATOM 3053 C CA . GLU B 1 54 ? -1.882 -5.719 -24.75 1 98.5 54 GLU B CA 1
ATOM 3054 C C . GLU B 1 54 ? -1.748 -7.078 -24.062 1 98.5 54 GLU B C 1
ATOM 3056 O O . GLU B 1 54 ? -2.594 -7.953 -24.25 1 98.5 54 GLU B O 1
ATOM 3061 N N . VAL B 1 55 ? -0.718 -7.211 -23.312 1 98.75 55 VAL B N 1
ATOM 3062 C CA . VAL B 1 55 ? -0.483 -8.461 -22.594 1 98.75 55 VAL B CA 1
ATOM 3063 C C . VAL B 1 55 ? -1.657 -8.742 -21.656 1 98.75 55 VAL B C 1
ATOM 3065 O O . VAL B 1 55 ? -2.217 -9.844 -21.672 1 98.75 55 VAL B O 1
ATOM 3068 N N . VAL B 1 56 ? -2.057 -7.77 -20.891 1 98.94 56 VAL B N 1
ATOM 3069 C CA . VAL B 1 56 ? -3.125 -7.91 -19.906 1 98.94 56 VAL B CA 1
ATOM 3070 C C . VAL B 1 56 ? -4.445 -8.195 -20.609 1 98.94 56 VAL B C 1
ATOM 3072 O O . VAL B 1 56 ? -5.258 -8.992 -20.125 1 98.94 56 VAL B O 1
ATOM 3075 N N . ARG B 1 57 ? -4.625 -7.617 -21.719 1 98.88 57 ARG B N 1
ATOM 3076 C CA . ARG B 1 57 ? -5.82 -7.852 -22.531 1 98.88 57 ARG B CA 1
ATOM 3077 C C . ARG B 1 57 ? -5.883 -9.297 -23 1 98.88 57 ARG B C 1
ATOM 3079 O O . ARG B 1 57 ? -6.934 -9.938 -22.922 1 98.88 57 ARG B O 1
ATOM 3086 N N . GLU B 1 58 ? -4.785 -9.797 -23.547 1 98.88 58 GLU B N 1
ATOM 3087 C CA . GLU B 1 58 ? -4.75 -11.172 -24.031 1 98.88 58 GLU B CA 1
ATOM 3088 C C . GLU B 1 58 ? -4.965 -12.156 -22.891 1 98.88 58 GLU B C 1
ATOM 3090 O O . GLU B 1 58 ? -5.641 -13.172 -23.062 1 98.88 58 GLU B O 1
ATOM 3095 N N . ILE B 1 59 ? -4.395 -11.844 -21.719 1 98.94 59 ILE B N 1
ATOM 3096 C CA . ILE B 1 59 ? -4.613 -12.695 -20.547 1 98.94 59 ILE B CA 1
ATOM 3097 C C . ILE B 1 59 ? -6.102 -12.719 -20.203 1 98.94 59 ILE B C 1
ATOM 3099 O O . ILE B 1 59 ? -6.652 -13.773 -19.891 1 98.94 59 ILE B O 1
ATOM 3103 N N . TYR B 1 60 ? -6.715 -11.578 -20.219 1 98.94 60 TYR B N 1
ATOM 3104 C CA . TYR B 1 60 ? -8.141 -11.484 -19.922 1 98.94 60 TYR B CA 1
ATOM 3105 C C . TYR B 1 60 ? -8.945 -12.414 -20.828 1 98.94 60 TYR B C 1
ATOM 3107 O O . TYR B 1 60 ? -9.836 -13.125 -20.359 1 98.94 60 TYR B O 1
ATOM 3115 N N . LYS B 1 61 ? -8.633 -12.453 -22.109 1 98.81 61 LYS B N 1
ATOM 3116 C CA . LYS B 1 61 ? -9.383 -13.219 -23.094 1 98.81 61 LYS B CA 1
ATOM 3117 C C . LYS B 1 61 ? -9.32 -14.719 -22.797 1 98.81 61 LYS B C 1
ATOM 3119 O O . LYS B 1 61 ? -10.305 -15.438 -22.984 1 98.81 61 LYS B O 1
ATOM 3124 N N . VAL B 1 62 ? -8.219 -15.18 -22.312 1 98.75 62 VAL B N 1
ATOM 3125 C CA . VAL B 1 62 ? -8.039 -16.625 -22.172 1 98.75 62 VAL B CA 1
ATOM 3126 C C . VAL B 1 62 ? -8.398 -17.047 -20.75 1 98.75 62 VAL B C 1
ATOM 3128 O O . VAL B 1 62 ? -8.383 -18.234 -20.438 1 98.75 62 VAL B O 1
ATOM 3131 N N . THR B 1 63 ? -8.672 -16.109 -19.859 1 98.88 63 THR B N 1
ATOM 3132 C CA . THR B 1 63 ? -9.008 -16.391 -18.469 1 98.88 63 THR B CA 1
ATOM 3133 C C . THR B 1 63 ? -10.469 -16.828 -18.344 1 98.88 63 THR B C 1
ATOM 3135 O O . THR B 1 63 ? -11.352 -16.234 -18.969 1 98.88 63 THR B O 1
ATOM 3138 N N . GLU B 1 64 ? -10.727 -17.812 -17.562 1 98.62 64 GLU B N 1
ATOM 3139 C CA . GLU B 1 64 ? -12.078 -18.281 -17.266 1 98.62 64 GLU B CA 1
ATOM 3140 C C . GLU B 1 64 ? -12.867 -17.234 -16.484 1 98.62 64 GLU B C 1
ATOM 3142 O O . GLU B 1 64 ? -12.273 -16.422 -15.773 1 98.62 64 GLU B O 1
ATOM 3147 N N . LYS B 1 65 ? -14.211 -17.297 -16.625 1 98.44 65 LYS B N 1
ATOM 3148 C CA . LYS B 1 65 ? -15.047 -16.438 -15.797 1 98.44 65 LYS B CA 1
ATOM 3149 C C . LYS B 1 65 ? -14.734 -16.641 -14.312 1 98.44 65 LYS B C 1
ATOM 3151 O O . LYS B 1 65 ? -14.664 -17.781 -13.844 1 98.44 65 LYS B O 1
ATOM 3156 N N . GLY B 1 66 ? -14.484 -15.516 -13.625 1 98.56 66 GLY B N 1
ATOM 3157 C CA . GLY B 1 66 ? -14.141 -15.586 -12.219 1 98.56 66 GLY B CA 1
ATOM 3158 C C . GLY B 1 66 ? -12.664 -15.852 -11.977 1 98.56 66 GLY B C 1
ATOM 3159 O O . GLY B 1 66 ? -12.203 -15.859 -10.836 1 98.56 66 GLY B O 1
ATOM 3160 N N . GLY B 1 67 ? -11.938 -16.094 -13.078 1 98.88 67 GLY B N 1
ATOM 3161 C CA . GLY B 1 67 ? -10.5 -16.266 -12.938 1 98.88 67 GLY B CA 1
ATOM 3162 C C . GLY B 1 67 ? -9.797 -15.016 -12.453 1 98.88 67 GLY B C 1
ATOM 3163 O O . GLY B 1 67 ? -10.367 -13.922 -12.484 1 98.88 67 GLY B O 1
ATOM 3164 N N . ALA B 1 68 ? -8.555 -15.18 -12 1 98.88 68 ALA B N 1
ATOM 3165 C CA . ALA B 1 68 ? -7.879 -14.078 -11.312 1 98.88 68 ALA B CA 1
ATOM 3166 C C . ALA B 1 68 ? -6.559 -13.742 -12 1 98.88 68 ALA B C 1
ATOM 3168 O O . ALA B 1 68 ? -5.973 -14.578 -12.688 1 98.88 68 ALA B O 1
ATOM 3169 N N . ILE B 1 69 ? -6.117 -12.508 -11.797 1 98.94 69 ILE B N 1
ATOM 3170 C CA . ILE B 1 69 ? -4.777 -12.047 -12.141 1 98.94 69 ILE B CA 1
ATOM 3171 C C . ILE B 1 69 ? -4.148 -11.344 -10.938 1 98.94 69 ILE B C 1
ATOM 3173 O O . ILE B 1 69 ? -4.828 -10.617 -10.203 1 98.94 69 ILE B O 1
ATOM 3177 N N . TYR B 1 70 ? -2.979 -11.68 -10.633 1 98.94 70 TYR B N 1
ATOM 3178 C CA . TYR B 1 70 ? -2.125 -10.938 -9.703 1 98.94 70 TYR B CA 1
ATOM 3179 C C . TYR B 1 70 ? -1.005 -10.227 -10.453 1 98.94 70 TYR B C 1
ATOM 3181 O O . TYR B 1 70 ? -0.078 -10.859 -10.953 1 98.94 70 TYR B O 1
ATOM 3189 N N . PHE B 1 71 ? -1.084 -8.938 -10.531 1 98.88 71 PHE B N 1
ATOM 3190 C CA . PHE B 1 71 ? -0.2 -8.078 -11.305 1 98.88 71 PHE B CA 1
ATOM 3191 C C . PHE B 1 71 ? 0.759 -7.324 -10.391 1 98.88 71 PHE B C 1
ATOM 3193 O O . PHE B 1 71 ? 0.36 -6.379 -9.703 1 98.88 71 PHE B O 1
ATOM 3200 N N . MET B 1 72 ? 1.985 -7.738 -10.414 1 98 72 MET B N 1
ATOM 3201 C CA . MET B 1 72 ? 2.99 -7.172 -9.523 1 98 72 MET B CA 1
ATOM 3202 C C . MET B 1 72 ? 3.773 -6.062 -10.219 1 98 72 MET B C 1
ATOM 3204 O O . MET B 1 72 ? 4.156 -6.199 -11.383 1 98 72 MET B O 1
ATOM 3208 N N . GLN B 1 73 ? 4.035 -4.973 -9.539 1 97.06 73 GLN B N 1
ATOM 3209 C CA . GLN B 1 73 ? 4.785 -3.832 -10.047 1 97.06 73 GLN B CA 1
ATOM 3210 C C . GLN B 1 73 ? 5.355 -2.992 -8.914 1 97.06 73 GLN B C 1
ATOM 3212 O O . GLN B 1 73 ? 5 -3.195 -7.746 1 97.06 73 GLN B O 1
ATOM 3217 N N . ARG B 1 74 ? 6.234 -2.109 -9.227 1 94.69 74 ARG B N 1
ATOM 3218 C CA . ARG B 1 74 ? 6.691 -1.088 -8.289 1 94.69 74 ARG B CA 1
ATOM 3219 C C . ARG B 1 74 ? 5.562 -0.125 -7.938 1 94.69 74 ARG B C 1
ATOM 3221 O O . ARG B 1 74 ? 4.684 0.139 -8.766 1 94.69 74 ARG B O 1
ATOM 3228 N N . GLU B 1 75 ? 5.68 0.417 -6.773 1 95.44 75 GLU B N 1
ATOM 3229 C CA . GLU B 1 75 ? 4.625 1.273 -6.234 1 95.44 75 GLU B CA 1
ATOM 3230 C C . GLU B 1 75 ? 4.434 2.518 -7.098 1 95.44 75 GLU B C 1
ATOM 3232 O O . GLU B 1 75 ? 3.318 3.029 -7.219 1 95.44 75 GLU B O 1
ATOM 3237 N N . LYS B 1 76 ? 5.48 3.059 -7.688 1 93.62 76 LYS B N 1
ATOM 3238 C CA . LYS B 1 76 ? 5.398 4.285 -8.469 1 93.62 76 LYS B CA 1
ATOM 3239 C C . LYS B 1 76 ? 4.523 4.09 -9.711 1 93.62 76 LYS B C 1
ATOM 3241 O O . LYS B 1 76 ? 4.059 5.062 -10.305 1 93.62 76 LYS B O 1
ATOM 3246 N N . ASN B 1 77 ? 4.262 2.824 -10.102 1 96.69 77 ASN B N 1
ATOM 3247 C CA . ASN B 1 77 ? 3.523 2.512 -11.32 1 96.69 77 ASN B CA 1
ATOM 3248 C C . ASN B 1 77 ? 2.072 2.146 -11.023 1 96.69 77 ASN B C 1
ATOM 3250 O O . ASN B 1 77 ? 1.356 1.658 -11.898 1 96.69 77 ASN B O 1
ATOM 3254 N N . THR B 1 78 ? 1.606 2.426 -9.883 1 98.5 78 THR B N 1
ATOM 3255 C CA . THR B 1 78 ? 0.296 1.982 -9.414 1 98.5 78 THR B CA 1
ATOM 3256 C C . THR B 1 78 ? -0.809 2.541 -10.305 1 98.5 78 THR B C 1
ATOM 3258 O O . THR B 1 78 ? -1.75 1.827 -10.664 1 98.5 78 THR B O 1
ATOM 3261 N N . GLU B 1 79 ? -0.715 3.779 -10.664 1 98 79 GLU B N 1
ATOM 3262 C CA . GLU B 1 79 ? -1.743 4.367 -11.523 1 98 79 GLU B CA 1
ATOM 3263 C C . GLU B 1 79 ? -1.878 3.598 -12.828 1 98 79 GLU B C 1
ATOM 3265 O O . GLU B 1 79 ? -2.99 3.283 -13.258 1 98 79 GLU B O 1
ATOM 3270 N N . TRP B 1 80 ? -0.788 3.293 -13.469 1 98 80 TRP B N 1
ATOM 3271 C CA . TRP B 1 80 ? -0.775 2.559 -14.734 1 98 80 TRP B CA 1
ATOM 3272 C C . TRP B 1 80 ? -1.401 1.179 -14.562 1 98 80 TRP B C 1
ATOM 3274 O O . TRP B 1 80 ? -2.236 0.767 -15.375 1 98 80 TRP B O 1
ATOM 3284 N N . VAL B 1 81 ? -0.994 0.513 -13.555 1 98.69 81 VAL B N 1
ATOM 3285 C CA . VAL B 1 81 ? -1.449 -0.85 -13.297 1 98.69 81 VAL B CA 1
ATOM 3286 C C . VAL B 1 81 ? -2.971 -0.87 -13.164 1 98.69 81 VAL B C 1
ATOM 3288 O O . VAL B 1 81 ? -3.648 -1.657 -13.828 1 98.69 81 VAL B O 1
ATOM 3291 N N . LEU B 1 82 ? -3.48 0.01 -12.32 1 98.81 82 LEU B N 1
ATOM 3292 C CA . LEU B 1 82 ? -4.914 0.029 -12.055 1 98.81 82 LEU B CA 1
ATOM 3293 C C . LEU B 1 82 ? -5.691 0.467 -13.289 1 98.81 82 LEU B C 1
ATOM 3295 O O . LEU B 1 82 ? -6.758 -0.083 -13.586 1 98.81 82 LEU B O 1
ATOM 3299 N N . ARG B 1 83 ? -5.176 1.381 -14.008 1 98.19 83 ARG B N 1
ATOM 3300 C CA . ARG B 1 83 ? -5.816 1.857 -15.227 1 98.19 83 ARG B CA 1
ATOM 3301 C C . ARG B 1 83 ? -5.898 0.748 -16.266 1 98.19 83 ARG B C 1
ATOM 3303 O O . ARG B 1 83 ? -6.949 0.54 -16.875 1 98.19 83 ARG B O 1
ATOM 3310 N N . ILE B 1 84 ? -4.828 0.06 -16.469 1 98.69 84 ILE B N 1
ATOM 3311 C CA . ILE B 1 84 ? -4.762 -0.99 -17.469 1 98.69 84 ILE B CA 1
ATOM 3312 C C . ILE B 1 84 ? -5.734 -2.111 -17.109 1 98.69 84 ILE B C 1
ATOM 3314 O O . ILE B 1 84 ? -6.449 -2.623 -17.984 1 98.69 84 ILE B O 1
ATOM 3318 N N . LEU B 1 85 ? -5.75 -2.48 -15.852 1 98.81 85 LEU B N 1
ATOM 3319 C CA . LEU B 1 85 ? -6.695 -3.506 -15.422 1 98.81 85 LEU B CA 1
ATOM 3320 C C . LEU B 1 85 ? -8.133 -3.07 -15.695 1 98.81 85 LEU B C 1
ATOM 3322 O O . LEU B 1 85 ? -8.922 -3.838 -16.25 1 98.81 85 LEU B O 1
ATOM 3326 N N . ARG B 1 86 ? -8.438 -1.854 -15.305 1 98.31 86 ARG B N 1
ATOM 3327 C CA . ARG B 1 86 ? -9.781 -1.329 -15.523 1 98.31 86 ARG B CA 1
ATOM 3328 C C . ARG B 1 86 ? -10.125 -1.299 -17 1 98.31 86 ARG B C 1
ATOM 3330 O O . ARG B 1 86 ? -11.188 -1.776 -17.406 1 98.31 86 ARG B O 1
ATOM 3337 N N . GLU B 1 87 ? -9.25 -0.835 -17.844 1 98.5 87 GLU B N 1
ATOM 3338 C CA . GLU B 1 87 ? -9.508 -0.621 -19.266 1 98.5 87 GLU B CA 1
ATOM 3339 C C . GLU B 1 87 ? -9.602 -1.947 -20.016 1 98.5 87 GLU B C 1
ATOM 3341 O O . GLU B 1 87 ? -10.164 -2.008 -21.109 1 98.5 87 GLU B O 1
ATOM 3346 N N . THR B 1 88 ? -8.984 -2.973 -19.5 1 98.81 88 THR B N 1
ATOM 3347 C CA . THR B 1 88 ? -9 -4.262 -20.172 1 98.81 88 THR B CA 1
ATOM 3348 C C . THR B 1 88 ? -10.086 -5.164 -19.609 1 98.81 88 THR B C 1
ATOM 3350 O O . THR B 1 88 ? -10.188 -6.336 -19.969 1 98.81 88 THR B O 1
ATOM 3353 N N . GLY B 1 89 ? -10.852 -4.703 -18.625 1 98.62 89 GLY B N 1
ATOM 3354 C CA . GLY B 1 89 ? -12.086 -5.383 -18.266 1 98.62 89 GLY B CA 1
ATOM 3355 C C . GLY B 1 89 ? -12.031 -6.043 -16.891 1 98.62 89 GLY B C 1
ATOM 3356 O O . GLY B 1 89 ? -13.023 -6.609 -16.422 1 98.62 89 GLY B O 1
ATOM 3357 N N . TRP B 1 90 ? -10.922 -5.949 -16.219 1 98.81 90 TRP B N 1
ATOM 3358 C CA . TRP B 1 90 ? -10.766 -6.605 -14.93 1 98.81 90 TRP B CA 1
ATOM 3359 C C . TRP B 1 90 ? -11.453 -5.809 -13.828 1 98.81 90 TRP B C 1
ATOM 3361 O O . TRP B 1 90 ? -11.555 -4.582 -13.906 1 98.81 90 TRP B O 1
ATOM 3371 N N . THR B 1 91 ? -11.898 -6.492 -12.797 1 98.44 91 THR B N 1
ATOM 3372 C CA . THR B 1 91 ? -12.406 -5.867 -11.578 1 98.44 91 THR B CA 1
ATOM 3373 C C . THR B 1 91 ? -11.398 -5.992 -10.445 1 98.44 91 THR B C 1
ATOM 3375 O O . THR B 1 91 ? -11.055 -7.102 -10.031 1 98.44 91 THR B O 1
ATOM 3378 N N . LEU B 1 92 ? -10.984 -4.887 -10 1 98.38 92 LEU B N 1
ATOM 3379 C CA . LEU B 1 92 ? -10.023 -4.891 -8.906 1 98.38 92 LEU B CA 1
ATOM 3380 C C . LEU B 1 92 ? -10.656 -5.43 -7.629 1 98.38 92 LEU B C 1
ATOM 3382 O O . LEU B 1 92 ? -11.758 -5.027 -7.262 1 98.38 92 LEU B O 1
ATOM 3386 N N . GLN B 1 93 ? -9.977 -6.348 -6.965 1 97.94 93 GLN B N 1
ATOM 3387 C CA . GLN B 1 93 ? -10.422 -6.863 -5.676 1 97.94 93 GLN B CA 1
ATOM 3388 C C . GLN B 1 93 ? -9.602 -6.281 -4.531 1 97.94 93 GLN B C 1
ATOM 3390 O O . GLN B 1 93 ? -10.156 -5.77 -3.559 1 97.94 93 GLN B O 1
ATOM 3395 N N . ASN B 1 94 ? -8.305 -6.348 -4.664 1 97.75 94 ASN B N 1
ATOM 3396 C CA . ASN B 1 94 ? -7.379 -5.781 -3.688 1 97.75 94 ASN B CA 1
ATOM 3397 C C . ASN B 1 94 ? -6.164 -5.152 -4.367 1 97.75 94 ASN B C 1
ATOM 3399 O O . ASN B 1 94 ? -5.688 -5.656 -5.387 1 97.75 94 ASN B O 1
ATOM 3403 N N . LEU B 1 95 ? -5.742 -4.07 -3.816 1 98.56 95 LEU B N 1
ATOM 3404 C CA . LEU B 1 95 ? -4.371 -3.613 -4.016 1 98.56 95 LEU B CA 1
ATOM 3405 C C . LEU B 1 95 ? -3.469 -4.086 -2.881 1 98.56 95 LEU B C 1
ATOM 3407 O O . LEU B 1 95 ? -3.402 -3.447 -1.828 1 98.56 95 LEU B O 1
ATOM 3411 N N . ILE B 1 96 ? -2.807 -5.195 -3.092 1 98.5 96 ILE B N 1
ATOM 3412 C CA . ILE B 1 96 ? -2.018 -5.852 -2.055 1 98.5 96 ILE B CA 1
ATOM 3413 C C . ILE B 1 96 ? -0.674 -5.141 -1.9 1 98.5 96 ILE B C 1
ATOM 3415 O O . ILE B 1 96 ? -0.041 -4.777 -2.895 1 98.5 96 ILE B O 1
ATOM 3419 N N . ILE B 1 97 ? -0.299 -4.961 -0.697 1 97.88 97 ILE B N 1
ATOM 3420 C CA . ILE B 1 97 ? 0.993 -4.383 -0.344 1 97.88 97 ILE B CA 1
ATOM 3421 C C . ILE B 1 97 ? 1.938 -5.484 0.132 1 97.88 97 ILE B C 1
ATOM 3423 O O . ILE B 1 97 ? 1.702 -6.109 1.17 1 97.88 97 ILE B O 1
ATOM 3427 N N . TRP B 1 98 ? 2.969 -5.75 -0.623 1 96.62 98 TRP B N 1
ATOM 3428 C CA . TRP B 1 98 ? 4.004 -6.684 -0.198 1 96.62 98 TRP B CA 1
ATOM 3429 C C . TRP B 1 98 ? 5.219 -5.941 0.349 1 96.62 98 TRP B C 1
ATOM 3431 O O . TRP B 1 98 ? 6.035 -5.426 -0.417 1 96.62 98 TRP B O 1
ATOM 3441 N N . LYS B 1 99 ? 5.32 -5.82 1.628 1 93.12 99 LYS B N 1
ATOM 3442 C CA . LYS B 1 99 ? 6.457 -5.195 2.297 1 93.12 99 LYS B CA 1
ATOM 3443 C C . LYS B 1 99 ? 7.676 -6.113 2.283 1 93.12 99 LYS B C 1
ATOM 3445 O O . LYS B 1 99 ? 7.727 -7.098 3.025 1 93.12 99 LYS B O 1
ATOM 3450 N N . LYS B 1 100 ? 8.617 -5.949 1.498 1 83.56 100 LYS B N 1
ATOM 3451 C CA . LYS B 1 100 ? 9.727 -6.836 1.138 1 83.56 100 LYS B CA 1
ATOM 3452 C C . LYS B 1 100 ? 10.703 -6.988 2.297 1 83.56 100 LYS B C 1
ATOM 3454 O O . LYS B 1 100 ? 11.445 -7.969 2.365 1 83.56 100 LYS B O 1
ATOM 3459 N N . MET B 1 101 ? 10.727 -6.297 3.365 1 69.62 101 MET B N 1
ATOM 3460 C CA . MET B 1 101 ? 11.586 -6.348 4.547 1 69.62 101 MET B CA 1
ATOM 3461 C C . MET B 1 101 ? 13.055 -6.219 4.156 1 69.62 101 MET B C 1
ATOM 3463 O O . MET B 1 101 ? 13.914 -6.918 4.703 1 69.62 101 MET B O 1
ATOM 3467 N N . ALA B 1 102 ? 13.344 -5.598 3.08 1 61.12 102 ALA B N 1
ATOM 3468 C CA . ALA B 1 102 ? 14.727 -5.355 2.664 1 61.12 102 ALA B CA 1
ATOM 3469 C C . ALA B 1 102 ? 15.227 -4.012 3.184 1 61.12 102 ALA B C 1
ATOM 3471 O O . ALA B 1 102 ? 14.438 -3.18 3.639 1 61.12 102 ALA B O 1
ATOM 3472 N N . SER B 1 103 ? 16.516 -4.004 3.361 1 59.28 103 SER B N 1
ATOM 3473 C CA . SER B 1 103 ? 17.094 -2.723 3.75 1 59.28 103 SER B CA 1
ATOM 3474 C C . SER B 1 103 ? 16.719 -1.623 2.762 1 59.28 103 SER B C 1
ATOM 3476 O O . SER B 1 103 ? 16.875 -1.794 1.55 1 59.28 103 SER B O 1
ATOM 3478 N N . ALA B 1 104 ? 15.938 -0.754 3.238 1 58.62 104 ALA B N 1
ATOM 3479 C CA . ALA B 1 104 ? 15.539 0.355 2.375 1 58.62 104 ALA B CA 1
ATOM 3480 C C . ALA B 1 104 ? 16.719 1.274 2.088 1 58.62 104 ALA B C 1
ATOM 3482 O O . ALA B 1 104 ? 17.562 1.518 2.965 1 58.62 104 ALA B O 1
ATOM 3483 N N . VAL B 1 105 ? 17 1.504 0.802 1 60.47 105 VAL B N 1
ATOM 3484 C CA . VAL B 1 105 ? 17.984 2.512 0.433 1 60.47 105 VAL B CA 1
ATOM 3485 C C . VAL B 1 105 ? 17.5 3.893 0.868 1 60.47 105 VAL B C 1
ATOM 3487 O O . VAL B 1 105 ? 16.375 4.289 0.56 1 60.47 105 VAL B O 1
ATOM 3490 N N . PRO B 1 106 ? 18.312 4.477 1.6 1 69 106 PRO B N 1
ATOM 3491 C CA . PRO B 1 106 ? 17.891 5.805 2.053 1 69 106 PRO B CA 1
ATOM 3492 C C . PRO B 1 106 ? 17.609 6.762 0.895 1 69 106 PRO B C 1
ATOM 3494 O O . PRO B 1 106 ? 18.359 6.777 -0.09 1 69 106 PRO B O 1
ATOM 3497 N N . GLN B 1 107 ? 16.547 7.332 0.905 1 81.62 107 GLN B N 1
ATOM 3498 C CA . GLN B 1 107 ? 16.141 8.359 -0.048 1 81.62 107 GLN B CA 1
ATOM 3499 C C . GLN B 1 107 ? 16.391 9.758 0.515 1 81.62 107 GLN B C 1
ATOM 3501 O O . GLN B 1 107 ? 16.422 9.945 1.732 1 81.62 107 GLN B O 1
ATOM 3506 N N . ARG B 1 108 ? 16.578 10.688 -0.335 1 84.38 108 ARG B N 1
ATOM 3507 C CA . ARG B 1 108 ? 16.953 12.031 0.096 1 84.38 108 ARG B CA 1
ATOM 3508 C C . ARG B 1 108 ? 15.711 12.883 0.348 1 84.38 108 ARG B C 1
ATOM 3510 O O . ARG B 1 108 ? 15.641 13.609 1.346 1 84.38 108 ARG B O 1
ATOM 3517 N N . TYR B 1 109 ? 14.75 12.734 -0.492 1 92.44 109 TYR B N 1
ATOM 3518 C CA . TYR B 1 109 ? 13.703 13.75 -0.43 1 92.44 109 TYR B CA 1
ATOM 3519 C C . TYR B 1 109 ? 12.328 13.109 -0.287 1 92.44 109 TYR B C 1
ATOM 3521 O O . TYR B 1 109 ? 11.305 13.75 -0.559 1 92.44 109 TYR B O 1
ATOM 3529 N N . ARG B 1 110 ? 12.328 11.805 0.043 1 95.62 110 ARG B N 1
ATOM 3530 C CA . ARG B 1 110 ? 11.086 11.078 0.268 1 95.62 110 ARG B CA 1
ATOM 3531 C C . ARG B 1 110 ? 11.312 9.891 1.199 1 95.62 110 ARG B C 1
ATOM 3533 O O . ARG B 1 110 ? 12.453 9.586 1.568 1 95.62 110 ARG B O 1
ATOM 3540 N N . PHE B 1 111 ? 10.258 9.344 1.58 1 95.75 111 PHE B N 1
ATOM 3541 C CA . PHE B 1 111 ? 10.367 8.164 2.432 1 95.75 111 PHE B CA 1
ATOM 3542 C C . PHE B 1 111 ? 11 7.004 1.674 1 95.75 111 PHE B C 1
ATOM 3544 O O . PHE B 1 111 ? 10.75 6.828 0.479 1 95.75 111 PHE B O 1
ATOM 3551 N N . ASN B 1 112 ? 11.758 6.262 2.428 1 93 112 ASN B N 1
ATOM 3552 C CA . ASN B 1 112 ? 12.336 5.07 1.821 1 93 112 ASN B CA 1
ATOM 3553 C C . ASN B 1 112 ? 11.258 4.09 1.368 1 93 112 ASN B C 1
ATOM 3555 O O . ASN B 1 112 ? 10.281 3.857 2.086 1 93 112 ASN B O 1
ATOM 3559 N N . LYS B 1 113 ? 11.43 3.561 0.197 1 92.06 113 LYS B N 1
ATOM 3560 C CA . LYS B 1 113 ? 10.461 2.629 -0.379 1 92.06 113 LYS B CA 1
ATOM 3561 C C . LYS B 1 113 ? 10.625 1.231 0.208 1 92.06 113 LYS B C 1
ATOM 3563 O O . LYS B 1 113 ? 11.719 0.666 0.179 1 92.06 113 LYS B O 1
ATOM 3568 N N . ALA B 1 114 ? 9.508 0.66 0.653 1 92.31 114 ALA B N 1
ATOM 3569 C CA . ALA B 1 114 ? 9.656 -0.578 1.414 1 92.31 114 ALA B CA 1
ATOM 3570 C C . ALA B 1 114 ? 8.797 -1.69 0.829 1 92.31 114 ALA B C 1
ATOM 3572 O O . ALA B 1 114 ? 8.812 -2.822 1.32 1 92.31 114 ALA B O 1
ATOM 3573 N N . TYR B 1 115 ? 8.086 -1.396 -0.24 1 94.31 115 TYR B N 1
ATOM 3574 C CA . TYR B 1 115 ? 7.125 -2.41 -0.664 1 94.31 115 TYR B CA 1
ATOM 3575 C C . TYR B 1 115 ? 6.949 -2.395 -2.178 1 94.31 115 TYR B C 1
ATOM 3577 O O . TYR B 1 115 ? 7.41 -1.471 -2.854 1 94.31 115 TYR B O 1
ATOM 3585 N N . GLN B 1 116 ? 6.348 -3.432 -2.688 1 95.81 116 GLN B N 1
ATOM 3586 C CA . GLN B 1 116 ? 5.789 -3.525 -4.031 1 95.81 116 GLN B CA 1
ATOM 3587 C C . GLN B 1 116 ? 4.277 -3.744 -3.988 1 95.81 116 GLN B C 1
ATOM 3589 O O . GLN B 1 116 ? 3.738 -4.172 -2.965 1 95.81 116 GLN B O 1
ATOM 3594 N N . ILE B 1 117 ? 3.668 -3.367 -5.059 1 97.94 117 ILE B N 1
ATOM 3595 C CA . ILE B 1 117 ? 2.23 -3.613 -5.129 1 97.94 117 ILE B CA 1
ATOM 3596 C C . ILE B 1 117 ? 1.963 -4.895 -5.91 1 97.94 117 ILE B C 1
ATOM 3598 O O . ILE B 1 117 ? 2.736 -5.262 -6.801 1 97.94 117 ILE B O 1
ATOM 3602 N N . ILE B 1 118 ? 0.932 -5.562 -5.566 1 98.75 118 ILE B N 1
ATOM 3603 C CA . ILE B 1 118 ? 0.336 -6.668 -6.312 1 98.75 118 ILE B CA 1
ATOM 3604 C C . ILE B 1 118 ? -1.165 -6.434 -6.465 1 98.75 118 ILE B C 1
ATOM 3606 O O . ILE B 1 118 ? -1.92 -6.551 -5.496 1 98.75 118 ILE B O 1
ATOM 3610 N N . ALA B 1 119 ? -1.564 -6.133 -7.66 1 98.81 119 ALA B N 1
ATOM 3611 C CA . ALA B 1 119 ? -2.986 -5.898 -7.902 1 98.81 119 ALA B CA 1
ATOM 3612 C C . ALA B 1 119 ? -3.719 -7.207 -8.18 1 98.81 119 ALA B C 1
ATOM 3614 O O . ALA B 1 119 ? -3.461 -7.867 -9.188 1 98.81 119 ALA B O 1
ATOM 3615 N N . PHE B 1 120 ? -4.594 -7.609 -7.262 1 98.88 120 PHE B N 1
ATOM 3616 C CA . PHE B 1 120 ? -5.48 -8.758 -7.41 1 98.88 120 PHE B CA 1
ATOM 3617 C C . PHE B 1 120 ? -6.789 -8.352 -8.07 1 98.88 120 PHE B C 1
ATOM 3619 O O . PHE B 1 120 ? -7.547 -7.547 -7.52 1 98.88 120 PHE B O 1
ATOM 3626 N N . ALA B 1 121 ? -7.062 -8.922 -9.242 1 98.88 121 ALA B N 1
ATOM 3627 C CA . ALA B 1 121 ? -8.273 -8.609 -9.992 1 98.88 121 ALA B CA 1
ATOM 3628 C C . ALA B 1 121 ? -8.891 -9.875 -10.586 1 98.88 121 ALA B C 1
ATOM 3630 O O . ALA B 1 121 ? -8.227 -10.906 -10.688 1 98.88 121 ALA B O 1
ATOM 3631 N N . THR B 1 122 ? -10.188 -9.781 -10.938 1 98.75 122 THR B N 1
ATOM 3632 C CA . THR B 1 122 ? -10.898 -10.953 -11.438 1 98.75 122 THR B CA 1
ATOM 3633 C C . THR B 1 122 ? -11.656 -10.625 -12.719 1 98.75 122 THR B C 1
ATOM 3635 O O . THR B 1 122 ? -12.023 -9.469 -12.953 1 98.75 122 THR B O 1
ATOM 3638 N N . LYS B 1 123 ? -11.766 -11.586 -13.547 1 98.75 123 LYS B N 1
ATOM 3639 C CA . LYS B 1 123 ? -12.711 -11.492 -14.656 1 98.75 123 LYS B CA 1
ATOM 3640 C C . LYS B 1 123 ? -14.148 -11.648 -14.172 1 98.75 123 LYS B C 1
ATOM 3642 O O . LYS B 1 123 ? -14.562 -12.742 -13.781 1 98.75 123 LYS B O 1
ATOM 3647 N N . GLY B 1 124 ? -14.844 -10.531 -14.211 1 97.88 124 GLY B N 1
ATOM 3648 C CA . GLY B 1 124 ? -16.141 -10.492 -13.555 1 97.88 124 GLY B CA 1
ATOM 3649 C C . GLY B 1 124 ? -16.109 -9.812 -12.195 1 97.88 124 GLY B C 1
ATOM 3650 O O . GLY B 1 124 ? -15.031 -9.43 -11.719 1 97.88 124 GLY B O 1
ATOM 3651 N N . LYS B 1 125 ? -17.188 -9.711 -11.469 1 95.56 125 LYS B N 1
ATOM 3652 C CA . LYS B 1 125 ? -17.312 -8.938 -10.234 1 95.56 125 LYS B CA 1
ATOM 3653 C C . LYS B 1 125 ? -16.766 -9.711 -9.039 1 95.56 125 LYS B C 1
ATOM 3655 O O . LYS B 1 125 ? -16.266 -9.109 -8.078 1 95.56 125 LYS B O 1
ATOM 3660 N N . LYS B 1 126 ? -16.891 -11.047 -9.203 1 95.62 126 LYS B N 1
ATOM 3661 C CA . LYS B 1 126 ? -16.453 -11.883 -8.086 1 95.62 126 LYS B CA 1
ATOM 3662 C C . LYS B 1 126 ? -15.555 -13.016 -8.555 1 95.62 126 LYS B C 1
ATOM 3664 O O . LYS B 1 126 ? -15.703 -13.516 -9.672 1 95.62 126 LYS B O 1
ATOM 3669 N N . PRO B 1 127 ? -14.656 -13.453 -7.688 1 98.06 127 PRO B N 1
ATOM 3670 C CA . PRO B 1 127 ? -13.812 -14.594 -8.055 1 98.06 127 PRO B CA 1
ATOM 3671 C C . PRO B 1 127 ? -14.57 -15.922 -8.016 1 98.06 127 PRO B C 1
ATOM 3673 O O . PRO B 1 127 ? -15.445 -16.109 -7.172 1 98.06 127 PRO B O 1
ATOM 3676 N N . ARG B 1 128 ? -14.188 -16.719 -8.922 1 97.81 128 ARG B N 1
ATOM 3677 C CA . ARG B 1 128 ? -14.672 -18.094 -8.883 1 97.81 128 ARG B CA 1
ATOM 3678 C C . ARG B 1 128 ? -14.164 -18.828 -7.648 1 97.81 128 ARG B C 1
ATOM 3680 O O . ARG B 1 128 ? -14.898 -19.594 -7.027 1 97.81 128 ARG B O 1
ATOM 3687 N N . VAL B 1 129 ? -12.961 -18.562 -7.32 1 98.06 129 VAL B N 1
ATOM 3688 C CA . VAL B 1 129 ? -12.312 -19.188 -6.172 1 98.06 129 VAL B CA 1
ATOM 3689 C C . VAL B 1 129 ? -11.633 -18.109 -5.324 1 98.06 129 VAL B C 1
ATOM 3691 O O . VAL B 1 129 ? -10.93 -17.25 -5.852 1 98.06 129 VAL B O 1
ATOM 3694 N N . PHE B 1 130 ? -11.859 -18.141 -4.059 1 98.25 130 PHE B N 1
ATOM 3695 C CA . PHE B 1 130 ? -11.102 -17.391 -3.066 1 98.25 130 PHE B CA 1
ATOM 3696 C C . PHE B 1 130 ? -11.07 -18.141 -1.734 1 98.25 130 PHE B C 1
ATOM 3698 O O . PHE B 1 130 ? -12.078 -18.188 -1.024 1 98.25 130 PHE B O 1
ATOM 3705 N N . ASN B 1 131 ? -9.977 -18.656 -1.447 1 97.56 131 ASN B N 1
ATOM 3706 C CA . ASN B 1 131 ? -9.797 -19.359 -0.185 1 97.56 131 ASN B CA 1
ATOM 3707 C C . ASN B 1 131 ? -9.328 -18.422 0.924 1 97.56 131 ASN B C 1
ATOM 3709 O O . ASN B 1 131 ? -8.25 -17.844 0.832 1 97.56 131 ASN B O 1
ATOM 3713 N N . LYS B 1 132 ? -10.102 -18.297 1.927 1 95.44 132 LYS B N 1
ATOM 3714 C CA . LYS B 1 132 ? -9.766 -17.422 3.039 1 95.44 132 LYS B CA 1
ATOM 3715 C C . LYS B 1 132 ? -8.672 -18.031 3.914 1 95.44 132 LYS B C 1
ATOM 3717 O O . LYS B 1 132 ? -8.969 -18.703 4.898 1 95.44 132 LYS B O 1
ATOM 3722 N N . LEU B 1 133 ? -7.508 -17.672 3.617 1 95.69 133 LEU B N 1
ATOM 3723 C CA . LEU B 1 133 ? -6.371 -18.234 4.34 1 95.69 133 LEU B CA 1
ATOM 3724 C C . LEU B 1 133 ? -6.262 -17.641 5.734 1 95.69 133 LEU B C 1
ATOM 3726 O O . LEU B 1 133 ? -6.504 -16.438 5.922 1 95.69 133 LEU B O 1
ATOM 3730 N N . ARG B 1 134 ? -5.918 -18.422 6.621 1 93.06 134 ARG B N 1
ATOM 3731 C CA . ARG B 1 134 ? -5.605 -18.031 7.992 1 93.06 134 ARG B CA 1
ATOM 3732 C C . ARG B 1 134 ? -4.18 -18.422 8.367 1 93.06 134 ARG B C 1
ATOM 3734 O O . ARG B 1 134 ? -3.764 -19.562 8.133 1 93.06 134 ARG B O 1
ATOM 3741 N N . VAL B 1 135 ? -3.459 -17.469 8.891 1 91.75 135 VAL B N 1
ATOM 3742 C CA . VAL B 1 135 ? -2.039 -17.703 9.117 1 91.75 135 VAL B CA 1
ATOM 3743 C C . VAL B 1 135 ? -1.714 -17.547 10.602 1 91.75 135 VAL B C 1
ATOM 3745 O O . VAL B 1 135 ? -2.439 -16.875 11.328 1 91.75 135 VAL B O 1
ATOM 3748 N N . ASP B 1 136 ? -0.701 -18.234 10.969 1 85.44 136 ASP B N 1
ATOM 3749 C CA . ASP B 1 136 ? -0.181 -18.141 12.336 1 85.44 136 ASP B CA 1
ATOM 3750 C C . ASP B 1 136 ? 0.848 -17.016 12.453 1 85.44 136 ASP B C 1
ATOM 3752 O O . ASP B 1 136 ? 2.039 -17.281 12.641 1 85.44 136 ASP B O 1
ATOM 3756 N N . TYR B 1 137 ? 0.415 -15.836 12.344 1 75.62 137 TYR B N 1
ATOM 3757 C CA . TYR B 1 137 ? 1.248 -14.633 12.32 1 75.62 137 TYR B CA 1
ATOM 3758 C C . TYR B 1 137 ? 1.905 -14.406 13.68 1 75.62 137 TYR B C 1
ATOM 3760 O O . TYR B 1 137 ? 1.244 -14.484 14.719 1 75.62 137 TYR B O 1
ATOM 3768 N N . PRO B 1 138 ? 3.262 -14.383 13.688 1 61.94 138 PRO B N 1
ATOM 3769 C CA . PRO B 1 138 ? 3.844 -14.055 14.992 1 61.94 138 PRO B CA 1
ATOM 3770 C C . PRO B 1 138 ? 3.367 -12.711 15.531 1 61.94 138 PRO B C 1
ATOM 3772 O O . PRO B 1 138 ? 3.139 -11.773 14.758 1 61.94 138 PRO B O 1
ATOM 3775 N N . LEU B 1 139 ? 2.768 -12.711 16.609 1 56.22 139 LEU B N 1
ATOM 3776 C CA . LEU B 1 139 ? 2.186 -11.508 17.203 1 56.22 139 LEU B CA 1
ATOM 3777 C C . LEU B 1 139 ? 3.27 -10.492 17.547 1 56.22 139 LEU B C 1
ATOM 3779 O O . LEU B 1 139 ? 4.375 -10.875 17.938 1 56.22 139 LEU B O 1
ATOM 3783 N N . ALA B 1 140 ? 3.055 -9.32 17.031 1 54.41 140 ALA B N 1
ATOM 3784 C CA . ALA B 1 140 ? 3.877 -8.234 17.547 1 54.41 140 ALA B CA 1
ATOM 3785 C C . ALA B 1 140 ? 3.834 -8.203 19.078 1 54.41 140 ALA B C 1
ATOM 3787 O O . ALA B 1 140 ? 2.879 -8.68 19.688 1 54.41 140 ALA B O 1
ATOM 3788 N N . PRO B 1 141 ? 4.949 -7.84 19.625 1 46.34 141 PRO B N 1
ATOM 3789 C CA . PRO B 1 141 ? 5.035 -7.812 21.094 1 46.34 141 PRO B CA 1
ATOM 3790 C C . PRO B 1 141 ? 3.814 -7.164 21.734 1 46.34 141 PRO B C 1
ATOM 3792 O O . PRO B 1 141 ? 3.477 -7.484 22.891 1 46.34 141 PRO B O 1
ATOM 3795 N N . TRP B 1 142 ? 3.174 -6.316 20.953 1 46.12 142 TRP B N 1
ATOM 3796 C CA . TRP B 1 142 ? 2.107 -5.555 21.609 1 46.12 142 TRP B CA 1
ATOM 3797 C C . TRP B 1 142 ? 0.792 -6.324 21.562 1 46.12 142 TRP B C 1
ATOM 3799 O O . TRP B 1 142 ? -0.207 -5.887 22.141 1 46.12 142 TRP B O 1
ATOM 3809 N N . HIS B 1 143 ? 0.92 -7.359 20.797 1 50.34 143 HIS B N 1
ATOM 3810 C CA . HIS B 1 143 ? -0.319 -8.125 20.781 1 50.34 143 HIS B CA 1
ATOM 3811 C C . HIS B 1 143 ? -0.449 -9 22.031 1 50.34 143 HIS B C 1
ATOM 3813 O O . HIS B 1 143 ? 0.445 -9.789 22.344 1 50.34 143 HIS B O 1
ATOM 3819 N N . LYS B 1 144 ? -1.371 -8.648 22.859 1 47.75 144 LYS B N 1
ATOM 3820 C CA . LYS B 1 144 ? -1.58 -9.211 24.188 1 47.75 144 LYS B CA 1
ATOM 3821 C C . LYS B 1 144 ? -1.889 -10.703 24.109 1 47.75 144 LYS B C 1
ATOM 3823 O O . LYS B 1 144 ? -1.479 -11.477 24.984 1 47.75 144 LYS B O 1
ATOM 3828 N N . TYR B 1 145 ? -2.695 -11.141 23.203 1 51.19 145 TYR B N 1
ATOM 3829 C CA . TYR B 1 145 ? -3.203 -12.508 23.297 1 51.19 145 TYR B CA 1
ATOM 3830 C C . TYR B 1 145 ? -2.895 -13.289 22.031 1 51.19 145 TYR B C 1
ATOM 3832 O O . TYR B 1 145 ? -3.039 -12.773 20.922 1 51.19 145 TYR B O 1
ATOM 3840 N N . PRO B 1 146 ? -2.068 -14.32 22.312 1 53.06 146 PRO B N 1
ATOM 3841 C CA . PRO B 1 146 ? -1.955 -15.203 21.141 1 53.06 146 PRO B CA 1
ATOM 3842 C C . PRO B 1 146 ? -3.307 -15.516 20.5 1 53.06 146 PRO B C 1
ATOM 3844 O O . PRO B 1 146 ? -4.305 -15.672 21.219 1 53.06 146 PRO B O 1
ATOM 3847 N N . ARG B 1 147 ? -3.383 -15.172 19.281 1 61.97 147 ARG B N 1
ATOM 3848 C CA . ARG B 1 147 ? -4.652 -15.516 18.656 1 61.97 147 ARG B CA 1
ATOM 3849 C C . ARG B 1 147 ? -4.785 -17.031 18.469 1 61.97 147 ARG B C 1
ATOM 3851 O O . ARG B 1 147 ? -3.961 -17.641 17.797 1 61.97 147 ARG B O 1
ATOM 3858 N N . GLU B 1 148 ? -5.625 -17.734 19.219 1 66.75 148 GLU B N 1
ATOM 3859 C CA . GLU B 1 148 ? -5.828 -19.188 19.266 1 66.75 148 GLU B CA 1
ATOM 3860 C C . GLU B 1 148 ? -6.164 -19.734 17.891 1 66.75 148 GLU B C 1
ATOM 3862 O O . GLU B 1 148 ? -5.836 -20.875 17.562 1 66.75 148 GLU B O 1
ATOM 3867 N N . ASN B 1 149 ? -6.645 -18.922 16.938 1 80.19 149 ASN B N 1
ATOM 3868 C CA . ASN B 1 149 ? -7.133 -19.484 15.68 1 80.19 149 ASN B CA 1
ATOM 3869 C C . ASN B 1 149 ? -6.512 -18.781 14.477 1 80.19 149 ASN B C 1
ATOM 3871 O O . ASN B 1 149 ? -7.109 -18.75 13.398 1 80.19 149 ASN B O 1
ATOM 3875 N N . GLY B 1 150 ? -5.289 -18.234 14.711 1 85.62 150 GLY B N 1
ATOM 3876 C CA . GLY B 1 150 ? -4.664 -17.547 13.602 1 85.62 150 GLY B CA 1
ATOM 3877 C C . GLY B 1 150 ? -5.398 -16.281 13.195 1 85.62 150 GLY B C 1
ATOM 3878 O O . GLY B 1 150 ? -6.312 -15.836 13.891 1 85.62 150 GLY B O 1
ATOM 3879 N N . ILE B 1 151 ? -4.918 -15.648 12.188 1 86.31 151 ILE B N 1
ATOM 3880 C CA . ILE B 1 151 ? -5.539 -14.422 11.695 1 86.31 151 ILE B CA 1
ATOM 3881 C C . ILE B 1 151 ? -5.781 -14.523 10.195 1 86.31 151 ILE B C 1
ATOM 3883 O O . ILE B 1 151 ? -4.941 -15.055 9.461 1 86.31 151 ILE B O 1
ATOM 3887 N N . TYR B 1 152 ? -6.906 -14.039 9.82 1 91 152 TYR B N 1
ATOM 3888 C CA . TYR B 1 152 ? -7.176 -13.977 8.391 1 91 152 TYR B CA 1
ATOM 3889 C C . TYR B 1 152 ? -6.152 -13.094 7.684 1 91 152 TYR B C 1
ATOM 3891 O O . TYR B 1 152 ? -5.777 -12.031 8.188 1 91 152 TYR B O 1
ATOM 3899 N N . LEU B 1 153 ? -5.758 -13.562 6.602 1 92.38 153 LEU B N 1
ATOM 3900 C CA . LEU B 1 153 ? -4.832 -12.773 5.793 1 92.38 153 LEU B CA 1
ATOM 3901 C C . LEU B 1 153 ? -5.48 -11.469 5.34 1 92.38 153 LEU B C 1
ATOM 3903 O O . LEU B 1 153 ? -6.645 -11.461 4.938 1 92.38 153 LEU B O 1
ATOM 3907 N N . THR B 1 154 ? -4.672 -10.438 5.395 1 93.56 154 THR B N 1
ATOM 3908 C CA . THR B 1 154 ? -5.113 -9.133 4.914 1 93.56 154 THR B CA 1
ATOM 3909 C C . THR B 1 154 ? -4.383 -8.758 3.627 1 93.56 154 THR B C 1
ATOM 3911 O O . THR B 1 154 ? -3.646 -9.57 3.064 1 93.56 154 THR B O 1
ATOM 3914 N N . ASP B 1 155 ? -4.613 -7.543 3.146 1 95.94 155 ASP B N 1
ATOM 3915 C CA . ASP B 1 155 ? -4.004 -7.102 1.896 1 95.94 155 ASP B CA 1
ATOM 3916 C C . ASP B 1 155 ? -2.666 -6.414 2.152 1 95.94 155 ASP B C 1
ATOM 3918 O O . ASP B 1 155 ? -2.107 -5.777 1.256 1 95.94 155 ASP B O 1
ATOM 3922 N N . VAL B 1 156 ? -2.148 -6.531 3.311 1 95.31 156 VAL B N 1
ATOM 3923 C CA . VAL B 1 156 ? -0.778 -6.133 3.613 1 95.31 156 VAL B CA 1
ATOM 3924 C C . VAL B 1 156 ? 0.041 -7.359 4.012 1 95.31 156 VAL B C 1
ATOM 3926 O O . VAL B 1 156 ? -0.208 -7.969 5.051 1 95.31 156 VAL B O 1
ATOM 3929 N N . TRP B 1 157 ? 0.976 -7.711 3.184 1 95.19 157 TRP B N 1
ATOM 3930 C CA . TRP B 1 157 ? 1.827 -8.883 3.393 1 95.19 157 TRP B CA 1
ATOM 3931 C C . TRP B 1 157 ? 3.221 -8.461 3.848 1 95.19 157 TRP B C 1
ATOM 3933 O O . TRP B 1 157 ? 4.062 -8.086 3.027 1 95.19 157 TRP B O 1
ATOM 3943 N N . ASP B 1 158 ? 3.496 -8.531 5.094 1 91.12 158 ASP B N 1
ATOM 3944 C CA . ASP B 1 158 ? 4.77 -8.094 5.656 1 91.12 158 ASP B CA 1
ATOM 3945 C C . ASP B 1 158 ? 5.52 -9.258 6.301 1 91.12 158 ASP B C 1
ATOM 3947 O O . ASP B 1 158 ? 6.418 -9.047 7.117 1 91.12 158 ASP B O 1
ATOM 3951 N N . ASP B 1 159 ? 5.168 -10.461 5.969 1 90.06 159 ASP B N 1
ATOM 3952 C CA . ASP B 1 159 ? 5.738 -11.656 6.586 1 90.06 159 ASP B CA 1
ATOM 3953 C C . ASP B 1 159 ? 6.508 -12.484 5.562 1 90.06 159 ASP B C 1
ATOM 3955 O O . ASP B 1 159 ? 6.918 -13.609 5.852 1 90.06 159 ASP B O 1
ATOM 3959 N N . ILE B 1 160 ? 6.629 -11.984 4.34 1 91.38 160 ILE B N 1
ATOM 3960 C CA . ILE B 1 160 ? 7.375 -12.68 3.289 1 91.38 160 ILE B CA 1
ATOM 3961 C C . ILE B 1 160 ? 8.562 -11.82 2.852 1 91.38 160 ILE B C 1
ATOM 3963 O O . ILE B 1 160 ? 8.375 -10.727 2.309 1 91.38 160 ILE B O 1
ATOM 3967 N N . ARG B 1 161 ? 9.672 -12.289 2.994 1 86.75 161 ARG B N 1
ATOM 3968 C CA . ARG B 1 161 ? 10.891 -11.539 2.676 1 86.75 161 ARG B CA 1
ATOM 3969 C C . ARG B 1 161 ? 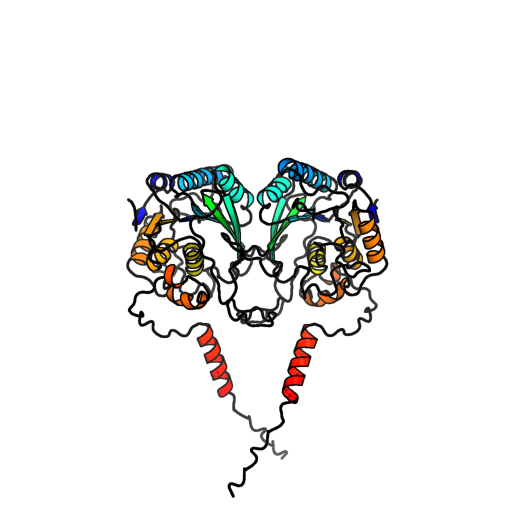11.25 -11.688 1.2 1 86.75 161 ARG B C 1
ATOM 3971 O O . ARG B 1 161 ? 11.094 -12.766 0.62 1 86.75 161 ARG B O 1
ATOM 3978 N N . GLU B 1 162 ? 11.734 -10.594 0.688 1 85.56 162 GLU B N 1
ATOM 3979 C CA . GLU B 1 162 ? 12.312 -10.672 -0.65 1 85.56 162 GLU B CA 1
ATOM 3980 C C . GLU B 1 162 ? 13.617 -11.461 -0.646 1 85.56 162 GLU B C 1
ATOM 3982 O O . GLU B 1 162 ? 14.336 -11.477 0.354 1 85.56 162 GLU B O 1
ATOM 3987 N N . LEU B 1 163 ? 13.938 -12.164 -1.781 1 74.25 163 LEU B N 1
ATOM 3988 C CA . LEU B 1 163 ? 15.133 -12.992 -1.866 1 74.25 163 LEU B CA 1
ATOM 3989 C C . LEU B 1 163 ? 16.375 -12.133 -2.129 1 74.25 163 LEU B C 1
ATOM 3991 O O . LEU B 1 163 ? 17.484 -12.641 -2.168 1 74.25 163 LEU B O 1
ATOM 3995 N N . THR B 1 164 ? 16.406 -10.836 -1.863 1 60.81 164 THR B N 1
ATOM 3996 C CA . THR B 1 164 ? 17.469 -9.914 -2.254 1 60.81 164 THR B CA 1
ATOM 3997 C C . THR B 1 164 ? 18.812 -10.422 -1.774 1 60.81 164 THR B C 1
ATOM 3999 O O . THR B 1 164 ? 18.891 -11.328 -0.938 1 60.81 164 THR B O 1
ATOM 4002 N N . SER B 1 165 ? 19.875 -9.961 -2.514 1 51.34 165 SER B N 1
ATOM 4003 C CA . SER B 1 165 ? 21.281 -10.344 -2.66 1 51.34 165 SER B CA 1
ATOM 4004 C C . SER B 1 165 ? 21.969 -10.453 -1.304 1 51.34 165 SER B C 1
ATOM 4006 O O . SER B 1 165 ? 23.016 -11.086 -1.184 1 51.34 165 SER B O 1
ATOM 4008 N N . GLY B 1 166 ? 21.359 -9.797 -0.354 1 45.56 166 GLY B N 1
ATOM 4009 C CA . GLY B 1 166 ? 22.391 -9.719 0.68 1 45.56 166 GLY B CA 1
ATOM 4010 C C . GLY B 1 166 ? 22.547 -11.016 1.458 1 45.56 166 GLY B C 1
ATOM 4011 O O . GLY B 1 166 ? 22.109 -12.078 1.005 1 45.56 166 GLY B O 1
ATOM 4012 N N . TYR B 1 167 ? 23.266 -11 2.449 1 44.19 167 TYR B N 1
ATOM 4013 C CA . TYR B 1 167 ? 23.641 -12.031 3.412 1 44.19 167 TYR B CA 1
ATOM 4014 C C . TYR B 1 167 ? 22.438 -12.883 3.791 1 44.19 167 TYR B C 1
ATOM 4016 O O . TYR B 1 167 ? 22.578 -14.047 4.184 1 44.19 167 TYR B O 1
ATOM 4024 N N . PHE B 1 168 ? 21.312 -12.352 3.266 1 43.66 168 PHE B N 1
ATOM 4025 C CA . PHE B 1 168 ? 20.172 -13.062 3.838 1 43.66 168 PHE B CA 1
ATOM 4026 C C . PHE B 1 168 ? 19.406 -13.82 2.756 1 43.66 168 PHE B C 1
ATOM 4028 O O . PHE B 1 168 ? 18.312 -14.32 2.998 1 43.66 168 PHE B O 1
ATOM 4035 N N . ALA B 1 169 ? 20.016 -13.695 1.502 1 52.91 169 ALA B N 1
ATOM 4036 C CA . ALA B 1 169 ? 19.297 -14.375 0.421 1 52.91 169 ALA B CA 1
ATOM 4037 C C . ALA B 1 169 ? 19.375 -15.891 0.57 1 52.91 169 ALA B C 1
ATOM 4039 O O . ALA B 1 169 ? 20.469 -16.453 0.599 1 52.91 169 ALA B O 1
ATOM 4040 N N . GLY B 1 170 ? 19.219 -16.359 1.625 1 55.62 170 GLY B N 1
ATOM 4041 C CA . GLY B 1 170 ? 19.234 -17.797 1.892 1 55.62 170 GLY B CA 1
ATOM 4042 C C . GLY B 1 170 ? 19.531 -18.625 0.657 1 55.62 170 GLY B C 1
ATOM 4043 O O . GLY B 1 170 ? 20.156 -18.141 -0.289 1 55.62 170 GLY B O 1
ATOM 4044 N N . ASP B 1 171 ? 19.219 -19.859 0.621 1 63.91 171 ASP B N 1
ATOM 4045 C CA . ASP B 1 171 ? 19.5 -20.859 -0.404 1 63.91 171 ASP B CA 1
ATOM 4046 C C . ASP B 1 171 ? 18.453 -20.828 -1.513 1 63.91 171 ASP B C 1
ATOM 4048 O O . ASP B 1 171 ? 18.578 -21.562 -2.504 1 63.91 171 ASP B O 1
ATOM 4052 N N . GLU B 1 172 ? 17.625 -19.859 -1.444 1 74.06 172 GLU B N 1
ATOM 4053 C CA . GLU B 1 172 ? 16.516 -19.906 -2.383 1 74.06 172 GLU B CA 1
ATOM 4054 C C . GLU B 1 172 ? 16.891 -19.266 -3.719 1 74.06 172 GLU B C 1
ATOM 4056 O O . GLU B 1 172 ? 16.516 -19.766 -4.777 1 74.06 172 GLU B O 1
ATOM 4061 N N . PRO B 1 173 ? 17.625 -18.172 -3.646 1 71.56 173 PRO B N 1
ATOM 4062 C CA . PRO B 1 173 ? 17.984 -17.625 -4.949 1 71.56 173 PRO B CA 1
ATOM 4063 C C . PRO B 1 173 ? 18.766 -18.609 -5.816 1 71.56 173 PRO B C 1
ATOM 4065 O O . PRO B 1 173 ? 19.625 -19.328 -5.312 1 71.56 173 PRO B O 1
ATOM 4068 N N . LEU B 1 174 ? 18.406 -18.688 -7.098 1 72.81 174 LEU B N 1
ATOM 4069 C CA . LEU B 1 174 ? 19.109 -19.562 -8.023 1 72.81 174 LEU B CA 1
ATOM 4070 C C . LEU B 1 174 ? 20.469 -18.984 -8.414 1 72.81 174 LEU B C 1
ATOM 4072 O O . LEU B 1 174 ? 20.562 -17.781 -8.656 1 72.81 174 LEU B O 1
ATOM 4076 N N . ARG B 1 175 ? 21.391 -19.766 -8.25 1 69.31 175 ARG B N 1
ATOM 4077 C CA . ARG B 1 175 ? 22.75 -19.375 -8.594 1 69.31 175 ARG B CA 1
ATOM 4078 C C . ARG B 1 175 ? 23.344 -20.266 -9.68 1 69.31 175 ARG B C 1
ATOM 4080 O O . ARG B 1 175 ? 22.984 -21.438 -9.781 1 69.31 175 ARG B O 1
ATOM 4087 N N . ASP B 1 176 ? 24.016 -19.688 -10.57 1 65.5 176 ASP B N 1
ATOM 4088 C CA . ASP B 1 176 ? 24.688 -20.484 -11.594 1 65.5 176 ASP B CA 1
ATOM 4089 C C . ASP B 1 176 ? 25.906 -21.203 -11.016 1 65.5 176 ASP B C 1
ATOM 4091 O O . ASP B 1 176 ? 26.109 -21.203 -9.797 1 65.5 176 ASP B O 1
ATOM 4095 N N . GLU B 1 177 ? 26.562 -21.922 -11.906 1 65.62 177 GLU B N 1
ATOM 4096 C CA . GLU B 1 177 ? 27.703 -22.734 -11.5 1 65.62 177 GLU B CA 1
ATOM 4097 C C . GLU B 1 177 ? 28.781 -21.891 -10.836 1 65.62 177 GLU B C 1
ATOM 4099 O O . GLU B 1 177 ? 29.562 -22.391 -10.023 1 65.62 177 GLU B O 1
ATOM 4104 N N . SER B 1 178 ? 28.766 -20.609 -11.141 1 66.88 178 SER B N 1
ATOM 4105 C CA . SER B 1 178 ? 29.766 -19.688 -10.586 1 66.88 178 SER B CA 1
ATOM 4106 C C . SER B 1 178 ? 29.281 -19.062 -9.289 1 66.88 178 SER B C 1
ATOM 4108 O O . SER B 1 178 ? 30.016 -18.297 -8.656 1 66.88 178 SER B O 1
ATOM 4110 N N . GLY B 1 179 ? 28.078 -19.469 -8.875 1 65.75 179 GLY B N 1
ATOM 4111 C CA . GLY B 1 179 ? 27.531 -18.953 -7.625 1 65.75 179 GLY B CA 1
ATOM 4112 C C . GLY B 1 179 ? 26.781 -17.656 -7.789 1 65.75 179 GLY B C 1
ATOM 4113 O O . GLY B 1 179 ? 26.25 -17.109 -6.82 1 65.75 179 GLY B O 1
ATOM 4114 N N . LYS B 1 180 ? 26.844 -17.141 -8.969 1 65.25 180 LYS B N 1
ATOM 4115 C CA . LYS B 1 180 ? 26.172 -15.875 -9.219 1 65.25 180 LYS B CA 1
ATOM 4116 C C . LYS B 1 180 ? 24.656 -16.078 -9.398 1 65.25 180 LYS B C 1
ATOM 4118 O O . LYS B 1 180 ? 24.234 -17.094 -9.961 1 65.25 180 LYS B O 1
ATOM 4123 N N . ARG B 1 181 ? 24.016 -15.102 -8.914 1 66.88 181 ARG B N 1
ATOM 4124 C CA . ARG B 1 181 ? 22.578 -15.18 -9.062 1 66.88 181 ARG B CA 1
ATOM 4125 C C . ARG B 1 181 ? 22.172 -15.211 -10.531 1 66.88 181 ARG B C 1
ATOM 4127 O O . ARG B 1 181 ? 22.688 -14.43 -11.336 1 66.88 181 ARG B O 1
ATOM 4134 N N . ILE B 1 182 ? 21.328 -16.141 -10.797 1 60.28 182 ILE B N 1
ATOM 4135 C CA . ILE B 1 182 ? 20.859 -16.297 -12.172 1 60.28 182 ILE B CA 1
ATOM 4136 C C . ILE B 1 182 ? 19.906 -15.172 -12.523 1 60.28 182 ILE B C 1
ATOM 4138 O O . ILE B 1 182 ? 19.938 -14.656 -13.648 1 60.28 182 ILE B O 1
ATOM 4142 N N . HIS B 1 183 ? 19.078 -14.828 -11.562 1 66.56 183 HIS B N 1
ATOM 4143 C CA . HIS B 1 183 ? 18.078 -13.789 -11.758 1 66.56 183 HIS B CA 1
ATOM 4144 C C . HIS B 1 183 ? 18.016 -12.844 -10.555 1 66.56 183 HIS B C 1
ATOM 4146 O O . HIS B 1 183 ? 17.938 -13.297 -9.414 1 66.56 183 HIS B O 1
ATOM 4152 N N . LEU B 1 184 ? 18.047 -11.641 -10.891 1 60.62 184 LEU B N 1
ATOM 4153 C CA . LEU B 1 184 ? 18.141 -10.625 -9.844 1 60.62 184 LEU B CA 1
ATOM 4154 C C . LEU B 1 184 ? 16.797 -10.469 -9.117 1 60.62 184 LEU B C 1
ATOM 4156 O O . LEU B 1 184 ? 16.766 -10.109 -7.941 1 60.62 184 LEU B O 1
ATOM 4160 N N . GLN B 1 185 ? 15.703 -1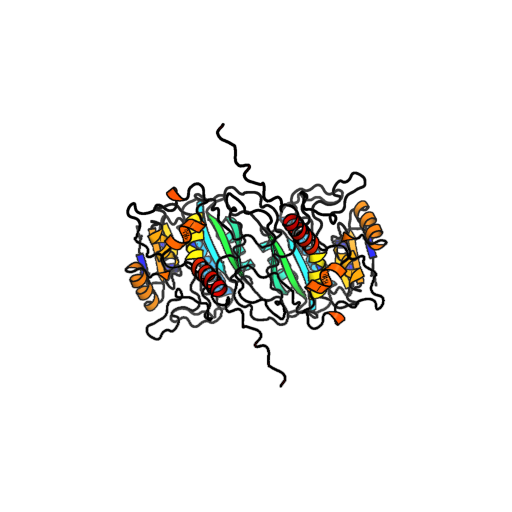0.891 -9.734 1 72.62 185 GLN B N 1
ATOM 4161 C CA . GLN B 1 185 ? 14.406 -10.578 -9.141 1 72.62 185 GLN B CA 1
ATOM 4162 C C . GLN B 1 185 ? 13.539 -11.828 -9.031 1 72.62 185 GLN B C 1
ATOM 4164 O O . GLN B 1 185 ? 12.406 -11.844 -9.531 1 72.62 185 GLN B O 1
ATOM 4169 N N . GLN B 1 186 ? 14.023 -12.773 -8.406 1 82 186 GLN B N 1
ATOM 4170 C CA . GLN B 1 186 ? 13.266 -14.008 -8.195 1 82 186 GLN B CA 1
ATOM 4171 C C . GLN B 1 186 ? 12.227 -13.828 -7.094 1 82 186 GLN B C 1
ATOM 4173 O O . GLN B 1 186 ? 12.547 -13.359 -5.996 1 82 186 GLN B O 1
ATOM 4178 N N . SER B 1 187 ? 10.992 -14.125 -7.418 1 91.44 187 SER B N 1
ATOM 4179 C CA . SER B 1 187 ? 9.945 -14.102 -6.398 1 91.44 187 SER B CA 1
ATOM 4180 C C . SER B 1 187 ? 10.094 -15.281 -5.438 1 91.44 187 SER B C 1
ATOM 4182 O O . SER B 1 187 ? 10.391 -16.391 -5.855 1 91.44 187 SER B O 1
ATOM 4184 N N . PRO B 1 188 ? 9.875 -15.094 -4.164 1 93.31 188 PRO B N 1
ATOM 4185 C CA . PRO B 1 188 ? 9.984 -16.188 -3.193 1 93.31 188 PRO B CA 1
ATOM 4186 C C . PRO B 1 188 ? 8.891 -17.234 -3.361 1 93.31 188 PRO B C 1
ATOM 4188 O O . PRO B 1 188 ? 7.762 -16.906 -3.738 1 93.31 188 PRO B O 1
ATOM 4191 N N . VAL B 1 189 ? 9.219 -18.406 -2.998 1 95.5 189 VAL B N 1
ATOM 4192 C CA . VAL B 1 189 ? 8.289 -19.531 -3.021 1 95.5 189 VAL B CA 1
ATOM 4193 C C . VAL B 1 189 ? 7.074 -19.219 -2.15 1 95.5 189 VAL B C 1
ATOM 4195 O O . VAL B 1 189 ? 5.938 -19.469 -2.547 1 95.5 189 VAL B O 1
ATOM 4198 N N . ALA B 1 190 ? 7.27 -18.578 -1.025 1 96.12 190 ALA B N 1
ATOM 4199 C CA . ALA B 1 190 ? 6.203 -18.266 -0.078 1 96.12 190 ALA B CA 1
ATOM 4200 C C . ALA B 1 190 ? 5.18 -17.312 -0.701 1 96.12 190 ALA B C 1
ATOM 4202 O O . ALA B 1 190 ? 3.986 -17.406 -0.41 1 96.12 190 ALA B O 1
ATOM 4203 N N . LEU B 1 191 ? 5.637 -16.438 -1.488 1 97 191 LEU B N 1
ATOM 4204 C CA . LEU B 1 191 ? 4.754 -15.469 -2.137 1 97 191 LEU B CA 1
ATOM 4205 C C . LEU B 1 191 ? 3.801 -16.172 -3.1 1 97 191 LEU B C 1
ATOM 4207 O O . LEU B 1 191 ? 2.588 -15.969 -3.035 1 97 191 LEU B O 1
ATOM 4211 N N . LEU B 1 192 ? 4.355 -16.984 -3.98 1 98.38 192 LEU B N 1
ATOM 4212 C CA . LEU B 1 192 ? 3.537 -17.672 -4.977 1 98.38 192 LEU B CA 1
ATOM 4213 C C . LEU B 1 192 ? 2.65 -18.719 -4.316 1 98.38 192 LEU B C 1
ATOM 4215 O O . LEU B 1 192 ? 1.532 -18.969 -4.773 1 98.38 192 LEU B O 1
ATOM 4219 N N . LEU B 1 193 ? 3.199 -19.359 -3.275 1 98.5 193 LEU B N 1
ATOM 4220 C CA . LEU B 1 193 ? 2.383 -20.297 -2.498 1 98.5 193 LEU B CA 1
ATOM 4221 C C . LEU B 1 193 ? 1.104 -19.609 -2.014 1 98.5 193 LEU B C 1
ATOM 4223 O O . LEU B 1 193 ? 0.006 -20.141 -2.211 1 98.5 193 LEU B O 1
ATOM 4227 N N . ARG B 1 194 ? 1.206 -18.469 -1.436 1 98.56 194 ARG B N 1
ATOM 4228 C CA . ARG B 1 194 ? 0.069 -17.719 -0.903 1 98.56 194 ARG B CA 1
ATOM 4229 C C . ARG B 1 194 ? -0.915 -17.359 -2.01 1 98.56 194 ARG B C 1
ATOM 4231 O O . ARG B 1 194 ? -2.125 -17.516 -1.851 1 98.56 194 ARG B O 1
ATOM 4238 N N . ILE B 1 195 ? -0.401 -16.875 -3.086 1 98.88 195 ILE B N 1
ATOM 4239 C CA . ILE B 1 195 ? -1.23 -16.422 -4.195 1 98.88 195 ILE B CA 1
ATOM 4240 C C . ILE B 1 195 ? -2.012 -17.609 -4.773 1 98.88 195 ILE B C 1
ATOM 4242 O O . ILE B 1 195 ? -3.229 -17.516 -4.953 1 98.88 195 ILE B O 1
ATOM 4246 N N . ILE B 1 196 ? -1.347 -18.688 -5.043 1 98.88 196 ILE B N 1
ATOM 4247 C CA . ILE B 1 196 ? -1.98 -19.844 -5.676 1 98.88 196 ILE B CA 1
ATOM 4248 C C . ILE B 1 196 ? -2.979 -20.484 -4.711 1 98.88 196 ILE B C 1
ATOM 4250 O O . ILE B 1 196 ? -4.086 -20.844 -5.105 1 98.88 196 ILE B O 1
ATOM 4254 N N . LEU B 1 197 ? -2.658 -20.578 -3.42 1 98.69 197 LEU B N 1
ATOM 4255 C CA . LEU B 1 197 ? -3.586 -21.109 -2.426 1 98.69 197 LEU B CA 1
ATOM 4256 C C . LEU B 1 197 ? -4.84 -20.234 -2.338 1 98.69 197 LEU B C 1
ATOM 4258 O O . LEU B 1 197 ? -5.941 -20.75 -2.154 1 98.69 197 LEU B O 1
ATOM 4262 N N . SER B 1 198 ? -4.707 -19.016 -2.475 1 98.5 198 SER B N 1
ATOM 4263 C CA . SER B 1 198 ? -5.809 -18.078 -2.264 1 98.5 198 SER B CA 1
ATOM 4264 C C . SER B 1 198 ? -6.809 -18.125 -3.41 1 98.5 198 SER B C 1
ATOM 4266 O O . SER B 1 198 ? -8.016 -17.984 -3.195 1 98.5 198 SER B O 1
ATOM 4268 N N . SER B 1 199 ? -6.301 -18.453 -4.648 1 98.75 199 SER B N 1
ATOM 4269 C CA . SER B 1 199 ? -7.156 -18.109 -5.781 1 98.75 199 SER B CA 1
ATOM 4270 C C . SER B 1 199 ? -7.363 -19.312 -6.695 1 98.75 199 SER B C 1
ATOM 4272 O O . SER B 1 199 ? -7.852 -19.172 -7.82 1 98.75 199 SER B O 1
ATOM 4274 N N . THR B 1 200 ? -6.922 -20.516 -6.281 1 98.75 200 THR B N 1
ATOM 4275 C CA . THR B 1 200 ? -7.094 -21.688 -7.141 1 98.75 200 THR B CA 1
ATOM 4276 C C . THR B 1 200 ? -7.465 -22.922 -6.316 1 98.75 200 THR B C 1
ATOM 4278 O O . THR B 1 200 ? -7.41 -22.891 -5.086 1 98.75 200 THR B O 1
ATOM 4281 N N . MET B 1 201 ? -7.902 -23.906 -6.965 1 98.69 201 MET B N 1
ATOM 4282 C CA . MET B 1 201 ? -8.117 -25.266 -6.484 1 98.69 201 MET B CA 1
ATOM 4283 C C . MET B 1 201 ? -7.223 -26.25 -7.23 1 98.69 201 MET B C 1
ATOM 4285 O O . MET B 1 201 ? -6.785 -25.969 -8.352 1 98.69 201 MET B O 1
ATOM 4289 N N . PRO B 1 202 ? -6.914 -27.406 -6.52 1 98.62 202 PRO B N 1
ATOM 4290 C CA . PRO B 1 202 ? -6.203 -28.438 -7.285 1 98.62 202 PRO B CA 1
ATOM 4291 C C . PRO B 1 202 ? -6.859 -28.719 -8.633 1 98.62 202 PRO B C 1
ATOM 4293 O O . PRO B 1 202 ? -8.094 -28.781 -8.727 1 98.62 202 PRO B O 1
ATOM 4296 N N . GLY B 1 203 ? -6.031 -28.812 -9.68 1 98.44 203 GLY B N 1
ATOM 4297 C CA . GLY B 1 203 ? -6.539 -29.078 -11.016 1 98.44 203 GLY B CA 1
ATOM 4298 C C . GLY B 1 203 ? -6.668 -27.828 -11.859 1 98.44 203 GLY B C 1
ATOM 4299 O O . GLY B 1 203 ? -6.77 -27.906 -13.086 1 98.44 203 GLY B O 1
ATOM 4300 N N . ASP B 1 204 ? -6.668 -26.641 -11.242 1 98.81 204 ASP B N 1
ATOM 4301 C CA . ASP B 1 204 ? -6.773 -25.375 -11.969 1 98.81 204 ASP B CA 1
ATOM 4302 C C . ASP B 1 204 ? -5.504 -25.094 -12.773 1 98.81 204 ASP B C 1
ATOM 4304 O O . ASP B 1 204 ? -4.43 -25.594 -12.43 1 98.81 204 ASP B O 1
ATOM 4308 N N . LEU B 1 205 ? -5.598 -24.25 -13.773 1 98.88 205 LEU B N 1
ATOM 4309 C CA . LEU B 1 205 ? -4.469 -23.906 -14.625 1 98.88 205 LEU B CA 1
ATOM 4310 C C . LEU B 1 205 ? -3.9 -22.547 -14.227 1 98.88 205 LEU B C 1
ATOM 4312 O O . LEU B 1 205 ? -4.617 -21.531 -14.227 1 98.88 205 LEU B O 1
ATOM 4316 N N . VAL B 1 206 ? -2.621 -22.516 -13.914 1 98.94 206 VAL B N 1
ATOM 4317 C CA . VAL B 1 206 ? -1.896 -21.297 -13.531 1 98.94 206 VAL B CA 1
ATOM 4318 C C . VAL B 1 206 ? -0.978 -20.875 -14.672 1 98.94 206 VAL B C 1
ATOM 4320 O O . VAL B 1 206 ? -0.2 -21.672 -15.195 1 98.94 206 VAL B O 1
ATOM 4323 N N . LEU B 1 207 ? -1.057 -19.594 -15.023 1 98.94 207 LEU B N 1
ATOM 4324 C CA . LEU B 1 207 ? -0.242 -19.031 -16.094 1 98.94 207 LEU B CA 1
ATOM 4325 C C . LEU B 1 207 ? 0.789 -18.047 -15.547 1 98.94 207 LEU B C 1
ATOM 4327 O O . LEU B 1 207 ? 0.458 -17.188 -14.734 1 98.94 207 LEU B O 1
ATOM 4331 N N . ASP B 1 208 ? 2.004 -18.219 -15.977 1 98.81 208 ASP B N 1
ATOM 4332 C CA . ASP B 1 208 ? 3.066 -17.234 -15.789 1 98.81 208 ASP B CA 1
ATOM 4333 C C . ASP B 1 208 ? 3.678 -16.812 -17.125 1 98.81 208 ASP B C 1
ATOM 4335 O O . ASP B 1 208 ? 4.523 -17.531 -17.672 1 98.81 208 ASP B O 1
ATOM 4339 N N . PRO B 1 209 ? 3.266 -15.695 -17.625 1 98.56 209 PRO B N 1
ATOM 4340 C CA . PRO B 1 209 ? 3.736 -15.305 -18.953 1 98.56 209 PRO B CA 1
ATOM 4341 C C . PRO B 1 209 ? 5.156 -14.742 -18.938 1 98.56 209 PRO B C 1
ATOM 4343 O O . PRO B 1 209 ? 5.723 -14.453 -20 1 98.56 209 PRO B O 1
ATOM 4346 N N . PHE B 1 210 ? 5.699 -14.523 -17.797 1 96.88 210 PHE B N 1
ATOM 4347 C CA . PHE B 1 210 ? 7.074 -14.117 -17.547 1 96.88 210 PHE B CA 1
ATOM 4348 C C . PHE B 1 210 ? 7.738 -15.039 -16.531 1 96.88 210 PHE B C 1
ATOM 4350 O O . PHE B 1 210 ? 8.062 -14.625 -15.422 1 96.88 210 PHE B O 1
ATOM 4357 N N . ALA B 1 211 ? 8.062 -16.203 -16.938 1 96.25 211 ALA B N 1
ATOM 4358 C CA . ALA B 1 211 ? 8.297 -17.312 -16.031 1 96.25 211 ALA B CA 1
ATOM 4359 C C . ALA B 1 211 ? 9.609 -17.125 -15.266 1 96.25 211 ALA B C 1
ATOM 4361 O O . ALA B 1 211 ? 9.75 -17.609 -14.141 1 96.25 211 ALA B O 1
ATOM 4362 N N . GLY B 1 212 ? 10.57 -16.406 -15.938 1 92.31 212 GLY B N 1
ATOM 4363 C CA . GLY B 1 212 ? 11.82 -16.156 -15.234 1 92.31 212 GLY B CA 1
ATOM 4364 C C . GLY B 1 212 ? 12.492 -17.422 -14.727 1 92.31 212 GLY B C 1
ATOM 4365 O O . GLY B 1 212 ? 12.859 -18.297 -15.516 1 92.31 212 GLY B O 1
ATOM 4366 N N . THR B 1 213 ? 12.469 -17.625 -13.375 1 90.94 213 THR B N 1
ATOM 4367 C CA . THR B 1 213 ? 13.133 -18.766 -12.781 1 90.94 213 THR B CA 1
ATOM 4368 C C . THR B 1 213 ? 12.125 -19.875 -12.477 1 90.94 213 THR B C 1
ATOM 4370 O O . THR B 1 213 ? 12.484 -20.922 -11.914 1 90.94 213 THR B O 1
ATOM 4373 N N . GLY B 1 214 ? 10.93 -19.656 -12.703 1 95.75 214 GLY B N 1
ATOM 4374 C CA . GLY B 1 214 ? 9.93 -20.719 -12.719 1 95.75 214 GLY B CA 1
ATOM 4375 C C . GLY B 1 214 ? 9.297 -20.953 -11.359 1 95.75 214 GLY B C 1
ATOM 4376 O O . GLY B 1 214 ? 8.688 -22 -11.133 1 95.75 214 GLY B O 1
ATOM 4377 N N . THR B 1 215 ? 9.422 -20 -10.453 1 95.88 215 THR B N 1
ATOM 4378 C CA . THR B 1 215 ? 8.883 -20.188 -9.109 1 95.88 215 THR B CA 1
ATOM 4379 C C . THR B 1 215 ? 7.391 -20.5 -9.156 1 95.88 215 THR B C 1
ATOM 4381 O O . THR B 1 215 ? 6.918 -21.406 -8.461 1 95.88 215 THR B O 1
ATOM 4384 N N . THR B 1 216 ? 6.688 -19.844 -9.992 1 98.19 216 THR B N 1
ATOM 4385 C CA . THR B 1 216 ? 5.25 -20.047 -10.133 1 98.19 216 THR B CA 1
ATOM 4386 C C . THR B 1 216 ? 4.945 -21.484 -10.523 1 98.19 216 THR B C 1
ATOM 4388 O O . THR B 1 216 ? 4.074 -22.125 -9.93 1 98.19 216 THR B O 1
ATOM 4391 N N . LEU B 1 217 ? 5.648 -22.016 -11.469 1 98.25 217 LEU B N 1
ATOM 4392 C CA . LEU B 1 217 ? 5.406 -23.344 -11.992 1 98.25 217 LEU B CA 1
ATOM 4393 C C . LEU B 1 217 ? 5.738 -24.406 -10.945 1 98.25 217 LEU B C 1
ATOM 4395 O O . LEU B 1 217 ? 4.98 -25.375 -10.773 1 98.25 217 LEU B O 1
ATOM 4399 N N . VAL B 1 218 ? 6.824 -24.219 -10.289 1 97.06 218 VAL B N 1
ATOM 4400 C CA . VAL B 1 218 ? 7.285 -25.156 -9.281 1 97.06 218 VAL B CA 1
ATOM 4401 C C . VAL B 1 218 ? 6.258 -25.266 -8.156 1 97.06 218 VAL B C 1
ATOM 4403 O O . VAL B 1 218 ? 5.91 -26.359 -7.719 1 97.06 218 VAL B O 1
ATOM 4406 N N . VAL B 1 219 ? 5.77 -24.141 -7.719 1 98.06 219 VAL B N 1
ATOM 4407 C CA . VAL B 1 219 ? 4.801 -24.109 -6.629 1 98.06 219 VAL B CA 1
ATOM 4408 C C . VAL B 1 219 ? 3.471 -24.688 -7.102 1 98.06 219 VAL B C 1
ATOM 4410 O O . VAL B 1 219 ? 2.85 -25.484 -6.391 1 98.06 219 VAL B O 1
ATOM 4413 N N . ALA B 1 220 ? 3.025 -24.328 -8.273 1 98.62 220 ALA B N 1
ATOM 4414 C CA . ALA B 1 220 ? 1.78 -24.859 -8.828 1 98.62 220 ALA B CA 1
ATOM 4415 C C . ALA B 1 220 ? 1.81 -26.391 -8.898 1 98.62 220 ALA B C 1
ATOM 4417 O O . ALA B 1 220 ? 0.852 -27.047 -8.492 1 98.62 220 ALA B O 1
ATOM 4418 N N . LYS B 1 221 ? 2.9 -26.906 -9.383 1 97.94 221 LYS B N 1
ATOM 4419 C CA . LYS B 1 221 ? 3.064 -28.359 -9.5 1 97.94 221 LYS B CA 1
ATOM 4420 C C . LYS B 1 221 ? 2.916 -29.047 -8.148 1 97.94 221 LYS B C 1
ATOM 4422 O O . LYS B 1 221 ? 2.182 -30.031 -8.023 1 97.94 221 LYS B O 1
ATOM 4427 N N . GLN B 1 222 ? 3.576 -28.5 -7.18 1 97.25 222 GLN B N 1
ATOM 4428 C CA . GLN B 1 222 ? 3.559 -29.109 -5.852 1 97.25 222 GLN B CA 1
ATOM 4429 C C . GLN B 1 222 ? 2.164 -29.047 -5.238 1 97.25 222 GLN B C 1
ATOM 4431 O O . GLN B 1 222 ? 1.788 -29.906 -4.449 1 97.25 222 GLN B O 1
ATOM 4436 N N . LEU B 1 223 ? 1.374 -28.078 -5.609 1 98.25 223 LEU B N 1
ATOM 4437 C CA . LEU B 1 223 ? 0.025 -27.891 -5.086 1 98.25 223 LEU B CA 1
ATOM 4438 C C . LEU B 1 223 ? -0.996 -28.641 -5.941 1 98.25 223 LEU B C 1
ATOM 4440 O O . LEU B 1 223 ? -2.203 -28.469 -5.758 1 98.25 223 LEU B O 1
ATOM 4444 N N . LYS B 1 224 ? -0.537 -29.375 -6.938 1 97.94 224 LYS B N 1
ATOM 4445 C CA . LYS B 1 224 ? -1.35 -30.203 -7.832 1 97.94 224 LYS B CA 1
ATOM 4446 C C . LYS B 1 224 ? -2.234 -29.328 -8.727 1 97.94 224 LYS B C 1
ATOM 4448 O O . LYS B 1 224 ? -3.398 -29.656 -8.961 1 97.94 224 LYS B O 1
ATOM 4453 N N . ARG B 1 225 ? -1.737 -28.188 -9.039 1 98.56 225 ARG B N 1
ATOM 4454 C CA . ARG B 1 225 ? -2.322 -27.375 -10.109 1 98.56 225 ARG B CA 1
ATOM 4455 C C . ARG B 1 225 ? -1.601 -27.625 -11.43 1 98.56 225 ARG B C 1
ATOM 4457 O O . ARG B 1 225 ? -0.423 -27.984 -11.445 1 98.56 225 ARG B O 1
ATOM 4464 N N . HIS B 1 226 ? -2.326 -27.484 -12.516 1 98.69 226 HIS B N 1
ATOM 4465 C CA . HIS B 1 226 ? -1.67 -27.406 -13.812 1 98.69 226 HIS B CA 1
ATOM 4466 C C . HIS B 1 226 ? -0.99 -26.047 -14 1 98.69 226 HIS B C 1
ATOM 4468 O O . HIS B 1 226 ? -1.347 -25.078 -13.344 1 98.69 226 HIS B O 1
ATOM 4474 N N . TYR B 1 227 ? 0.032 -26.016 -14.891 1 98.75 227 TYR B N 1
ATOM 4475 C CA . TYR B 1 227 ? 0.775 -24.781 -15.078 1 98.75 227 TYR B CA 1
ATOM 4476 C C . TYR B 1 227 ? 1.191 -24.609 -16.531 1 98.75 227 TYR B C 1
ATOM 4478 O O . TYR B 1 227 ? 1.3 -25.578 -17.281 1 98.75 227 TYR B O 1
ATOM 4486 N N . VAL B 1 228 ? 1.331 -23.391 -16.938 1 98.81 228 VAL B N 1
ATOM 4487 C CA . VAL B 1 228 ? 1.976 -23.016 -18.203 1 98.81 228 VAL B CA 1
ATOM 4488 C C . VAL B 1 228 ? 2.848 -21.781 -17.984 1 98.81 228 VAL B C 1
ATOM 4490 O O . VAL B 1 228 ? 2.391 -20.781 -17.422 1 98.81 228 VAL B O 1
ATOM 4493 N N . GLY B 1 229 ? 4.066 -21.859 -18.297 1 98.62 229 GLY B N 1
ATOM 4494 C CA . GLY B 1 229 ? 4.992 -20.75 -18.297 1 98.62 229 GLY B CA 1
ATOM 4495 C C . GLY B 1 229 ? 5.477 -20.375 -19.672 1 98.62 229 GLY B C 1
ATOM 4496 O O . GLY B 1 229 ? 5.629 -21.234 -20.547 1 98.62 229 GLY B O 1
ATOM 4497 N N . ILE B 1 230 ? 5.684 -19.125 -19.891 1 98.5 230 ILE B N 1
ATOM 4498 C CA . ILE B 1 230 ? 6.285 -18.609 -21.125 1 98.5 230 ILE B CA 1
ATOM 4499 C C . ILE B 1 230 ? 7.539 -17.812 -20.797 1 98.5 230 ILE B C 1
ATOM 4501 O O . ILE B 1 230 ? 7.523 -16.969 -19.891 1 98.5 230 ILE B O 1
ATOM 4505 N N . GLU B 1 231 ? 8.555 -18.109 -21.422 1 96.81 231 GLU B N 1
ATOM 4506 C CA . GLU B 1 231 ? 9.836 -17.438 -21.203 1 96.81 231 GLU B CA 1
ATOM 4507 C C . GLU B 1 231 ? 10.594 -17.266 -22.516 1 96.81 231 GLU B C 1
ATOM 4509 O O . GLU B 1 231 ? 10.711 -18.219 -23.312 1 96.81 231 GLU B O 1
ATOM 4514 N N . ILE B 1 232 ? 11.109 -16.094 -22.672 1 95.38 232 ILE B N 1
ATOM 4515 C CA . ILE B 1 232 ? 11.719 -15.734 -23.953 1 95.38 232 ILE B CA 1
ATOM 4516 C C . ILE B 1 232 ? 13.188 -16.156 -23.953 1 95.38 232 ILE B C 1
ATOM 4518 O O . ILE B 1 232 ? 13.773 -16.359 -25.016 1 95.38 232 ILE B O 1
ATOM 4522 N N . ASP B 1 233 ? 13.828 -16.234 -22.828 1 92.88 233 ASP B N 1
ATOM 4523 C CA . ASP B 1 233 ? 15.25 -16.562 -22.703 1 92.88 233 ASP B CA 1
ATOM 4524 C C . ASP B 1 233 ? 15.453 -18.078 -22.609 1 92.88 233 ASP B C 1
ATOM 4526 O O . ASP B 1 233 ? 15.039 -18.703 -21.641 1 92.88 233 ASP B O 1
ATOM 4530 N N . PRO B 1 234 ? 16.156 -18.672 -23.547 1 94.62 234 PRO B N 1
ATOM 4531 C CA . PRO B 1 234 ? 16.359 -20.125 -23.547 1 94.62 234 PRO B CA 1
ATOM 4532 C C . PRO B 1 234 ? 17.094 -20.609 -22.297 1 94.62 234 PRO B C 1
ATOM 4534 O O . PRO B 1 234 ? 16.859 -21.719 -21.844 1 94.62 234 PRO B O 1
ATOM 4537 N N . HIS B 1 235 ? 17.938 -19.797 -21.844 1 91.06 235 HIS B N 1
ATOM 4538 C CA . HIS B 1 235 ? 18.672 -20.188 -20.641 1 91.06 235 HIS B CA 1
ATOM 4539 C C . HIS B 1 235 ? 17.75 -20.375 -19.453 1 91.06 235 HIS B C 1
ATOM 4541 O O . HIS B 1 235 ? 17.844 -21.375 -18.734 1 91.06 235 HIS B O 1
ATOM 4547 N N . TYR B 1 236 ? 16.828 -19.484 -19.266 1 92.19 236 TYR B N 1
ATOM 4548 C CA . TYR B 1 236 ? 15.875 -19.578 -18.172 1 92.19 236 TYR B CA 1
ATOM 4549 C C . TYR B 1 236 ? 14.938 -20.766 -18.359 1 92.19 236 TYR B C 1
ATOM 4551 O O . TYR B 1 236 ? 14.562 -21.422 -17.406 1 92.19 236 TYR B O 1
ATOM 4559 N N . VAL B 1 237 ? 14.625 -21.016 -19.562 1 95.56 237 VAL B N 1
ATOM 4560 C CA . VAL B 1 237 ? 13.766 -22.156 -19.859 1 95.56 237 VAL B CA 1
ATOM 4561 C C . VAL B 1 237 ? 14.43 -23.453 -19.375 1 95.56 237 VAL B C 1
ATOM 4563 O O . VAL B 1 237 ? 13.781 -24.297 -18.75 1 95.56 237 VAL B O 1
ATOM 4566 N N . GLU B 1 238 ? 15.703 -23.547 -19.656 1 93.94 238 GLU B N 1
ATOM 4567 C CA . GLU B 1 238 ? 16.438 -24.734 -19.234 1 93.94 238 GLU B CA 1
ATOM 4568 C C . GLU B 1 238 ? 16.5 -24.844 -17.719 1 93.94 238 GLU B C 1
ATOM 4570 O O . GLU B 1 238 ? 16.359 -25.938 -17.156 1 93.94 238 GLU B O 1
ATOM 4575 N N . VAL B 1 239 ? 16.719 -23.719 -17.109 1 91.06 239 VAL B N 1
ATOM 4576 C CA . VAL B 1 239 ? 16.766 -23.672 -15.648 1 91.06 239 VAL B CA 1
ATOM 4577 C C . VAL B 1 239 ? 15.438 -24.141 -15.062 1 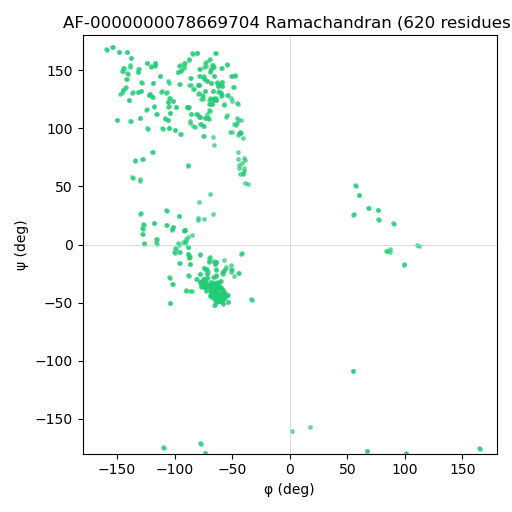91.06 239 VAL B C 1
ATOM 4579 O O . VAL B 1 239 ? 15.406 -24.938 -14.117 1 91.06 239 VAL B O 1
ATOM 4582 N N . ILE B 1 240 ? 14.391 -23.734 -15.625 1 95.25 240 ILE B N 1
ATOM 4583 C CA . ILE B 1 240 ? 13.047 -24.062 -15.148 1 95.25 240 ILE B CA 1
ATOM 4584 C C . ILE B 1 240 ? 12.781 -25.547 -15.336 1 95.25 240 ILE B C 1
ATOM 4586 O O . ILE B 1 240 ? 12.266 -26.219 -14.438 1 95.25 240 ILE B O 1
ATOM 4590 N N . LYS B 1 241 ? 13.133 -26.062 -16.484 1 95.62 241 LYS B N 1
ATOM 4591 C CA . LYS B 1 241 ? 12.938 -27.469 -16.766 1 95.62 241 LYS B CA 1
ATOM 4592 C C . LYS B 1 241 ? 13.656 -28.344 -15.734 1 95.62 241 LYS B C 1
ATOM 4594 O O . LYS B 1 241 ? 13.094 -29.312 -15.227 1 95.62 241 LYS B O 1
ATOM 4599 N N . LYS B 1 242 ? 14.82 -27.984 -15.477 1 92.94 242 LYS B N 1
ATOM 4600 C CA . LYS B 1 242 ? 15.602 -28.703 -14.484 1 92.94 242 LYS B CA 1
ATOM 4601 C C . LYS B 1 242 ? 14.953 -28.625 -13.109 1 92.94 242 LYS B C 1
ATOM 4603 O O . LYS B 1 242 ? 14.859 -29.641 -12.398 1 92.94 242 LYS B O 1
ATOM 4608 N N . ARG B 1 243 ? 14.562 -27.406 -12.781 1 91.06 243 ARG B N 1
ATOM 4609 C CA . ARG B 1 243 ? 13.922 -27.156 -11.492 1 91.06 243 ARG B CA 1
ATOM 4610 C C . ARG B 1 243 ? 12.641 -27.969 -11.352 1 91.06 243 ARG B C 1
ATOM 4612 O O . ARG B 1 243 ? 12.336 -28.484 -10.273 1 91.06 243 ARG B O 1
ATOM 4619 N N . LEU B 1 244 ? 11.906 -28.125 -12.414 1 95.19 244 LEU B N 1
ATOM 4620 C CA . LEU B 1 244 ? 10.648 -28.875 -12.414 1 95.19 244 LEU B CA 1
ATOM 4621 C C . LEU B 1 244 ? 10.891 -30.375 -12.352 1 95.19 244 LEU B C 1
ATOM 4623 O O . LEU B 1 244 ? 10.078 -31.109 -11.805 1 95.19 244 LEU B O 1
ATOM 4627 N N . SER B 1 245 ? 12 -30.812 -12.891 1 94.5 245 SER B N 1
ATOM 4628 C CA . SER B 1 245 ? 12.344 -32.219 -12.898 1 94.5 245 SER B CA 1
ATOM 4629 C C . SER B 1 245 ? 12.859 -32.688 -11.539 1 94.5 245 SER B C 1
ATOM 4631 O O . SER B 1 245 ? 12.594 -33.812 -11.117 1 94.5 245 SER B O 1
ATOM 4633 N N . LYS B 1 246 ? 13.609 -31.75 -10.906 1 92.5 246 LYS B N 1
ATOM 4634 C CA . LYS B 1 246 ? 14.164 -32.031 -9.594 1 92.5 246 LYS B CA 1
ATOM 4635 C C . LYS B 1 246 ? 14.047 -30.844 -8.664 1 92.5 246 LYS B C 1
ATOM 4637 O O . LYS B 1 246 ? 14.852 -29.906 -8.742 1 92.5 246 LYS B O 1
ATOM 4642 N N . LEU B 1 247 ? 13.211 -31 -7.836 1 89.5 247 LEU B N 1
ATOM 4643 C CA . LEU B 1 247 ? 12.977 -29.922 -6.895 1 89.5 247 LEU B CA 1
ATOM 4644 C C . LEU B 1 247 ? 14.164 -29.75 -5.949 1 89.5 247 LEU B C 1
ATOM 4646 O O . LEU B 1 247 ? 14.734 -30.734 -5.488 1 89.5 247 LEU B O 1
ATOM 4650 N N . ARG B 1 248 ? 14.484 -28.531 -5.695 1 87.75 248 ARG B N 1
ATOM 4651 C CA . ARG B 1 248 ? 15.484 -28.219 -4.68 1 87.75 248 ARG B CA 1
ATOM 4652 C C . ARG B 1 248 ? 14.852 -28.156 -3.291 1 87.75 248 ARG B C 1
ATOM 4654 O O . ARG B 1 248 ? 13.633 -28.047 -3.162 1 87.75 248 ARG B O 1
ATOM 4661 N N . LYS B 1 249 ? 15.656 -28.188 -2.285 1 87.75 249 LYS B N 1
ATOM 4662 C CA . LYS B 1 249 ? 15.188 -28.078 -0.908 1 87.75 249 LYS B CA 1
ATOM 4663 C C . LYS B 1 249 ? 14.453 -26.75 -0.689 1 87.75 249 LYS B C 1
ATOM 4665 O O . LYS B 1 249 ? 13.414 -26.719 -0.021 1 87.75 249 LYS B O 1
ATOM 4670 N N . ALA B 1 250 ? 14.992 -25.719 -1.293 1 88.19 250 ALA B N 1
ATOM 4671 C CA . ALA B 1 250 ? 14.422 -24.391 -1.123 1 88.19 250 ALA B CA 1
ATOM 4672 C C . ALA B 1 250 ? 13.07 -24.281 -1.818 1 88.19 250 ALA B C 1
ATOM 4674 O O . ALA B 1 250 ? 12.305 -23.344 -1.559 1 88.19 250 ALA B O 1
ATOM 4675 N N . ASP B 1 251 ? 12.789 -25.219 -2.654 1 92.31 251 ASP B N 1
ATOM 4676 C CA . ASP B 1 251 ? 11.531 -25.203 -3.398 1 92.31 251 ASP B CA 1
ATOM 4677 C C . ASP B 1 251 ? 10.414 -25.891 -2.607 1 92.31 251 ASP B C 1
ATOM 4679 O O . ASP B 1 251 ? 9.242 -25.766 -2.957 1 92.31 251 ASP B O 1
ATOM 4683 N N . ASP B 1 252 ? 10.75 -26.578 -1.538 1 93.5 252 ASP B N 1
ATOM 4684 C CA . ASP B 1 252 ? 9.797 -27.406 -0.804 1 93.5 252 ASP B CA 1
ATOM 4685 C C . ASP B 1 252 ? 8.766 -26.547 -0.08 1 93.5 252 ASP B C 1
ATOM 4687 O O . ASP B 1 252 ? 9.094 -25.859 0.891 1 93.5 252 ASP B O 1
ATOM 4691 N N . ILE B 1 253 ? 7.578 -26.672 -0.474 1 95.69 253 ILE B N 1
ATOM 4692 C CA . ILE B 1 253 ? 6.539 -25.812 0.073 1 95.69 253 ILE B CA 1
ATOM 4693 C C . ILE B 1 253 ? 5.98 -26.422 1.356 1 95.69 253 ILE B C 1
ATOM 4695 O O . ILE B 1 253 ? 5.273 -25.75 2.113 1 95.69 253 ILE B O 1
ATOM 4699 N N . SER B 1 254 ? 6.211 -27.656 1.598 1 94.5 254 SER B N 1
ATOM 4700 C CA . SER B 1 254 ? 5.648 -28.328 2.76 1 94.5 254 SER B CA 1
ATOM 4701 C C . SER B 1 254 ? 6.066 -27.641 4.055 1 94.5 254 SER B C 1
ATOM 4703 O O . SER B 1 254 ? 5.359 -27.719 5.062 1 94.5 254 SER B O 1
ATOM 4705 N N . ARG B 1 255 ? 7.168 -26.969 4.008 1 92 255 ARG B N 1
ATOM 4706 C CA . ARG B 1 255 ? 7.68 -26.297 5.199 1 92 255 ARG B CA 1
ATOM 4707 C C . ARG B 1 255 ? 6.742 -25.188 5.641 1 92 255 ARG B C 1
ATOM 4709 O O . ARG B 1 255 ? 6.84 -24.688 6.766 1 92 255 ARG B O 1
ATOM 4716 N N . TYR B 1 256 ? 5.84 -24.812 4.766 1 94.88 256 TYR B N 1
ATOM 4717 C CA . TYR B 1 256 ? 4.945 -23.703 5.074 1 94.88 256 TYR B CA 1
ATOM 4718 C C . TYR B 1 256 ? 3.584 -24.203 5.531 1 94.88 256 TYR B C 1
ATOM 4720 O O . TYR B 1 256 ? 2.717 -23.422 5.91 1 94.88 256 TYR B O 1
ATOM 4728 N N . ARG B 1 257 ? 3.338 -25.406 5.469 1 95.44 257 ARG B N 1
ATOM 4729 C CA . ARG B 1 257 ? 1.993 -25.938 5.688 1 95.44 257 ARG B CA 1
ATOM 4730 C C . ARG B 1 257 ? 1.49 -25.578 7.082 1 95.44 257 ARG B C 1
ATOM 4732 O O . ARG B 1 257 ? 0.326 -25.203 7.254 1 95.44 257 ARG B O 1
ATOM 4739 N N . GLU B 1 258 ? 2.346 -25.719 8.086 1 92.88 258 GLU B N 1
ATOM 4740 C CA . GLU B 1 258 ? 1.964 -25.422 9.461 1 92.88 258 GLU B CA 1
ATOM 4741 C C . GLU B 1 258 ? 1.554 -23.953 9.609 1 92.88 258 GLU B C 1
ATOM 4743 O O . GLU B 1 258 ? 0.678 -23.625 10.414 1 92.88 258 GLU B O 1
ATOM 4748 N N . TYR B 1 259 ? 2.125 -23.156 8.859 1 93.62 259 TYR B N 1
ATOM 4749 C CA . TYR B 1 259 ? 1.835 -21.734 8.898 1 93.62 259 TYR B CA 1
ATOM 4750 C C . TYR B 1 259 ? 0.39 -21.453 8.5 1 93.62 259 TYR B C 1
ATOM 4752 O O . TYR B 1 259 ? -0.219 -20.5 8.977 1 93.62 259 TYR B O 1
ATOM 4760 N N . TYR B 1 260 ? -0.195 -22.312 7.723 1 95.81 260 TYR B N 1
ATOM 4761 C CA . TYR B 1 260 ? -1.548 -22.125 7.215 1 95.81 260 TYR B CA 1
ATOM 4762 C C . TYR B 1 260 ? -2.527 -23.062 7.895 1 95.81 260 TYR B C 1
ATOM 4764 O O . TYR B 1 260 ? -3.662 -23.234 7.438 1 95.81 260 TYR B O 1
ATOM 4772 N N . ARG B 1 261 ? -2.152 -23.625 8.992 1 94 261 ARG B N 1
ATOM 4773 C CA . ARG B 1 261 ? -2.885 -24.734 9.617 1 94 261 ARG B CA 1
ATOM 4774 C C . ARG B 1 261 ? -4.277 -24.281 10.047 1 94 261 ARG B C 1
ATOM 4776 O O . ARG B 1 261 ? -5.18 -25.109 10.195 1 94 261 ARG B O 1
ATOM 4783 N N . PHE B 1 262 ? -4.492 -23.016 10.234 1 93.19 262 PHE B N 1
ATOM 4784 C CA . PHE B 1 262 ? -5.773 -22.531 10.734 1 93.19 262 PHE B CA 1
ATOM 4785 C C . PHE B 1 262 ? -6.742 -22.281 9.586 1 93.19 262 PHE B C 1
ATOM 4787 O O . PHE B 1 262 ? -7.898 -21.922 9.812 1 93.19 262 PHE B O 1
ATOM 4794 N N . THR B 1 263 ? -6.32 -22.469 8.367 1 95.25 263 THR B N 1
ATOM 4795 C CA . THR B 1 263 ? -7.195 -22.328 7.207 1 95.25 263 THR B CA 1
ATOM 4796 C C . THR B 1 263 ? -8.234 -23.453 7.172 1 95.25 263 THR B C 1
ATOM 4798 O O . THR B 1 263 ? -7.883 -24.625 7.184 1 95.25 263 THR B O 1
ATOM 4801 N N . GLU B 1 264 ? -9.445 -23.141 7.098 1 94.19 264 GLU B N 1
ATOM 4802 C CA . GLU B 1 264 ? -10.555 -24.078 7.266 1 94.19 264 GLU B CA 1
ATOM 4803 C C . GLU B 1 264 ? -10.516 -25.172 6.203 1 94.19 264 GLU B C 1
ATOM 4805 O O . GLU B 1 264 ? -10.711 -26.344 6.512 1 94.19 264 GLU B O 1
ATOM 4810 N N . ASN B 1 265 ? -10.242 -24.844 4.996 1 96.38 265 ASN B N 1
ATOM 4811 C CA . ASN B 1 265 ? -10.281 -25.828 3.91 1 96.38 265 ASN B CA 1
ATOM 4812 C C . ASN B 1 265 ? -8.883 -26.203 3.434 1 96.38 265 ASN B C 1
ATOM 4814 O O . ASN B 1 265 ? -8.68 -26.5 2.256 1 96.38 265 ASN B O 1
ATOM 4818 N N . LEU B 1 266 ? -7.941 -26.156 4.27 1 97 266 LEU B N 1
ATOM 4819 C CA . LEU B 1 266 ? -6.547 -26.344 3.891 1 97 266 LEU B CA 1
ATOM 4820 C C . LEU B 1 266 ? -6.352 -27.688 3.191 1 97 266 LEU B C 1
ATOM 4822 O O . LEU B 1 266 ? -5.676 -27.766 2.164 1 97 266 LEU B O 1
ATOM 4826 N N . GLU B 1 267 ? -6.918 -28.781 3.646 1 96.56 267 GLU B N 1
ATOM 4827 C CA . GLU B 1 267 ? -6.738 -30.125 3.08 1 96.56 267 GLU B CA 1
ATOM 4828 C C . GLU B 1 267 ? -7.281 -30.188 1.655 1 96.56 267 GLU B C 1
ATOM 4830 O O . GLU B 1 267 ? -6.738 -30.906 0.814 1 96.56 267 GLU B O 1
ATOM 4835 N N . LYS B 1 268 ? -8.297 -29.422 1.479 1 97.5 268 LYS B N 1
ATOM 4836 C CA . LYS B 1 268 ? -8.922 -29.422 0.161 1 97.5 268 LYS B CA 1
ATOM 4837 C C . LYS B 1 268 ? -8.07 -28.672 -0.858 1 97.5 268 LYS B C 1
ATOM 4839 O O . LYS B 1 268 ? -7.953 -29.094 -2.01 1 97.5 268 LYS B O 1
ATOM 4844 N N . ILE B 1 269 ? -7.438 -27.609 -0.392 1 98.19 269 ILE B N 1
ATOM 4845 C CA . ILE B 1 269 ? -6.75 -26.75 -1.352 1 98.19 269 ILE B CA 1
ATOM 4846 C C . ILE B 1 269 ? -5.273 -27.141 -1.426 1 98.19 269 ILE B C 1
ATOM 4848 O O . ILE B 1 269 ? -4.562 -26.734 -2.344 1 98.19 269 ILE B O 1
ATOM 4852 N N . TRP B 1 270 ? -4.812 -27.828 -0.537 1 97.69 270 TRP B N 1
ATOM 4853 C CA . TRP B 1 270 ? -3.449 -28.344 -0.449 1 97.69 270 TRP B CA 1
ATOM 4854 C C . TRP B 1 270 ? -3.438 -29.812 -0.059 1 97.69 270 TRP B C 1
ATOM 4856 O O . TRP B 1 270 ? -2.994 -30.172 1.035 1 97.69 270 TRP B O 1
ATOM 4866 N N . PRO B 1 271 ? -3.822 -30.656 -0.961 1 92.94 271 PRO B N 1
ATOM 4867 C CA . PRO B 1 271 ? -3.857 -32.094 -0.633 1 92.94 271 PRO B CA 1
ATOM 4868 C C . PRO B 1 271 ? -2.463 -32.688 -0.472 1 92.94 271 PRO B C 1
ATOM 4870 O O . PRO B 1 271 ? -1.559 -32.375 -1.252 1 92.94 271 PRO B O 1
ATOM 4873 N N . MET B 1 272 ? -2.104 -33.25 0.66 1 82.31 272 MET B N 1
ATOM 4874 C CA . MET B 1 272 ? -0.812 -33.906 0.92 1 82.31 272 MET B CA 1
ATOM 4875 C C . MET B 1 272 ? -0.821 -35.344 0.485 1 82.31 272 MET B C 1
ATOM 4877 O O . MET B 1 272 ? -1.857 -36.031 0.544 1 82.31 272 MET B O 1
ATOM 4881 N N . PRO B 1 273 ? 0.326 -35.75 -0.172 1 67.31 273 PRO B N 1
ATOM 4882 C CA . PRO B 1 273 ? 0.392 -37.188 -0.5 1 67.31 273 PRO B CA 1
ATOM 4883 C C . PRO B 1 273 ? 0.311 -38.094 0.736 1 67.31 273 PRO B C 1
ATOM 4885 O O . PRO B 1 273 ? 0.654 -37.656 1.839 1 67.31 273 PRO B O 1
ATOM 4888 N N . GLU B 1 274 ? -0.509 -39.094 0.804 1 56 274 GLU B N 1
ATOM 4889 C CA . GLU B 1 274 ? -0.624 -40.094 1.874 1 56 274 GLU B CA 1
ATOM 4890 C C . GLU B 1 274 ? 0.735 -40.375 2.508 1 56 274 GLU B C 1
ATOM 4892 O O . GLU B 1 274 ? 0.811 -40.75 3.678 1 56 274 GLU B O 1
ATOM 4897 N N . LYS B 1 275 ? 1.89 -40.625 1.822 1 50.41 275 LYS B N 1
ATOM 4898 C CA . LYS B 1 275 ? 3.137 -41.031 2.467 1 50.41 275 LYS B CA 1
ATOM 4899 C C . LYS B 1 275 ? 3.941 -39.812 2.912 1 50.41 275 LYS B C 1
ATOM 4901 O O . LYS B 1 275 ? 4.227 -38.938 2.107 1 50.41 275 LYS B O 1
ATOM 4906 N N . PRO B 1 276 ? 4.004 -39.5 4.203 1 46.12 276 PRO B N 1
ATOM 4907 C CA . PRO B 1 276 ? 4.738 -38.344 4.684 1 46.12 276 PRO B CA 1
ATOM 4908 C C . PRO B 1 276 ? 6.137 -38.219 4.082 1 46.12 276 PRO B C 1
ATOM 4910 O O . PRO B 1 276 ? 6.859 -39.219 4.008 1 46.12 276 PRO B O 1
ATOM 4913 N N . LEU B 1 277 ? 6.371 -37.406 3.189 1 42.06 277 LEU B N 1
ATOM 4914 C CA . LEU B 1 277 ? 7.766 -37.25 2.797 1 42.06 277 LEU B CA 1
ATOM 4915 C C . LEU B 1 277 ? 8.672 -37.219 4.023 1 42.06 277 LEU B C 1
ATOM 4917 O O . LEU B 1 277 ? 8.367 -36.531 5.004 1 42.06 277 LEU B O 1
ATOM 4921 N N . LYS B 1 278 ? 9.414 -38.188 4.316 1 39.97 278 LYS B N 1
ATOM 4922 C CA . LYS B 1 278 ? 10.43 -38.188 5.363 1 39.97 278 LYS B CA 1
ATOM 4923 C C . LYS B 1 278 ? 11.258 -36.906 5.328 1 39.97 278 LYS B C 1
ATOM 4925 O O . LYS B 1 278 ? 12.141 -36.75 4.488 1 39.97 278 LYS B O 1
ATOM 4930 N N . ILE B 1 279 ? 10.609 -35.875 5.656 1 38.09 279 ILE B N 1
ATOM 4931 C CA . ILE B 1 279 ? 11.43 -34.656 5.664 1 38.09 279 ILE B CA 1
ATOM 4932 C C . ILE B 1 279 ? 12.383 -34.688 6.855 1 38.09 279 ILE B C 1
ATOM 4934 O O . ILE B 1 279 ? 11.953 -34.875 7.996 1 38.09 279 ILE B O 1
ATOM 4938 N N . PRO B 1 280 ? 13.609 -34.844 6.633 1 33.06 280 PRO B N 1
ATOM 4939 C CA . PRO B 1 280 ? 14.5 -34.75 7.789 1 33.06 280 PRO B CA 1
ATOM 4940 C C . PRO B 1 280 ? 14.266 -33.5 8.633 1 33.06 280 PRO B C 1
ATOM 4942 O O . PRO B 1 280 ? 13.859 -32.469 8.109 1 33.06 280 PRO B O 1
ATOM 4945 N N . LYS B 1 281 ? 14 -33.688 9.852 1 36.44 281 LYS B N 1
ATOM 4946 C CA . LYS B 1 281 ? 13.797 -32.625 10.844 1 36.44 281 LYS B CA 1
ATOM 4947 C C . LYS B 1 281 ? 14.773 -31.484 10.633 1 36.44 281 LYS B C 1
ATOM 4949 O O . LYS B 1 281 ? 15.961 -31.609 10.922 1 36.44 281 LYS B O 1
ATOM 4954 N N . GLN B 1 282 ? 14.703 -30.844 9.562 1 29.08 282 GLN B N 1
ATOM 4955 C CA . GLN B 1 282 ? 15.625 -29.719 9.57 1 29.08 282 GLN B CA 1
ATOM 4956 C C . GLN B 1 282 ? 15.219 -28.688 10.633 1 29.08 282 GLN B C 1
ATOM 4958 O O . GLN B 1 282 ? 14.039 -28.391 10.781 1 29.08 282 GLN B O 1
ATOM 4963 N N . LYS B 1 283 ? 16 -28.312 11.523 1 34.81 283 LYS B N 1
ATOM 4964 C CA . LYS B 1 283 ? 15.867 -27.344 12.609 1 34.81 283 LYS B CA 1
ATOM 4965 C C . LYS B 1 283 ? 15.336 -26.016 12.094 1 34.81 283 LYS B C 1
ATOM 4967 O O . LYS B 1 283 ? 15.883 -25.438 11.141 1 34.81 283 LYS B O 1
ATOM 4972 N N . THR B 1 284 ? 14.086 -25.797 12.195 1 31.61 284 THR B N 1
ATOM 4973 C CA . THR B 1 284 ? 13.523 -24.516 11.789 1 31.61 284 THR B CA 1
ATOM 4974 C C . THR B 1 284 ? 14.344 -23.359 12.359 1 31.61 284 THR B C 1
ATOM 4976 O O . THR B 1 284 ? 15.031 -23.516 13.375 1 31.61 284 THR B O 1
ATOM 4979 N N . LEU B 1 285 ? 14.438 -22.281 11.617 1 33 285 LEU B N 1
ATOM 4980 C CA . LEU B 1 285 ? 15.227 -21.172 12.172 1 33 285 LEU B CA 1
ATOM 4981 C C . LEU B 1 285 ? 14.773 -20.844 13.586 1 33 285 LEU B C 1
ATOM 4983 O O . LEU B 1 285 ? 15.516 -20.219 14.352 1 33 285 LEU B O 1
ATOM 4987 N N . LEU B 1 286 ? 13.547 -21.203 13.891 1 32.94 286 LEU B N 1
ATOM 4988 C CA . LEU B 1 286 ? 13.102 -21.047 15.266 1 32.94 286 LEU B CA 1
ATOM 4989 C C . LEU B 1 286 ? 13.789 -22.062 16.172 1 32.94 286 LEU B C 1
ATOM 4991 O O . LEU B 1 286 ? 14.125 -21.75 17.312 1 32.94 286 LEU B O 1
ATOM 4995 N N . ASP B 1 287 ? 13.977 -23.188 15.664 1 35.34 287 ASP B N 1
ATOM 4996 C CA . ASP B 1 287 ? 14.562 -24.25 16.469 1 35.34 287 ASP B CA 1
ATOM 4997 C C . ASP B 1 287 ? 16.047 -23.984 16.719 1 35.34 287 ASP B C 1
ATOM 4999 O O . ASP B 1 287 ? 16.578 -24.312 17.797 1 35.34 287 ASP B O 1
ATOM 5003 N N . VAL B 1 288 ? 16.688 -23.453 15.789 1 34.44 288 VAL B N 1
ATOM 5004 C CA . VAL B 1 288 ? 18.109 -23.172 15.938 1 34.44 288 VAL B CA 1
ATOM 5005 C C . VAL B 1 288 ? 18.312 -22.062 16.969 1 34.44 288 VAL B C 1
ATOM 5007 O O . VAL B 1 288 ? 19.234 -22.125 17.781 1 34.44 288 VAL B O 1
ATOM 5010 N N . GLU B 1 289 ? 17.359 -21.094 16.938 1 33.88 289 GLU B N 1
ATOM 5011 C CA . GLU B 1 289 ? 17.531 -20.016 17.906 1 33.88 289 GLU B CA 1
ATOM 5012 C C . GLU B 1 289 ? 17.125 -20.469 19.312 1 33.88 289 GLU B C 1
ATOM 5014 O O . GLU B 1 289 ? 17.75 -20.078 20.297 1 33.88 289 GLU B O 1
ATOM 5019 N N . LEU B 1 290 ? 16.188 -21.344 19.391 1 33.25 290 LEU B N 1
ATOM 5020 C CA . LEU B 1 290 ? 15.859 -21.859 20.719 1 33.25 290 LEU B CA 1
ATOM 5021 C C . LEU B 1 290 ? 17 -22.719 21.266 1 33.25 290 LEU B C 1
ATOM 5023 O O . LEU B 1 290 ? 17.266 -22.703 22.469 1 33.25 290 LEU B O 1
ATOM 5027 N N . SER B 1 291 ? 17.562 -23.453 20.391 1 35.19 291 SER B N 1
ATOM 5028 C CA . SER B 1 291 ? 18.609 -24.359 20.859 1 35.19 291 SER B CA 1
ATOM 5029 C C . SER B 1 291 ? 19.859 -23.609 21.297 1 35.19 291 SER B C 1
ATOM 5031 O O . SER B 1 291 ? 20.578 -24.047 22.188 1 35.19 291 SER B O 1
ATOM 5033 N N . LYS B 1 292 ? 20.156 -22.547 20.641 1 36.22 292 LYS B N 1
ATOM 5034 C CA . LYS B 1 292 ? 21.328 -21.812 21.062 1 36.22 292 LYS B CA 1
ATOM 5035 C C . LYS B 1 292 ? 21.078 -21.078 22.391 1 36.22 292 LYS B C 1
ATOM 5037 O O . LYS B 1 292 ? 22 -20.891 23.172 1 36.22 292 LYS B O 1
ATOM 5042 N N . HIS B 1 293 ? 19.875 -20.656 22.547 1 32.81 293 HIS B N 1
ATOM 5043 C CA . HIS B 1 293 ? 19.594 -20 23.828 1 32.81 293 HIS B CA 1
ATOM 5044 C C . HIS B 1 293 ? 19.641 -21 24.984 1 32.81 293 HIS B C 1
ATOM 5046 O O . HIS B 1 293 ? 20.031 -20.656 26.094 1 32.81 293 HIS B O 1
ATOM 5052 N N . SER B 1 294 ? 19.219 -22.156 24.656 1 33.41 294 SER B N 1
ATOM 5053 C CA . SER B 1 294 ? 19.266 -23.109 25.75 1 33.41 294 SER B CA 1
ATOM 5054 C C . SER B 1 294 ? 20.703 -23.469 26.125 1 33.41 294 SER B C 1
ATOM 5056 O O . SER B 1 294 ? 20.969 -23.891 27.25 1 33.41 294 SER B O 1
ATOM 5058 N N . LYS B 1 295 ? 21.578 -23.516 25.094 1 34.69 295 LYS B N 1
ATOM 5059 C CA . LYS B 1 295 ? 22.938 -23.969 25.438 1 34.69 295 LYS B CA 1
ATOM 5060 C C . LYS B 1 295 ? 23.688 -22.891 26.203 1 34.69 295 LYS B C 1
ATOM 5062 O O . LYS B 1 295 ? 24.656 -23.172 26.906 1 34.69 295 LYS B O 1
ATOM 5067 N N . HIS B 1 296 ? 23.359 -21.609 25.828 1 32.81 296 HIS B N 1
ATOM 5068 C CA . HIS B 1 296 ? 24.156 -20.594 26.5 1 32.81 296 HIS B CA 1
ATOM 5069 C C . HIS B 1 296 ? 23.781 -20.469 27.969 1 32.81 296 HIS B C 1
ATOM 5071 O O . HIS B 1 296 ? 24.453 -19.766 28.719 1 32.81 296 HIS B O 1
ATOM 5077 N N . ILE B 1 297 ? 22.562 -20.891 28.234 1 32 297 ILE B N 1
ATOM 5078 C CA . ILE B 1 297 ? 22.25 -20.734 29.641 1 32 297 ILE B CA 1
ATOM 5079 C C . ILE B 1 297 ? 23.109 -21.688 30.469 1 32 297 ILE B C 1
ATOM 5081 O O . ILE B 1 297 ? 23.422 -21.406 31.625 1 32 297 ILE B O 1
ATOM 5085 N N . LEU B 1 298 ? 23.375 -22.828 29.844 1 28.7 298 LEU B N 1
ATOM 5086 C CA . LEU B 1 298 ? 23.922 -23.812 30.766 1 28.7 298 LEU B CA 1
ATOM 5087 C C . LEU B 1 298 ? 25.375 -23.531 31.078 1 28.7 298 LEU B C 1
ATOM 5089 O O . LEU B 1 298 ? 25.953 -24.094 32 1 28.7 298 LEU B O 1
ATOM 5093 N N . LYS B 1 299 ? 26.047 -23.031 30.094 1 30.06 299 LYS B N 1
ATOM 5094 C CA . LYS B 1 299 ? 27.469 -23.234 30.344 1 30.06 299 LYS B CA 1
ATOM 5095 C C . LYS B 1 299 ? 27.984 -22.266 31.422 1 30.06 299 LYS B C 1
ATOM 5097 O O . LYS B 1 299 ? 29.062 -22.469 31.984 1 30.06 299 LYS B O 1
ATOM 5102 N N . ASP B 1 300 ? 27.391 -21.047 31.391 1 27.83 300 ASP B N 1
ATOM 5103 C CA . ASP B 1 300 ? 28.125 -20.078 32.188 1 27.83 300 ASP B CA 1
ATOM 5104 C C . ASP B 1 300 ? 27.906 -20.328 33.688 1 27.83 300 ASP B C 1
ATOM 5106 O O . ASP B 1 300 ? 28.016 -19.391 34.5 1 27.83 300 ASP B O 1
ATOM 5110 N N . GLY B 1 301 ? 27.531 -21.484 34.125 1 27.45 301 GLY B N 1
ATOM 5111 C CA . GLY B 1 301 ? 27.453 -21.797 35.531 1 27.45 301 GLY B CA 1
ATOM 5112 C C . GLY B 1 301 ? 28.781 -21.594 36.25 1 27.45 301 GLY B C 1
ATOM 5113 O O . GLY B 1 301 ? 28.969 -22.094 37.375 1 27.45 301 GLY B O 1
ATOM 5114 N N . ARG B 1 302 ? 29.906 -21.438 35.531 1 26.47 302 ARG B N 1
ATOM 5115 C CA . ARG B 1 302 ? 31.078 -21.516 36.375 1 26.47 302 ARG B CA 1
ATOM 5116 C C . ARG B 1 302 ? 31.156 -20.344 37.344 1 26.47 302 ARG B C 1
ATOM 5118 O O . ARG B 1 302 ? 31.109 -19.172 36.938 1 26.47 302 ARG B O 1
ATOM 5125 N N . ALA B 1 303 ? 30.625 -20.453 38.594 1 26.31 303 ALA B N 1
ATOM 5126 C CA . ALA B 1 303 ? 30.828 -19.672 39.812 1 26.31 303 ALA B CA 1
ATOM 5127 C C . ALA B 1 303 ? 32.312 -19.328 40 1 26.31 303 ALA B C 1
ATOM 5129 O O . ALA B 1 303 ? 33.125 -20.219 40.188 1 26.31 303 ALA B O 1
ATOM 5130 N N . THR B 1 304 ? 32.875 -18.422 39.125 1 25.36 304 THR B N 1
ATOM 5131 C CA . THR B 1 304 ? 34.25 -17.984 39.406 1 25.36 304 THR B CA 1
ATOM 5132 C C . THR B 1 304 ? 34.438 -17.703 40.875 1 25.36 304 THR B C 1
ATOM 5134 O O . THR B 1 304 ? 33.656 -17 41.5 1 25.36 304 THR B O 1
ATOM 5137 N N . GLY B 1 305 ? 34.938 -18.625 41.625 1 25.44 305 GLY B N 1
ATOM 5138 C CA . GLY B 1 305 ? 35.438 -18.641 42.969 1 25.44 305 GLY B CA 1
ATOM 5139 C C . GLY B 1 305 ? 36.344 -17.469 43.312 1 25.44 305 GLY B C 1
ATOM 5140 O O . GLY B 1 305 ? 37.219 -17.125 42.531 1 25.44 305 GLY B O 1
ATOM 5141 N N . ILE B 1 306 ? 35.812 -16.359 43.906 1 26.72 306 ILE B N 1
ATOM 5142 C CA . ILE B 1 306 ? 36.469 -15.211 44.531 1 26.72 306 ILE B CA 1
ATOM 5143 C C . ILE B 1 306 ? 37.688 -15.688 45.344 1 26.72 306 ILE B C 1
ATOM 5145 O O . ILE B 1 306 ? 37.531 -16.469 46.281 1 26.72 306 ILE B O 1
ATOM 5149 N N . GLU B 1 307 ? 38.781 -16.062 44.594 1 22.61 307 GLU B N 1
ATOM 5150 C CA . GLU B 1 307 ? 40.031 -16.375 45.281 1 22.61 307 GLU B CA 1
ATOM 5151 C C . GLU B 1 307 ? 40.375 -15.281 46.281 1 22.61 307 GLU B C 1
ATOM 5153 O O . GLU B 1 307 ? 40.25 -14.086 46 1 22.61 307 GLU B O 1
ATOM 5158 N N . GLU B 1 308 ? 40.156 -15.57 47.562 1 24.38 308 GLU B N 1
ATOM 5159 C CA . GLU B 1 308 ? 40.594 -14.969 48.812 1 24.38 308 GLU B CA 1
ATOM 5160 C C . GLU B 1 308 ? 42.094 -14.602 48.75 1 24.38 308 GLU B C 1
ATOM 5162 O O . GLU B 1 308 ? 42.938 -15.484 48.625 1 24.38 308 GLU B O 1
ATOM 5167 N N . ASN B 1 309 ? 42.438 -13.688 47.781 1 23.86 309 ASN B N 1
ATOM 5168 C CA . ASN B 1 309 ? 43.812 -13.195 47.844 1 23.86 309 ASN B CA 1
ATOM 5169 C C . ASN B 1 309 ? 44.219 -12.898 49.281 1 23.86 309 ASN B C 1
ATOM 5171 O O . ASN B 1 309 ? 43.531 -12.18 50 1 23.86 309 ASN B O 1
ATOM 5175 N N . GLN B 1 310 ? 44.906 -13.883 49.938 1 22.55 310 GLN B N 1
ATOM 5176 C CA . GLN B 1 310 ? 45.719 -13.859 51.156 1 22.55 310 GLN B CA 1
ATOM 5177 C C . GLN B 1 310 ? 46.656 -12.656 51.156 1 22.55 310 GLN B C 1
ATOM 5179 O O . GLN B 1 310 ? 47.531 -12.539 50.312 1 22.55 310 GLN B O 1
ATOM 5184 N N . LEU B 1 311 ? 46.156 -11.438 51.375 1 20.75 311 LEU B N 1
ATOM 5185 C CA . LEU B 1 311 ? 46.906 -10.289 51.875 1 20.75 311 LEU B CA 1
ATOM 5186 C C . LEU B 1 311 ? 47.906 -10.703 52.938 1 20.75 311 LEU B C 1
ATOM 5188 O O . LEU B 1 311 ? 47.5 -11.07 54.062 1 20.75 311 LEU B O 1
ATOM 5192 N N . THR B 1 312 ? 48.781 -11.727 52.625 1 21.22 312 THR B N 1
ATOM 5193 C CA . THR B 1 312 ? 50.062 -11.531 53.312 1 21.22 312 THR B CA 1
ATOM 5194 C C . THR B 1 312 ? 50.844 -10.398 52.656 1 21.22 312 THR B C 1
ATOM 5196 O O . THR B 1 312 ? 50.812 -10.242 51.438 1 21.22 312 THR B O 1
#

Secondary structure (DSSP, 8-state):
---SEEEES-HHHHGGG---EEEEEE----SS--B-SS-B----HHHHHHHHHHHHHHHHHHEEEEEEEEEEEEGGGHHHHHHHHHHTTEEEEEEEEEE----PPPPSSSPBP-EEEEEEEEESSS-S-----EE-PPPPTT--S--TT-EE-BSEE-SS----SSTT-TT-S-B-TTS-BS-TTPPPHHHHHHHHHHH--TT-EEEETT-TT-HHHHHHHHTT-EEEEEES-HHHHHHHHHHHHS--GGG-GGGGGGGGTT-TTHHHHSPPPSS---------HHHHHHHHHHHHHHH-------------/---SEEEES-HHHHGGG---EEEEEE-----S--B-SS-B----HHHHHHHHHHHHHHHHHHEEEEEEEEEEEEGGGHHHHHHHHHHTTEEEEEEEEEE----PPPPSSSPBP-EEEEEEEEESSS-S-----EE-PPPPTT--S--TT-EE-BSEE-SS----SSTT--S-S-B-TTS-BS-TTPPPHHHHHHHHHHH--TT-EEEETT-TT-HHHHHHHHTT-EEEEEES-HHHHHHHHHHHHS--GGG-GGGGGGGGTT-TTHHHHSPPPSS---------HHHHHHHHHHHHHHHTT-----------